Protein AF-0000000082179011 (afdb_homodimer)

InterPro domains:
  IPR025714 Methyltransferase domain [PF13847] (64-210)
  IPR026669 Arsenite methyltransferase-like [PTHR43675] (38-317)
  IPR029063 S-adenosyl-L-methionine-dependent methyltransferase superfamily [G3DSA:3.40.50.150] (33-261)
  IPR029063 S-adenosyl-L-methionine-dependent methyltransferase superfamily [SSF53335] (8-233)

Secondary structure (DSSP, 8-state):
-HHHHHHHHHHTT-S-TT-S-S-------SSPPPHHHHHHHHTS-HHHHHT--SSS----S--TT-EEEEET-TTSHHHHHHHHHH-TT-EEEEEES-HHHHHHHHHTHHHHHHHTT-SS--EEEEES-GGGTTTTTPPTT-EEEEEEES-GGG-S-HHHHHHHHHHHEEEEEEEEEEEEEESSPPPHHHHT-HHHHHTTTTTPEEHHHHHHHHHHHTPPPPEEEEEEEEE---HHHHHHHTT--EEEEEEEEE---TT-----EEEEE-S-STT-SSEEE-SSS-EEEBT-EEEE-HHHHHHHHHSTTGGGEEEEETGGG-HHHHHHHHT-EEEPP-SS----------/-HHHHHHHHHHTT-S-TT-S-S-------SSPPPHHHHHHHHHS-HHHHHT--SSS----S--TT-EEEEET-TTSHHHHHHHHHH-TT-EEEEEES-HHHHHHHHHTHHHHHHHHT-SS--EEEEES-GGGTTTTTPPTT-EEEEEEES-GGG-S-HHHHHHHHHHHEEEEEEEEEEEEEESSPPPHHHHT-HHHHHTTTTTPEEHHHHHHHHHHHTPPPPEEEEEEEEE---HHHHHHHTT--EEEEEEEEE---TT-----EEEEE-S-STT-SSEEE-SSS-EEEBT-EEEE-HHHHHHHHHSTTGGGEEEEETGGG-HHHHHHHHT-EEEPP-SS----------

Solvent-accessible surface area (backbone atoms only — not comparable to full-atom values): 37104 Å² total; per-residue (Å²): 108,69,70,55,51,51,46,58,65,62,59,74,71,67,63,86,47,68,76,58,60,73,65,59,53,62,43,75,55,89,63,77,77,53,67,70,56,54,55,28,50,71,68,46,56,65,76,32,53,49,60,60,69,62,79,80,77,79,73,78,77,73,41,67,48,34,33,35,35,31,49,62,28,51,30,27,46,66,45,53,21,47,32,58,58,13,35,83,76,13,35,23,37,25,30,24,69,50,62,69,32,43,55,55,29,60,70,45,44,66,57,50,21,57,73,71,69,38,96,58,72,39,69,47,78,38,68,31,47,65,64,38,37,58,83,49,67,48,55,66,51,60,23,44,32,35,33,35,52,59,41,63,22,64,40,90,57,48,69,48,29,52,43,37,51,58,48,24,30,20,78,26,9,34,43,38,32,31,31,49,27,21,77,40,76,61,53,67,74,46,46,68,31,66,68,39,24,54,48,27,65,20,36,18,42,19,52,68,57,46,56,54,48,42,45,71,68,54,37,41,79,68,36,39,52,42,31,21,32,40,45,68,77,52,64,69,59,40,61,70,49,56,88,55,48,43,19,34,32,29,34,39,29,33,34,60,67,88,85,58,83,67,48,37,19,30,35,26,28,68,31,67,46,72,100,26,55,60,43,43,73,76,28,71,85,42,68,42,39,43,77,40,80,41,80,39,48,19,64,57,39,46,47,42,62,50,22,91,52,26,88,35,44,49,74,37,73,47,48,79,58,35,34,60,56,48,4,59,76,66,70,32,55,28,62,61,60,72,55,66,76,76,74,81,83,76,81,76,78,128,108,70,70,54,51,53,47,58,62,62,60,74,72,68,63,85,45,68,78,57,59,74,64,60,53,60,42,73,56,89,62,76,76,53,69,69,56,54,55,28,50,70,68,45,58,66,75,31,52,50,61,60,69,63,76,81,76,79,73,80,78,73,41,66,48,35,33,34,37,31,48,61,29,51,29,28,46,66,44,52,22,48,32,57,57,12,35,84,74,12,36,22,37,26,31,23,65,50,62,70,33,44,53,54,30,59,68,45,45,65,57,51,19,59,73,68,69,39,95,57,71,40,68,47,78,37,69,30,48,66,66,37,37,59,84,48,66,49,54,69,50,61,22,44,33,35,33,33,51,57,40,64,19,65,40,90,58,47,69,48,30,52,42,36,51,56,49,25,29,21,77,26,9,34,43,38,32,31,31,49,28,23,76,41,77,61,53,67,73,44,47,67,32,66,68,40,25,53,49,28,65,21,38,18,42,20,54,67,57,48,57,54,48,42,45,71,68,54,38,40,79,67,36,40,53,43,34,20,33,40,45,69,77,52,65,68,59,39,60,72,49,56,89,53,46,44,20,34,30,29,35,38,30,32,34,61,68,88,86,59,85,67,46,36,18,29,36,26,29,68,32,67,47,73,101,27,56,58,44,41,73,77,28,70,86,41,68,42,37,42,77,40,79,40,80,41,49,19,64,56,39,48,48,43,61,51,22,92,50,24,88,34,43,49,76,37,72,46,47,79,59,33,35,60,55,48,4,61,76,65,68,33,55,28,60,62,60,71,54,67,75,78,75,81,83,75,81,74,79,129

Structure (mmCIF, N/CA/C/O backbone):
data_AF-0000000082179011-model_v1
#
loop_
_entity.id
_entity.type
_entity.pdbx_description
1 polymer 'Arsenite methyltransferase'
#
loop_
_atom_site.group_PDB
_atom_site.id
_atom_site.type_symbol
_atom_site.label_atom_id
_atom_site.label_alt_id
_atom_site.label_comp_id
_atom_site.label_asym_id
_atom_site.label_entity_id
_atom_site.label_seq_id
_atom_site.pdbx_PDB_ins_code
_atom_site.Cartn_x
_atom_site.Cartn_y
_atom_site.Cartn_z
_atom_site.occupancy
_atom_site.B_iso_or_equiv
_atom_site.auth_seq_id
_atom_site.auth_comp_id
_atom_site.auth_asym_id
_atom_site.auth_atom_id
_atom_site.pdbx_PDB_model_num
ATOM 1 N N . MET A 1 1 ? 9.516 -41.781 5.668 1 32.28 1 MET A N 1
ATOM 2 C CA . MET A 1 1 ? 8.312 -42.594 5.582 1 32.28 1 MET A CA 1
ATOM 3 C C . MET A 1 1 ? 7.258 -41.906 4.711 1 32.28 1 MET A C 1
ATOM 5 O O . MET A 1 1 ? 6.668 -42.562 3.84 1 32.28 1 MET A O 1
ATOM 9 N N . MET A 1 2 ? 7.152 -40.562 4.93 1 35.41 2 MET A N 1
ATOM 10 C CA . MET A 1 2 ? 6.086 -39.844 4.234 1 35.41 2 MET A CA 1
ATOM 11 C C . MET A 1 2 ? 6.418 -39.656 2.756 1 35.41 2 MET A C 1
ATOM 13 O O . MET A 1 2 ? 5.527 -39.719 1.906 1 35.41 2 MET A O 1
ATOM 17 N N . SER A 1 3 ? 7.695 -39.469 2.445 1 41.16 3 SER A N 1
ATOM 18 C CA . SER A 1 3 ? 8.117 -39.438 1.048 1 41.16 3 SER A CA 1
ATOM 19 C C . SER A 1 3 ? 7.824 -40.75 0.343 1 41.16 3 SER A C 1
ATOM 21 O O . SER A 1 3 ? 7.391 -40.75 -0.812 1 41.16 3 SER A O 1
ATOM 23 N N . LEU A 1 4 ? 8.016 -41.875 1.046 1 39.59 4 LEU A N 1
ATOM 24 C CA . LEU A 1 4 ? 7.762 -43.219 0.497 1 39.59 4 LEU A CA 1
ATOM 25 C C . LEU A 1 4 ? 6.27 -43.438 0.29 1 39.59 4 LEU A C 1
ATOM 27 O O . LEU A 1 4 ? 5.859 -44.031 -0.699 1 39.59 4 LEU A O 1
ATOM 31 N N . LEU A 1 5 ? 5.512 -42.875 1.129 1 39.09 5 LEU A N 1
ATOM 32 C CA . LEU A 1 5 ? 4.066 -43.031 0.983 1 39.09 5 LEU A CA 1
ATOM 33 C C . LEU A 1 5 ? 3.566 -42.281 -0.25 1 39.09 5 LEU A C 1
ATOM 35 O O . LEU A 1 5 ? 2.688 -42.781 -0.962 1 39.09 5 LEU A O 1
ATOM 39 N N . LEU A 1 6 ? 4.258 -41.25 -0.504 1 43.16 6 LEU A N 1
ATOM 40 C CA . LEU A 1 6 ? 3.91 -40.469 -1.695 1 43.16 6 LEU A CA 1
ATOM 41 C C . LEU A 1 6 ? 4.266 -41.25 -2.961 1 43.16 6 LEU A C 1
ATOM 43 O O . LEU A 1 6 ? 3.508 -41.25 -3.934 1 43.16 6 LEU A O 1
ATOM 47 N N . LEU A 1 7 ? 5.406 -42.031 -2.887 1 42.16 7 LEU A N 1
ATOM 48 C CA . LEU A 1 7 ? 5.848 -42.844 -4.031 1 42.16 7 LEU A CA 1
ATOM 49 C C . LEU A 1 7 ? 4.875 -43.969 -4.312 1 42.16 7 LEU A C 1
ATOM 51 O O . LEU A 1 7 ? 4.578 -44.281 -5.469 1 42.16 7 LEU A O 1
ATOM 55 N N . GLN A 1 8 ? 4.539 -44.656 -3.291 1 40.31 8 GLN A N 1
ATOM 56 C CA . GLN A 1 8 ? 3.623 -45.781 -3.465 1 40.31 8 GLN A CA 1
ATOM 57 C C . GLN A 1 8 ? 2.266 -45.312 -3.977 1 40.31 8 GLN A C 1
ATOM 59 O O . GLN A 1 8 ? 1.653 -45.969 -4.824 1 40.31 8 GLN A O 1
ATOM 64 N N . TYR A 1 9 ? 1.89 -44.25 -3.482 1 40.97 9 TYR A N 1
ATOM 65 C CA . TYR A 1 9 ? 0.578 -43.719 -3.842 1 40.97 9 TYR A CA 1
ATOM 66 C C . TYR A 1 9 ? 0.553 -43.281 -5.297 1 40.97 9 TYR A C 1
ATOM 68 O O . TYR A 1 9 ? -0.391 -43.594 -6.031 1 40.97 9 TYR A O 1
ATOM 76 N N . TYR A 1 10 ? 1.563 -42.719 -5.785 1 42.97 10 TYR A N 1
ATOM 77 C CA . TYR A 1 10 ? 1.58 -42.188 -7.145 1 42.97 10 TYR A CA 1
ATOM 78 C C . TYR A 1 10 ? 2.096 -43.219 -8.125 1 42.97 10 TYR A C 1
ATOM 80 O O . TYR A 1 10 ? 1.731 -43.219 -9.305 1 42.97 10 TYR A O 1
ATOM 88 N N . GLY A 1 11 ? 3.016 -44.219 -7.867 1 38.34 11 GLY A N 1
ATOM 89 C CA . GLY A 1 11 ? 3.66 -45.125 -8.797 1 38.34 11 GLY A CA 1
ATOM 90 C C . GLY A 1 11 ? 2.74 -46.219 -9.289 1 38.34 11 GLY A C 1
ATOM 91 O O . GLY A 1 11 ? 2.732 -46.562 -10.477 1 38.34 11 GLY A O 1
ATOM 92 N N . SER A 1 12 ? 2.238 -47.094 -8.469 1 38.09 12 SER A N 1
ATOM 93 C CA . SER A 1 12 ? 1.631 -48.344 -8.922 1 38.09 12 SER A CA 1
ATOM 94 C C . SER A 1 12 ? 0.324 -48.062 -9.656 1 38.09 12 SER A C 1
ATOM 96 O O . SER A 1 12 ? -0.131 -48.906 -10.438 1 38.09 12 SER A O 1
ATOM 98 N N . ARG A 1 13 ? -0.495 -47.219 -9.266 1 39.78 13 ARG A N 1
ATOM 99 C CA . ARG A 1 13 ? -1.863 -47.219 -9.773 1 39.78 13 ARG A CA 1
ATOM 100 C C . ARG A 1 13 ? -1.967 -46.406 -11.062 1 39.78 13 ARG A C 1
ATOM 102 O O . ARG A 1 13 ? -2.785 -45.469 -11.164 1 39.78 13 ARG A O 1
ATOM 109 N N . LEU A 1 14 ? -0.95 -46.344 -11.844 1 37.53 14 LEU A N 1
ATOM 110 C CA . LEU A 1 14 ? -1.02 -45.656 -13.125 1 37.53 14 LEU A CA 1
ATOM 111 C C . LEU A 1 14 ? -1.893 -46.406 -14.109 1 37.53 14 LEU A C 1
ATOM 113 O O . LEU A 1 14 ? -1.387 -46.969 -15.086 1 37.53 14 LEU A O 1
ATOM 117 N N . GLU A 1 15 ? -2.871 -47.344 -13.789 1 34.25 15 GLU A N 1
ATOM 118 C CA . GLU A 1 15 ? -3.689 -47.812 -14.914 1 34.25 15 GLU A CA 1
ATOM 119 C C . GLU A 1 15 ? -4.324 -46.625 -15.641 1 34.25 15 GLU A C 1
ATOM 121 O O . GLU A 1 15 ? -4.395 -45.5 -15.094 1 34.25 15 GLU A O 1
ATOM 126 N N . SER A 1 16 ? -4.914 -46.938 -17.031 1 34.62 16 SER A N 1
ATOM 127 C CA . SER A 1 16 ? -5.516 -46 -17.984 1 34.62 16 SER A CA 1
ATOM 128 C C . SER A 1 16 ? -6.566 -45.125 -17.328 1 34.62 16 SER A C 1
ATOM 130 O O . SER A 1 16 ? -7.5 -45.625 -16.703 1 34.62 16 SER A O 1
ATOM 132 N N . THR A 1 17 ? -6.227 -44.094 -16.844 1 36.41 17 THR A N 1
ATOM 133 C CA . THR A 1 17 ? -7.09 -43.062 -16.266 1 36.41 17 THR A CA 1
ATOM 134 C C . THR A 1 17 ? -8.133 -42.625 -17.281 1 36.41 17 THR A C 1
ATOM 136 O O . THR A 1 17 ? -7.945 -41.594 -17.953 1 36.41 17 THR A O 1
ATOM 139 N N . CYS A 1 18 ? -8.523 -43.5 -18.312 1 30.14 18 CYS A N 1
ATOM 140 C CA . CYS A 1 18 ? -9.625 -43 -19.125 1 30.14 18 CYS A CA 1
ATOM 141 C C . CYS A 1 18 ? -10.781 -42.531 -18.234 1 30.14 18 CYS A C 1
ATOM 143 O O . CYS A 1 18 ? -11.648 -41.781 -18.672 1 30.14 18 CYS A O 1
ATOM 145 N N . ASP A 1 19 ? -11.172 -43.438 -17.312 1 29.38 19 ASP A N 1
ATOM 146 C CA . ASP A 1 19 ? -12.414 -43.094 -16.625 1 29.38 19 ASP A CA 1
ATOM 147 C C . ASP A 1 19 ? -12.227 -41.875 -15.742 1 29.38 19 ASP A C 1
ATOM 149 O O . ASP A 1 19 ? -13.008 -41.625 -14.82 1 29.38 19 ASP A O 1
ATOM 153 N N . LEU A 1 20 ? -11.055 -41.438 -15.68 1 31.05 20 LEU A N 1
ATOM 154 C CA . LEU A 1 20 ? -11.062 -40.125 -15 1 31.05 20 LEU A CA 1
ATOM 155 C C . LEU A 1 20 ? -11.992 -39.156 -15.695 1 31.05 20 LEU A C 1
ATOM 157 O O . LEU A 1 20 ? -11.727 -38.719 -16.828 1 31.05 20 LEU A O 1
ATOM 161 N N . GLN A 1 21 ? -13.305 -39.531 -15.695 1 28.34 21 GLN A N 1
ATOM 162 C CA . GLN A 1 21 ? -14.25 -38.531 -16.141 1 28.34 21 GLN A CA 1
ATOM 163 C C . GLN A 1 21 ? -13.742 -37.125 -15.805 1 28.34 21 GLN A C 1
ATOM 165 O O . GLN A 1 21 ? -13.234 -36.875 -14.711 1 28.34 21 GLN A O 1
ATOM 170 N N . THR A 1 22 ? -13.211 -36.5 -16.766 1 31.8 22 THR A N 1
ATOM 171 C CA . THR A 1 22 ? -13.141 -35.031 -16.844 1 31.8 22 THR A CA 1
ATOM 172 C C . THR A 1 22 ? -14.266 -34.406 -16.047 1 31.8 22 THR A C 1
ATOM 174 O O . THR A 1 22 ? -14.867 -33.406 -16.5 1 31.8 22 THR A O 1
ATOM 177 N N . SER A 1 23 ? -14.984 -35.281 -15.336 1 28.73 23 SER A N 1
ATOM 178 C CA . SER A 1 23 ? -16.031 -34.531 -14.633 1 28.73 23 SER A CA 1
ATOM 179 C C . SER A 1 23 ? -15.445 -33.469 -13.734 1 28.73 23 SER A C 1
ATOM 181 O O . SER A 1 23 ? -16.109 -33 -12.805 1 28.73 23 SER A O 1
ATOM 183 N N . ALA A 1 24 ? -14.25 -33.562 -13.57 1 32.69 24 ALA A N 1
ATOM 184 C CA . ALA A 1 24 ? -13.898 -32.344 -12.875 1 32.69 24 ALA A CA 1
ATOM 185 C C . ALA A 1 24 ? -14.492 -31.125 -13.586 1 32.69 24 ALA A C 1
ATOM 187 O O . ALA A 1 24 ? -13.992 -30.703 -14.633 1 32.69 24 ALA A O 1
ATOM 188 N N . ALA A 1 25 ? -15.805 -31.219 -13.758 1 31.98 25 ALA A N 1
ATOM 189 C CA . ALA A 1 25 ? -16.469 -29.953 -14.078 1 31.98 25 ALA A CA 1
ATOM 190 C C . ALA A 1 25 ? -15.781 -28.797 -13.383 1 31.98 25 ALA A C 1
ATOM 192 O O . ALA A 1 25 ? -15.984 -28.562 -12.188 1 31.98 25 ALA A O 1
ATOM 193 N N . CYS A 1 26 ? -14.531 -28.766 -13.57 1 33.94 26 CYS A N 1
ATOM 194 C CA . CYS A 1 26 ? -13.945 -27.5 -13.172 1 33.94 26 CYS A CA 1
ATOM 195 C C . CYS A 1 26 ? -14.898 -26.344 -13.453 1 33.94 26 CYS A C 1
ATOM 197 O O . CYS A 1 26 ? -15.383 -26.188 -14.57 1 33.94 26 CYS A O 1
ATOM 199 N N . SER A 1 27 ? -15.734 -26.047 -12.516 1 35.59 27 SER A N 1
ATOM 200 C CA . SER A 1 27 ? -16.391 -24.75 -12.602 1 35.59 27 SER A CA 1
ATOM 201 C C . SER A 1 27 ? -15.539 -23.75 -13.383 1 35.59 27 SER A C 1
ATOM 203 O O . SER A 1 27 ? -14.32 -23.906 -13.461 1 35.59 27 SER A O 1
ATOM 205 N N . LEU A 1 28 ? -16.125 -23.219 -14.422 1 38.94 28 LEU A N 1
ATOM 206 C CA . LEU A 1 28 ? -15.539 -22.094 -15.133 1 38.94 28 LEU A CA 1
ATOM 207 C C . LEU A 1 28 ? -14.578 -21.328 -14.234 1 38.94 28 LEU A C 1
ATOM 209 O O . LEU A 1 28 ? -14.945 -20.938 -13.125 1 38.94 28 LEU A O 1
ATOM 213 N N . PRO A 1 29 ? -13.297 -21.703 -14.414 1 48.75 29 PRO A N 1
ATOM 214 C CA . PRO A 1 29 ? -12.383 -20.797 -13.719 1 48.75 29 PRO A CA 1
ATOM 215 C C . PRO A 1 29 ? -12.898 -19.359 -13.672 1 48.75 29 PRO A C 1
ATOM 217 O O . PRO A 1 29 ? -13.633 -18.938 -14.562 1 48.75 29 PRO A O 1
ATOM 220 N N . CYS A 1 30 ? -13.133 -18.875 -12.5 1 54.5 30 CYS A N 1
ATOM 221 C CA . CYS A 1 30 ? -13.531 -17.469 -12.375 1 54.5 30 CYS A CA 1
ATOM 222 C C . CYS A 1 30 ? -12.797 -16.609 -13.391 1 54.5 30 CYS A C 1
ATOM 224 O O . CYS A 1 30 ? -13.336 -15.617 -13.883 1 54.5 30 CYS A O 1
ATOM 226 N N . ARG A 1 31 ? -11.516 -17.094 -13.758 1 66.81 31 ARG A N 1
ATOM 227 C CA . ARG A 1 31 ? -10.844 -16.344 -14.82 1 66.81 31 ARG A CA 1
ATOM 228 C C . ARG A 1 31 ? -10.594 -17.219 -16.031 1 66.81 31 ARG A C 1
ATOM 230 O O . ARG A 1 31 ? -9.945 -18.266 -15.93 1 66.81 31 ARG A O 1
ATOM 237 N N . PRO A 1 32 ? -11.25 -17 -17.141 1 71.06 32 PRO A N 1
ATOM 238 C CA . PRO A 1 32 ? -11.047 -17.812 -18.344 1 71.06 32 PRO A CA 1
ATOM 239 C C . PRO A 1 32 ? -9.578 -17.891 -18.75 1 71.06 32 PRO A C 1
ATOM 241 O O . PRO A 1 32 ? -8.836 -16.906 -18.609 1 71.06 32 PRO A O 1
ATOM 244 N N . MET A 1 33 ? -9.164 -19.047 -19.156 1 79.12 33 MET A N 1
ATOM 245 C CA . MET A 1 33 ? -7.82 -19.219 -19.703 1 79.12 33 MET A CA 1
ATOM 246 C C . MET A 1 33 ? -7.648 -18.422 -20.984 1 79.12 33 MET A C 1
ATOM 248 O O . MET A 1 33 ? -8.555 -18.359 -21.812 1 79.12 33 MET A O 1
ATOM 252 N N . PRO A 1 34 ? -6.539 -17.828 -21.141 1 82 34 PRO A N 1
ATOM 253 C CA . PRO A 1 34 ? -6.301 -17.109 -22.391 1 82 34 PRO A CA 1
ATOM 254 C C . PRO A 1 34 ? -6.332 -18.047 -23.609 1 82 34 PRO A C 1
ATOM 256 O O . PRO A 1 34 ? -6.062 -19.234 -23.484 1 82 34 PRO A O 1
ATOM 259 N N . LYS A 1 35 ? -6.637 -17.484 -24.734 1 83.31 35 LYS A N 1
ATOM 260 C CA . LYS A 1 35 ? -6.758 -18.234 -25.969 1 83.31 35 LYS A CA 1
ATOM 261 C C . LYS A 1 35 ? -5.457 -18.969 -26.297 1 83.31 35 LYS A C 1
ATOM 263 O O . LYS A 1 35 ? -5.48 -20.141 -26.703 1 83.31 35 LYS A O 1
ATOM 268 N N . SER A 1 36 ? -4.387 -18.297 -26.141 1 91.12 36 SER A N 1
ATOM 269 C CA . SER A 1 36 ? -3.092 -18.891 -26.453 1 91.12 36 SER A CA 1
ATOM 270 C C . SER A 1 36 ? -2.818 -20.109 -25.578 1 91.12 36 SER A C 1
ATOM 272 O O . SER A 1 36 ? -2.223 -21.094 -26.047 1 91.12 36 SER A O 1
ATOM 274 N N . ALA A 1 37 ? -3.256 -20.078 -24.375 1 90.69 37 ALA A N 1
ATOM 275 C CA . ALA A 1 37 ? -3.064 -21.203 -23.469 1 90.69 37 ALA A CA 1
ATOM 276 C C . ALA A 1 37 ? -3.918 -22.406 -23.891 1 90.69 37 ALA A C 1
ATOM 278 O O . ALA A 1 37 ? -3.467 -23.547 -23.828 1 90.69 37 ALA A O 1
ATOM 279 N N . ILE A 1 38 ? -5.121 -22.125 -24.281 1 87.06 38 ILE A N 1
ATOM 280 C CA . ILE A 1 38 ? -6.02 -23.188 -24.734 1 87.06 38 ILE A CA 1
ATOM 281 C C . ILE A 1 38 ? -5.434 -23.844 -25.984 1 87.06 38 ILE A C 1
ATOM 283 O O . ILE A 1 38 ? -5.414 -25.078 -26.094 1 87.06 38 ILE A O 1
ATOM 287 N N . GLU A 1 39 ? -4.945 -23.031 -26.859 1 92.31 39 GLU A N 1
ATOM 288 C CA . GLU A 1 39 ? -4.332 -23.547 -28.078 1 92.31 39 GLU A CA 1
ATOM 289 C C . GLU A 1 39 ? -3.109 -24.406 -27.766 1 92.31 39 GLU A C 1
ATOM 291 O O . GLU A 1 39 ? -2.912 -25.469 -28.359 1 92.31 39 GLU A O 1
ATOM 296 N N . ALA A 1 40 ? -2.332 -23.953 -26.875 1 95.12 40 ALA A N 1
ATOM 297 C CA . ALA A 1 40 ? -1.142 -24.703 -26.469 1 95.12 40 ALA A CA 1
ATOM 298 C C . ALA A 1 40 ? -1.519 -26.062 -25.859 1 95.12 40 ALA A C 1
ATOM 300 O O . ALA A 1 40 ? -0.898 -27.078 -26.172 1 95.12 40 ALA A O 1
ATOM 301 N N . LEU A 1 41 ? -2.533 -26.062 -25.047 1 92.25 41 LEU A N 1
ATOM 302 C CA . LEU A 1 41 ? -2.988 -27.281 -24.391 1 92.25 41 LEU A CA 1
ATOM 303 C C . LEU A 1 41 ? -3.465 -28.297 -25.438 1 92.25 41 LEU A C 1
ATOM 305 O O . LEU A 1 41 ? -3.24 -29.5 -25.281 1 92.25 41 LEU A O 1
ATOM 309 N N . ASN A 1 42 ? -4.086 -27.797 -26.438 1 92.69 42 ASN A N 1
ATOM 310 C CA . ASN A 1 42 ? -4.633 -28.672 -27.484 1 92.69 42 ASN A CA 1
ATOM 311 C C . ASN A 1 42 ? -3.527 -29.328 -28.297 1 92.69 42 ASN A C 1
ATOM 313 O O . ASN A 1 42 ? -3.764 -30.328 -28.984 1 92.69 42 ASN A O 1
ATOM 317 N N . LEU A 1 43 ? -2.342 -28.859 -28.234 1 96.06 43 LEU A N 1
ATOM 318 C CA . LEU A 1 43 ? -1.227 -29.375 -29.016 1 96.06 43 LEU A CA 1
ATOM 319 C C . LEU A 1 43 ? -0.448 -30.422 -28.234 1 96.06 43 LEU A C 1
ATOM 321 O O . LEU A 1 43 ? 0.407 -31.109 -28.797 1 96.06 43 LEU A O 1
ATOM 325 N N . VAL A 1 44 ? -0.737 -30.578 -26.984 1 96.19 44 VAL A N 1
ATOM 326 C CA . VAL A 1 44 ? -0.022 -31.531 -26.156 1 96.19 44 VAL A CA 1
ATOM 327 C C . VAL A 1 44 ? -0.44 -32.938 -26.516 1 96.19 44 VAL A C 1
ATOM 329 O O . VAL A 1 44 ? -1.621 -33.219 -26.75 1 96.19 44 VAL A O 1
ATOM 332 N N . HIS A 1 45 ? 0.516 -33.844 -26.516 1 96.5 45 HIS A N 1
ATOM 333 C CA . HIS A 1 45 ? 0.258 -35.219 -26.891 1 96.5 45 HIS A CA 1
ATOM 334 C C . HIS A 1 45 ? -0.811 -35.844 -25.984 1 96.5 45 HIS A C 1
ATOM 336 O O . HIS A 1 45 ? -0.778 -35.656 -24.766 1 96.5 45 HIS A O 1
ATOM 342 N N . PRO A 1 46 ? -1.732 -36.594 -26.516 1 92.75 46 PRO A N 1
ATOM 343 C CA . PRO A 1 46 ? -2.854 -37.156 -25.766 1 92.75 46 PRO A CA 1
ATOM 344 C C . PRO A 1 46 ? -2.398 -38.062 -24.609 1 92.75 46 PRO A C 1
ATOM 346 O O . PRO A 1 46 ? -3.025 -38.062 -23.547 1 92.75 46 PRO A O 1
ATOM 349 N N . GLU A 1 47 ? -1.367 -38.781 -24.781 1 91.44 47 GLU A N 1
ATOM 350 C CA . GLU A 1 47 ? -0.884 -39.688 -23.75 1 91.44 47 GLU A CA 1
ATOM 351 C C . GLU A 1 47 ? -0.395 -38.906 -22.531 1 91.44 47 GLU A C 1
ATOM 353 O O . GLU A 1 47 ? -0.506 -39.375 -21.391 1 91.44 47 GLU A O 1
ATOM 358 N N . VAL A 1 48 ? 0.177 -37.75 -22.812 1 92.5 48 VAL A N 1
ATOM 359 C CA . VAL A 1 48 ? 0.642 -36.875 -21.75 1 92.5 48 VAL A CA 1
ATOM 360 C C . VAL A 1 48 ? -0.555 -36.312 -21 1 92.5 48 VAL A C 1
ATOM 362 O O . VAL A 1 48 ? -0.56 -36.25 -19.766 1 92.5 48 VAL A O 1
ATOM 365 N N . THR A 1 49 ? -1.569 -35.875 -21.688 1 87.88 49 THR A N 1
ATOM 366 C CA . THR A 1 49 ? -2.762 -35.25 -21.125 1 87.88 49 THR A CA 1
ATOM 367 C C . THR A 1 49 ? -3.559 -36.281 -20.297 1 87.88 49 THR A C 1
ATOM 369 O O . THR A 1 49 ? -4.156 -35.906 -19.281 1 87.88 49 THR A O 1
ATOM 372 N N . LYS A 1 50 ? -3.553 -37.469 -20.672 1 80.06 50 LYS A N 1
ATOM 373 C CA . LYS A 1 50 ? -4.328 -38.531 -20.031 1 80.06 50 LYS A CA 1
ATOM 374 C C . LYS A 1 50 ? -3.824 -38.812 -18.609 1 80.06 50 LYS A C 1
ATOM 376 O O . LYS A 1 50 ? -4.586 -39.25 -17.75 1 80.06 50 LYS A O 1
ATOM 381 N N . ARG A 1 51 ? -2.662 -38.5 -18.344 1 73.56 51 ARG A N 1
ATOM 382 C CA . ARG A 1 51 ? -2.051 -38.812 -17.047 1 73.56 51 ARG A CA 1
ATOM 383 C C . ARG A 1 51 ? -1.995 -37.562 -16.156 1 73.56 51 ARG A C 1
ATOM 385 O O . ARG A 1 51 ? -1.267 -37.562 -15.164 1 73.56 51 ARG A O 1
ATOM 392 N N . PHE A 1 52 ? -2.744 -36.594 -16.562 1 72.75 52 PHE A N 1
ATOM 393 C CA . PHE A 1 52 ? -2.771 -35.344 -15.812 1 72.75 52 PHE A CA 1
ATOM 394 C C . PHE A 1 52 ? -3.742 -35.438 -14.641 1 72.75 52 PHE A C 1
ATOM 396 O O . PHE A 1 52 ? -4.848 -35.969 -14.789 1 72.75 52 PHE A O 1
ATOM 403 N N . PHE A 1 53 ? -3.273 -35 -13.469 1 55.53 53 PHE A N 1
ATOM 404 C CA . PHE A 1 53 ? -4.074 -35.062 -12.258 1 55.53 53 PHE A CA 1
ATOM 405 C C . PHE A 1 53 ? -4.352 -33.688 -11.68 1 55.53 53 PHE A C 1
ATOM 407 O O . PHE A 1 53 ? -5.062 -33.562 -10.688 1 55.53 53 PHE A O 1
ATOM 414 N N . GLY A 1 54 ? -4.004 -32.656 -12.25 1 59.94 54 GLY A N 1
ATOM 415 C CA . GLY A 1 54 ? -4.207 -31.344 -11.68 1 59.94 54 GLY A CA 1
ATOM 416 C C . GLY A 1 54 ? -5.531 -30.719 -12.078 1 59.94 54 GLY A C 1
ATOM 417 O O . GLY A 1 54 ? -6.43 -31.406 -12.562 1 59.94 54 GLY A O 1
ATOM 418 N N . CYS A 1 55 ? -5.762 -29.516 -11.43 1 63.72 55 CYS A N 1
ATOM 419 C CA . CYS A 1 55 ? -6.969 -28.766 -11.75 1 63.72 55 CYS A CA 1
ATOM 420 C C . CYS A 1 55 ? -6.645 -27.562 -12.641 1 63.72 55 CYS A C 1
ATOM 422 O O . CYS A 1 55 ? -5.988 -26.625 -12.203 1 63.72 55 CYS A O 1
ATOM 424 N N . GLY A 1 56 ? -6.945 -27.641 -13.859 1 66.75 56 GLY A N 1
ATOM 425 C CA . GLY A 1 56 ? -6.754 -26.516 -14.758 1 66.75 56 GLY A CA 1
ATOM 426 C C . GLY A 1 56 ? -5.297 -26.234 -15.07 1 66.75 56 GLY A C 1
ATOM 427 O O . GLY A 1 56 ? -4.477 -27.156 -15.086 1 66.75 56 GLY A O 1
ATOM 428 N N . LEU A 1 57 ? -4.953 -25.219 -15.656 1 72.31 57 LEU A N 1
ATOM 429 C CA . LEU A 1 57 ? -3.607 -24.766 -15.984 1 72.31 57 LEU A CA 1
ATOM 430 C C . LEU A 1 57 ? -3.371 -23.344 -15.461 1 72.31 57 LEU A C 1
ATOM 432 O O . LEU A 1 57 ? -3.998 -22.391 -15.93 1 72.31 57 LEU A O 1
ATOM 436 N N . PRO A 1 58 ? -2.59 -23.234 -14.367 1 85.44 58 PRO A N 1
ATOM 437 C CA . PRO A 1 58 ? -2.188 -21.875 -13.969 1 85.44 58 PRO A CA 1
ATOM 438 C C . PRO A 1 58 ? -1.231 -21.234 -14.969 1 85.44 58 PRO A C 1
ATOM 440 O O . PRO A 1 58 ? -0.072 -21.641 -15.078 1 85.44 58 PRO A O 1
ATOM 443 N N . VAL A 1 59 ? -1.665 -20.312 -15.766 1 91.44 59 VAL A N 1
ATOM 444 C CA . VAL A 1 59 ? -0.844 -19.688 -16.797 1 91.44 59 VAL A CA 1
ATOM 445 C C . VAL A 1 59 ? -0.755 -18.188 -16.516 1 91.44 59 VAL A C 1
ATOM 447 O O . VAL A 1 59 ? -1.695 -17.438 -16.797 1 91.44 59 VAL A O 1
ATOM 450 N N . PRO A 1 60 ? 0.384 -17.766 -16.031 1 95.06 60 PRO A N 1
ATOM 451 C CA . PRO A 1 60 ? 0.559 -16.312 -15.914 1 95.06 60 PRO A CA 1
ATOM 452 C C . PRO A 1 60 ? 0.711 -15.625 -17.266 1 95.06 60 PRO A C 1
ATOM 454 O O . PRO A 1 60 ? 0.761 -16.297 -18.297 1 95.06 60 PRO A O 1
ATOM 457 N N . GLU A 1 61 ? 0.717 -14.344 -17.25 1 95.25 61 GLU A N 1
ATOM 458 C CA . GLU A 1 61 ? 0.811 -13.555 -18.484 1 95.25 61 GLU A CA 1
ATOM 459 C C . GLU A 1 61 ? 2.266 -13.328 -18.875 1 95.25 61 GLU A C 1
ATOM 461 O O . GLU A 1 61 ? 3.176 -13.523 -18.078 1 95.25 61 GLU A O 1
ATOM 466 N N . LYS A 1 62 ? 2.463 -13.031 -20.172 1 96.75 62 LYS A N 1
ATOM 467 C CA . LYS A 1 62 ? 3.729 -12.547 -20.703 1 96.75 62 LYS A CA 1
ATOM 468 C C . LYS A 1 62 ? 4.844 -13.562 -20.5 1 96.75 62 LYS A C 1
ATOM 470 O O . LYS A 1 62 ? 5.836 -13.281 -19.828 1 96.75 62 LYS A O 1
ATOM 475 N N . LEU A 1 63 ? 4.809 -14.609 -21.281 1 97.69 63 LEU A N 1
ATOM 476 C CA . LEU A 1 63 ? 5.68 -15.75 -21.016 1 97.69 63 LEU A CA 1
ATOM 477 C C . LEU A 1 63 ? 6.801 -15.828 -22.047 1 97.69 63 LEU A C 1
ATOM 479 O O . LEU A 1 63 ? 7.777 -16.562 -21.859 1 97.69 63 LEU A O 1
ATOM 483 N N . GLN A 1 64 ? 6.695 -15.086 -23.125 1 97.31 64 GLN A N 1
ATOM 484 C CA . GLN A 1 64 ? 7.652 -15.227 -24.219 1 97.31 64 GLN A CA 1
ATOM 485 C C . GLN A 1 64 ? 9.086 -15.062 -23.719 1 97.31 64 GLN A C 1
ATOM 487 O O . GLN A 1 64 ? 9.406 -14.07 -23.062 1 97.31 64 GLN A O 1
ATOM 492 N N . GLY A 1 65 ? 9.891 -16.047 -23.969 1 98.38 65 GLY A N 1
ATOM 493 C CA . GLY A 1 65 ? 11.312 -15.984 -23.672 1 98.38 65 GLY A CA 1
ATOM 494 C C . GLY A 1 65 ? 11.641 -16.328 -22.234 1 98.38 65 GLY A C 1
ATOM 495 O O . GLY A 1 65 ? 12.812 -16.375 -21.859 1 98.38 65 GLY A O 1
ATOM 496 N N . CYS A 1 66 ? 10.688 -16.688 -21.406 1 98.69 66 CYS A N 1
ATOM 497 C CA . CYS A 1 66 ? 10.891 -16.906 -19.984 1 98.69 66 CYS A CA 1
ATOM 498 C C . CYS A 1 66 ? 11.484 -18.281 -19.719 1 98.69 66 CYS A C 1
ATOM 500 O O . CYS A 1 66 ? 11.266 -19.219 -20.5 1 98.69 66 CYS A O 1
ATOM 502 N N . ARG A 1 67 ? 12.242 -18.375 -18.688 1 98.88 67 ARG A N 1
ATOM 503 C CA . ARG A 1 67 ? 12.602 -19.656 -18.078 1 98.88 67 ARG A CA 1
ATOM 504 C C . ARG A 1 67 ? 11.633 -20 -16.938 1 98.88 67 ARG A C 1
ATOM 506 O O . ARG A 1 67 ? 11.516 -19.266 -15.961 1 98.88 67 ARG A O 1
ATOM 513 N N . ILE A 1 68 ? 10.953 -21.141 -17.094 1 98.81 68 ILE A N 1
ATOM 514 C CA . ILE A 1 68 ? 9.891 -21.516 -16.156 1 98.81 68 ILE A CA 1
ATOM 515 C C . ILE A 1 68 ? 10.227 -22.844 -15.492 1 98.81 68 ILE A C 1
ATOM 517 O O . ILE A 1 68 ? 10.695 -23.766 -16.156 1 98.81 68 ILE A O 1
ATOM 521 N N . LEU A 1 69 ? 10.07 -22.891 -14.203 1 98.88 69 LEU A N 1
ATOM 522 C CA . LEU A 1 69 ? 10.125 -24.141 -13.461 1 98.88 69 LEU A CA 1
ATOM 523 C C . LEU A 1 69 ? 8.734 -24.594 -13.031 1 98.88 69 LEU A C 1
ATOM 525 O O . LEU A 1 69 ? 7.984 -23.812 -12.438 1 9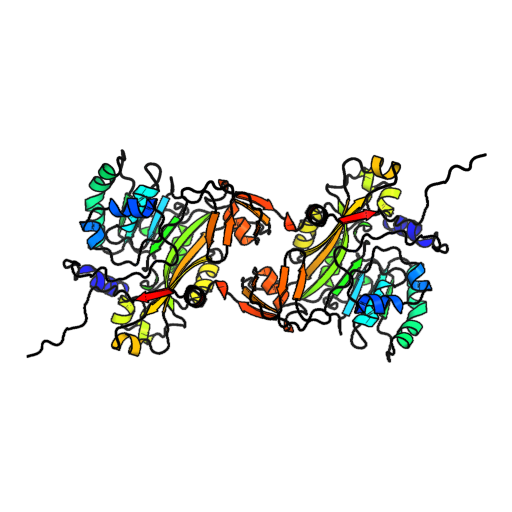8.88 69 LEU A O 1
ATOM 529 N N . ASP A 1 70 ? 8.344 -25.766 -13.398 1 98.19 70 ASP A N 1
ATOM 530 C CA . ASP A 1 70 ? 7.078 -26.375 -13 1 98.19 70 ASP A CA 1
ATOM 531 C C . ASP A 1 70 ? 7.277 -27.375 -11.859 1 98.19 70 ASP A C 1
ATOM 533 O O . ASP A 1 70 ? 7.883 -28.438 -12.055 1 98.19 70 ASP A O 1
ATOM 537 N N . LEU A 1 71 ? 6.754 -27.062 -10.68 1 97.56 71 LEU A N 1
ATOM 538 C CA . LEU A 1 71 ? 6.855 -27.938 -9.516 1 97.56 71 LEU A CA 1
ATOM 539 C C . LEU A 1 71 ? 5.812 -29.047 -9.586 1 97.56 71 LEU A C 1
ATOM 541 O O . LEU A 1 71 ? 4.617 -28.781 -9.742 1 97.56 71 LEU A O 1
ATOM 545 N N . GLY A 1 72 ? 6.258 -30.297 -9.383 1 95.06 72 GLY A N 1
ATOM 546 C CA . GLY A 1 72 ? 5.336 -31.422 -9.555 1 95.06 72 GLY A CA 1
ATOM 547 C C . GLY A 1 72 ? 4.797 -31.531 -10.969 1 95.06 72 GLY A C 1
ATOM 548 O O . GLY A 1 72 ? 3.58 -31.562 -11.172 1 95.06 72 GLY A O 1
ATOM 549 N N . SER A 1 73 ? 5.684 -31.734 -11.938 1 95.81 73 SER A N 1
ATOM 550 C CA . SER A 1 73 ? 5.336 -31.594 -13.344 1 95.81 73 SER A CA 1
ATOM 551 C C . SER A 1 73 ? 4.562 -32.812 -13.852 1 95.81 73 SER A C 1
ATOM 553 O O . SER A 1 73 ? 3.936 -32.75 -14.906 1 95.81 73 SER A O 1
ATOM 555 N N . GLY A 1 74 ? 4.633 -33.969 -13.109 1 93.19 74 GLY A N 1
ATOM 556 C CA . GLY A 1 74 ? 3.961 -35.188 -13.562 1 93.19 74 GLY A CA 1
ATOM 557 C C . GLY A 1 74 ? 4.395 -35.594 -14.945 1 93.19 74 GLY A C 1
ATOM 558 O O . GLY A 1 74 ? 5.59 -35.688 -15.234 1 93.19 74 GLY A O 1
ATOM 559 N N . SER A 1 75 ? 3.395 -35.938 -15.727 1 93.5 75 SER A N 1
ATOM 560 C CA . SER A 1 75 ? 3.684 -36.406 -17.078 1 93.5 75 SER A CA 1
ATOM 561 C C . SER A 1 75 ? 4.062 -35.25 -18 1 93.5 75 SER A C 1
ATOM 563 O O . SER A 1 75 ? 4.449 -35.469 -19.141 1 93.5 75 SER A O 1
ATOM 565 N N . GLY A 1 76 ? 3.928 -34.031 -17.547 1 95.94 76 GLY A N 1
ATOM 566 C CA . GLY A 1 76 ? 4.508 -32.906 -18.266 1 95.94 76 GLY A CA 1
ATOM 567 C C . GLY A 1 76 ? 3.484 -32.094 -19.047 1 95.94 76 GLY A C 1
ATOM 568 O O . GLY A 1 76 ? 3.844 -31.25 -19.859 1 95.94 76 GLY A O 1
ATOM 569 N N . ARG A 1 77 ? 2.176 -32.281 -18.859 1 94.44 77 ARG A N 1
ATOM 570 C CA . ARG A 1 77 ? 1.158 -31.578 -19.609 1 94.44 77 ARG A CA 1
ATOM 571 C C . ARG A 1 77 ? 1.363 -30.062 -19.516 1 94.44 77 ARG A C 1
ATOM 573 O O . ARG A 1 77 ? 1.452 -29.375 -20.547 1 94.44 77 ARG A O 1
ATOM 580 N N . ASP A 1 78 ? 1.418 -29.578 -18.297 1 95.31 78 ASP A N 1
ATOM 581 C CA . ASP A 1 78 ? 1.569 -28.141 -18.109 1 95.31 78 ASP A CA 1
ATOM 582 C C . ASP A 1 78 ? 2.898 -27.641 -18.672 1 95.31 78 ASP A C 1
ATOM 584 O O . ASP A 1 78 ? 2.963 -26.562 -19.281 1 95.31 78 ASP A O 1
ATOM 588 N N . CYS A 1 79 ? 3.977 -28.422 -18.531 1 97.62 79 CYS A N 1
ATOM 589 C CA . CYS A 1 79 ? 5.285 -28.062 -19.062 1 97.62 79 CYS A CA 1
ATOM 590 C C . CYS A 1 79 ? 5.227 -27.875 -20.578 1 97.62 79 CYS A C 1
ATOM 592 O O . CYS A 1 79 ? 5.711 -26.875 -21.109 1 97.62 79 CYS A O 1
ATOM 594 N N . TYR A 1 80 ? 4.664 -28.859 -21.234 1 97.94 80 TYR A N 1
ATOM 595 C CA . TYR A 1 80 ? 4.621 -28.781 -22.688 1 97.94 80 TYR A CA 1
ATOM 596 C C . TYR A 1 80 ? 3.744 -27.625 -23.156 1 97.94 80 TYR A C 1
ATOM 598 O O . TYR A 1 80 ? 4.098 -26.906 -24.094 1 97.94 80 TYR A O 1
ATOM 606 N N . ALA A 1 81 ? 2.604 -27.422 -22.516 1 96.31 81 ALA A N 1
ATOM 607 C CA . ALA A 1 81 ? 1.775 -26.266 -22.875 1 96.31 81 ALA A CA 1
ATOM 608 C C . ALA A 1 81 ? 2.541 -24.969 -22.688 1 96.31 81 ALA A C 1
ATOM 610 O O . ALA A 1 81 ? 2.537 -24.109 -23.562 1 96.31 81 ALA A O 1
ATOM 611 N N . LEU A 1 82 ? 3.188 -24.844 -21.562 1 98 82 LEU A N 1
ATOM 612 C CA . LEU A 1 82 ? 3.957 -23.641 -21.266 1 98 82 LEU A CA 1
ATOM 613 C C . LEU A 1 82 ? 5.129 -23.484 -22.219 1 98 82 LEU A C 1
ATOM 615 O O . LEU A 1 82 ? 5.508 -22.359 -22.578 1 98 82 LEU A O 1
ATOM 619 N N . SER A 1 83 ? 5.727 -24.609 -22.625 1 98.5 83 SER A N 1
ATOM 620 C CA . SER A 1 83 ? 6.863 -24.562 -23.547 1 98.5 83 SER A CA 1
ATOM 621 C C . SER A 1 83 ? 6.469 -23.953 -24.891 1 98.5 83 SER A C 1
ATOM 623 O O . SER A 1 83 ? 7.27 -23.266 -25.531 1 98.5 83 SER A O 1
ATOM 625 N N . LYS A 1 84 ? 5.262 -24.219 -25.297 1 98.06 84 LYS A N 1
ATOM 626 C CA . LYS A 1 84 ? 4.746 -23.562 -26.5 1 98.06 84 LYS A CA 1
ATOM 627 C C . LYS A 1 84 ? 4.641 -22.047 -26.281 1 98.06 84 LYS A C 1
ATOM 629 O O . LYS A 1 84 ? 5.004 -21.266 -27.172 1 98.06 84 LYS A O 1
ATOM 634 N N . LEU A 1 85 ? 4.184 -21.656 -25.156 1 97.25 85 LEU A N 1
ATOM 635 C CA . LEU A 1 85 ? 3.867 -20.266 -24.859 1 97.25 85 LEU A CA 1
ATOM 636 C C . LEU A 1 85 ? 5.141 -19.453 -24.672 1 97.25 85 LEU A C 1
ATOM 638 O O . LEU A 1 85 ? 5.184 -18.266 -25 1 97.25 85 LEU A O 1
ATOM 642 N N . VAL A 1 86 ? 6.211 -20.031 -24.109 1 98.31 86 VAL A N 1
ATOM 643 C CA . VAL A 1 86 ? 7.445 -19.297 -23.875 1 98.31 86 VAL A CA 1
ATOM 644 C C . VAL A 1 86 ? 8.211 -19.125 -25.188 1 98.31 86 VAL A C 1
ATOM 646 O O . VAL A 1 86 ? 9.117 -18.297 -25.281 1 98.31 86 VAL A O 1
ATOM 649 N N . GLY A 1 87 ? 7.941 -20.016 -26.141 1 97.75 87 GLY A N 1
ATOM 650 C CA . GLY A 1 87 ? 8.578 -19.922 -27.438 1 97.75 87 GLY A CA 1
ATOM 651 C C . GLY A 1 87 ? 9.969 -20.531 -27.469 1 97.75 87 GLY A C 1
ATOM 652 O O . GLY A 1 87 ? 10.438 -21.078 -26.469 1 97.75 87 GLY A O 1
ATOM 653 N N . GLU A 1 88 ? 10.594 -20.391 -28.609 1 97.06 88 GLU A N 1
ATOM 654 C CA . GLU A 1 88 ? 11.867 -21.047 -28.891 1 97.06 88 GLU A CA 1
ATOM 655 C C . GLU A 1 88 ? 12.984 -20.469 -28.016 1 97.06 88 GLU A C 1
ATOM 657 O O . GLU A 1 88 ? 13.977 -21.156 -27.75 1 97.06 88 GLU A O 1
ATOM 662 N N . THR A 1 89 ? 12.789 -19.25 -27.656 1 97.69 89 THR A N 1
ATOM 663 C CA . THR A 1 89 ? 13.852 -18.594 -26.906 1 97.69 89 THR A CA 1
ATOM 664 C C . THR A 1 89 ? 13.648 -18.797 -25.406 1 97.69 89 THR A C 1
ATOM 666 O O . THR A 1 89 ? 14.516 -18.438 -24.594 1 97.69 89 THR A O 1
ATOM 669 N N . GLY A 1 90 ? 12.516 -19.359 -25.031 1 98.69 90 GLY A N 1
ATOM 670 C CA . GLY A 1 90 ? 12.258 -19.703 -23.641 1 98.69 90 GLY A CA 1
ATOM 671 C C . GLY A 1 90 ? 12.562 -21.141 -23.312 1 98.69 90 GLY A C 1
ATOM 672 O O . GLY A 1 90 ? 13.016 -21.906 -24.172 1 98.69 90 GLY A O 1
ATOM 673 N N . HIS A 1 91 ? 12.398 -21.5 -22.031 1 98.88 91 HIS A N 1
ATOM 674 C CA . HIS A 1 91 ? 12.68 -22.859 -21.594 1 98.88 91 HIS A CA 1
ATOM 675 C C . HIS A 1 91 ? 11.828 -23.234 -20.391 1 98.88 91 HIS A C 1
ATOM 677 O O . HIS A 1 91 ? 11.633 -22.422 -19.484 1 98.88 91 HIS A O 1
ATOM 683 N N . VAL A 1 92 ? 11.297 -24.469 -20.422 1 98.81 92 VAL A N 1
ATOM 684 C CA . VAL A 1 92 ? 10.492 -24.953 -19.297 1 98.81 92 VAL A CA 1
ATOM 685 C C . VAL A 1 92 ? 11.141 -26.203 -18.703 1 98.81 92 VAL A C 1
ATOM 687 O O . VAL A 1 92 ? 11.461 -27.156 -19.422 1 98.81 92 VAL A O 1
ATOM 690 N N . THR A 1 93 ? 11.391 -26.141 -17.438 1 98.88 93 THR A N 1
ATOM 691 C CA . THR A 1 93 ? 11.898 -27.281 -16.672 1 98.88 93 THR A CA 1
ATOM 692 C C . THR A 1 93 ? 10.82 -27.828 -15.742 1 98.88 93 THR A C 1
ATOM 694 O O . THR A 1 93 ? 10.18 -27.078 -15.008 1 98.88 93 THR A O 1
ATOM 697 N N . GLY A 1 94 ? 10.547 -29.094 -15.859 1 98.56 94 GLY A N 1
ATOM 698 C CA . GLY A 1 94 ? 9.68 -29.766 -14.914 1 98.56 94 GLY A CA 1
ATOM 699 C C . GLY A 1 94 ? 10.43 -30.609 -13.906 1 98.56 94 GLY A C 1
ATOM 700 O O . GLY A 1 94 ? 11.438 -31.25 -14.25 1 98.56 94 GLY A O 1
ATOM 701 N N . ILE A 1 95 ? 9.945 -30.625 -12.711 1 98.31 95 ILE A N 1
ATOM 702 C CA . ILE A 1 95 ? 10.555 -31.484 -11.711 1 98.31 95 ILE A CA 1
ATOM 703 C C . ILE A 1 95 ? 9.477 -32.312 -11.023 1 98.31 95 ILE A C 1
ATOM 705 O O . ILE A 1 95 ? 8.383 -31.828 -10.742 1 98.31 95 ILE A O 1
ATOM 709 N N . ASP A 1 96 ? 9.719 -33.562 -10.867 1 96.44 96 ASP A N 1
ATOM 710 C CA . ASP A 1 96 ? 8.875 -34.5 -10.156 1 96.44 96 ASP A CA 1
ATOM 711 C C . ASP A 1 96 ? 9.711 -35.594 -9.5 1 96.44 96 ASP A C 1
ATOM 713 O O . ASP A 1 96 ? 10.766 -35.969 -10.008 1 96.44 96 ASP A O 1
ATOM 717 N N . MET A 1 97 ? 9.258 -36.125 -8.375 1 94.19 97 MET A N 1
ATOM 718 C CA . MET A 1 97 ? 10.031 -37.125 -7.652 1 94.19 97 MET A CA 1
ATOM 719 C C . MET A 1 97 ? 9.789 -38.5 -8.227 1 94.19 97 MET A C 1
ATOM 721 O O . MET A 1 97 ? 10.594 -39.438 -8.023 1 94.19 97 MET A O 1
ATOM 725 N N . THR A 1 98 ? 8.68 -38.688 -8.938 1 92.31 98 THR A N 1
ATOM 726 C CA . THR A 1 98 ? 8.258 -40 -9.422 1 92.31 98 THR A CA 1
ATOM 727 C C . THR A 1 98 ? 8.992 -40.344 -10.711 1 92.31 98 THR A C 1
ATOM 729 O O . THR A 1 98 ? 8.75 -39.75 -11.758 1 92.31 98 THR A O 1
ATOM 732 N N . GLU A 1 99 ? 9.719 -41.406 -10.711 1 94.06 99 GLU A N 1
ATOM 733 C CA . GLU A 1 99 ? 10.516 -41.812 -11.859 1 94.06 99 GLU A CA 1
ATOM 734 C C . GLU A 1 99 ? 9.625 -42.188 -13.047 1 94.06 99 GLU A C 1
ATOM 736 O O . GLU A 1 99 ? 9.93 -41.812 -14.188 1 94.06 99 GLU A O 1
ATOM 741 N N . GLU A 1 100 ? 8.586 -42.844 -12.797 1 91.75 100 GLU A N 1
ATOM 742 C CA . GLU A 1 100 ? 7.68 -43.312 -13.852 1 91.75 100 GLU A CA 1
ATOM 743 C C . GLU A 1 100 ? 7.102 -42.094 -14.609 1 91.75 100 GLU A C 1
ATOM 745 O O . GLU A 1 100 ? 6.996 -42.156 -15.836 1 91.75 100 GLU A O 1
ATOM 750 N N . LEU A 1 101 ? 6.727 -41.125 -13.883 1 92.12 101 LEU A N 1
ATOM 751 C CA . LEU A 1 101 ? 6.156 -39.938 -14.516 1 92.12 101 LEU A CA 1
ATOM 752 C C . LEU A 1 101 ? 7.207 -39.188 -15.336 1 92.12 101 LEU A C 1
ATOM 754 O O . LEU A 1 101 ? 6.922 -38.719 -16.438 1 92.12 101 LEU A O 1
ATOM 758 N N . ILE A 1 102 ? 8.414 -39.125 -14.859 1 95.75 102 ILE A N 1
ATOM 759 C CA . ILE A 1 102 ? 9.5 -38.469 -15.555 1 95.75 102 ILE A CA 1
ATOM 760 C C . ILE A 1 102 ? 9.836 -39.219 -16.844 1 95.75 102 ILE A C 1
ATOM 762 O O . ILE A 1 102 ? 10.102 -38.594 -17.875 1 95.75 102 ILE A O 1
ATOM 766 N N . LEU A 1 103 ? 9.82 -40.5 -16.797 1 95.25 103 LEU A N 1
ATOM 767 C CA . LEU A 1 103 ? 10.07 -41.312 -17.984 1 95.25 103 LEU A CA 1
ATOM 768 C C . LEU A 1 103 ? 9.023 -41.031 -19.062 1 95.25 103 LEU A C 1
ATOM 770 O O . LEU A 1 103 ? 9.367 -40.875 -20.234 1 95.25 103 LEU A O 1
ATOM 774 N N . VAL A 1 104 ? 7.793 -40.938 -18.641 1 93.75 104 VAL A N 1
ATOM 775 C CA . VAL A 1 104 ? 6.711 -40.625 -19.562 1 93.75 104 VAL A CA 1
ATOM 776 C C . VAL A 1 104 ? 6.902 -39.219 -20.141 1 93.75 104 VAL A C 1
ATOM 778 O O . VAL A 1 104 ? 6.75 -39 -21.344 1 93.75 104 VAL A O 1
ATOM 781 N N . SER A 1 105 ? 7.195 -38.312 -19.312 1 96.19 105 SER A N 1
ATOM 782 C CA . SER A 1 105 ? 7.355 -36.938 -19.75 1 96.19 105 SER A CA 1
ATOM 783 C C . SER A 1 105 ? 8.469 -36.812 -20.781 1 96.19 105 SER A C 1
ATOM 785 O O . SER A 1 105 ? 8.305 -36.125 -21.797 1 96.19 105 SER A O 1
ATOM 787 N N . ARG A 1 106 ? 9.547 -37.469 -20.609 1 98 106 ARG A N 1
ATOM 788 C CA . ARG A 1 106 ? 10.719 -37.375 -21.469 1 98 106 ARG A CA 1
ATOM 789 C C . ARG A 1 106 ? 10.445 -38.031 -22.828 1 98 106 ARG A C 1
ATOM 791 O O . ARG A 1 106 ? 11.031 -37.625 -23.844 1 98 106 ARG A O 1
ATOM 798 N N . LYS A 1 107 ? 9.562 -38.969 -22.844 1 97.56 107 LYS A N 1
ATOM 799 C CA . LYS A 1 107 ? 9.242 -39.719 -24.047 1 97.56 107 LYS A CA 1
ATOM 800 C C . LYS A 1 107 ? 8.711 -38.812 -25.141 1 97.56 107 LYS A C 1
ATOM 802 O O . LYS A 1 107 ? 8.859 -39.125 -26.328 1 97.56 107 LYS A O 1
ATOM 807 N N . TYR A 1 108 ? 8.164 -37.656 -24.828 1 97.44 108 TYR A N 1
ATOM 808 C CA . TYR A 1 108 ? 7.434 -36.906 -25.828 1 97.44 108 TYR A CA 1
ATOM 809 C C . TYR A 1 108 ? 8.109 -35.562 -26.078 1 97.44 108 TYR A C 1
ATOM 811 O O . TYR A 1 108 ? 7.492 -34.656 -26.641 1 97.44 108 TYR A O 1
ATOM 819 N N . ILE A 1 109 ? 9.328 -35.438 -25.656 1 98.38 109 ILE A N 1
ATOM 820 C CA . ILE A 1 109 ? 10.07 -34.188 -25.875 1 98.38 109 ILE A CA 1
ATOM 821 C C . ILE A 1 109 ? 10.219 -33.906 -27.375 1 98.38 109 ILE A C 1
ATOM 823 O O . ILE A 1 109 ? 9.914 -32.812 -27.844 1 98.38 109 ILE A O 1
ATOM 827 N N . SER A 1 110 ? 10.625 -34.938 -28.156 1 98 110 SER A N 1
ATOM 828 C CA . SER A 1 110 ? 10.828 -34.812 -29.594 1 98 110 SER A CA 1
ATOM 829 C C . SER A 1 110 ? 9.516 -34.5 -30.312 1 98 110 SER A C 1
ATOM 831 O O . SER A 1 110 ? 9.484 -33.688 -31.234 1 98 110 SER A O 1
ATOM 833 N N . TYR A 1 111 ? 8.508 -35.156 -29.859 1 97.94 111 TYR A N 1
ATOM 834 C CA . TYR A 1 111 ? 7.191 -34.938 -30.453 1 97.94 111 TYR A CA 1
ATOM 835 C C . TYR A 1 111 ? 6.809 -33.438 -30.344 1 97.94 111 TYR A C 1
ATOM 837 O O . TYR A 1 111 ? 6.395 -32.844 -31.328 1 97.94 111 TYR A O 1
ATOM 845 N N . HIS A 1 112 ? 6.938 -32.875 -29.203 1 98.38 112 HIS A N 1
ATOM 846 C CA . HIS A 1 112 ? 6.492 -31.516 -28.984 1 98.38 112 HIS A CA 1
ATOM 847 C C . HIS A 1 112 ? 7.438 -30.516 -29.656 1 98.38 112 HIS A C 1
ATOM 849 O O . HIS A 1 112 ? 6.992 -29.484 -30.156 1 98.38 112 HIS A O 1
ATOM 855 N N . GLN A 1 113 ? 8.727 -30.781 -29.641 1 98.19 113 GLN A N 1
ATOM 856 C CA . GLN A 1 113 ? 9.672 -29.969 -30.391 1 98.19 113 GLN A CA 1
ATOM 857 C C . GLN A 1 113 ? 9.227 -29.812 -31.844 1 98.19 113 GLN A C 1
ATOM 859 O O . GLN A 1 113 ? 9.18 -28.703 -32.375 1 98.19 113 GLN A O 1
ATOM 864 N N . GLU A 1 114 ? 8.938 -30.922 -32.438 1 98.06 114 GLU A N 1
ATOM 865 C CA . GLU A 1 114 ? 8.523 -30.938 -33.844 1 98.06 114 GLU A CA 1
ATOM 866 C C . GLU A 1 114 ? 7.16 -30.266 -34.031 1 98.06 114 GLU A C 1
ATOM 868 O O . GLU A 1 114 ? 6.973 -29.453 -34.938 1 98.06 114 GLU A O 1
ATOM 873 N N . LYS A 1 115 ? 6.262 -30.625 -33.125 1 97.94 115 LYS A N 1
ATOM 874 C CA . LYS A 1 115 ? 4.898 -30.109 -33.219 1 97.94 115 LYS A CA 1
ATOM 875 C C . LYS A 1 115 ? 4.883 -28.594 -33.125 1 97.94 115 LYS A C 1
ATOM 877 O O . LYS A 1 115 ? 4.055 -27.938 -33.75 1 97.94 115 LYS A O 1
ATOM 882 N N . PHE A 1 116 ? 5.77 -28.047 -32.344 1 97.81 116 PHE A N 1
ATOM 883 C CA . PHE A 1 116 ? 5.797 -26.609 -32.125 1 97.81 116 PHE A CA 1
ATOM 884 C C . PHE A 1 116 ? 6.703 -25.922 -33.156 1 97.81 116 PHE A C 1
ATOM 886 O O . PHE A 1 116 ? 6.766 -24.688 -33.188 1 97.81 116 PHE A O 1
ATOM 893 N N . GLY A 1 117 ? 7.41 -26.688 -33.938 1 97.38 117 GLY A N 1
ATOM 894 C CA . GLY A 1 117 ? 8.258 -26.141 -35 1 97.38 117 GLY A CA 1
ATOM 895 C C . GLY A 1 117 ? 9.547 -25.547 -34.469 1 97.38 117 GLY A C 1
ATOM 896 O O . GLY A 1 117 ? 10.062 -24.562 -35 1 97.38 117 GLY A O 1
ATOM 897 N N . PHE A 1 118 ? 10.047 -26.062 -33.406 1 97.88 118 PHE A N 1
ATOM 898 C CA . PHE A 1 118 ? 11.258 -25.531 -32.812 1 97.88 118 PHE A CA 1
ATOM 899 C C . PHE A 1 118 ? 12.484 -26.281 -33.312 1 97.88 118 PHE A C 1
ATOM 901 O O . PHE A 1 118 ? 12.422 -27.484 -33.562 1 97.88 118 PHE A O 1
ATOM 908 N N . GLU A 1 119 ? 13.602 -25.594 -33.406 1 97.69 119 GLU A N 1
ATOM 909 C CA . GLU A 1 119 ? 14.852 -26.203 -33.844 1 97.69 119 GLU A CA 1
ATOM 910 C C . GLU A 1 119 ? 15.422 -27.141 -32.781 1 97.69 119 GLU A C 1
ATOM 912 O O . GLU A 1 119 ? 15.977 -28.203 -33.094 1 97.69 119 GLU A O 1
ATOM 917 N N . LYS A 1 120 ? 15.305 -26.797 -31.594 1 97.81 120 LYS A N 1
ATOM 918 C CA . LYS A 1 120 ? 15.766 -27.578 -30.453 1 97.81 120 LYS A CA 1
ATOM 919 C C . LYS A 1 120 ? 14.672 -27.703 -29.391 1 97.81 120 LYS A C 1
ATOM 921 O O . LYS A 1 120 ? 13.797 -26.844 -29.297 1 97.81 120 LYS A O 1
ATOM 926 N N . PRO A 1 121 ? 14.766 -28.812 -28.641 1 98.12 121 PRO A N 1
ATOM 927 C CA . PRO A 1 121 ? 13.82 -28.891 -27.531 1 98.12 121 PRO A CA 1
ATOM 928 C C . PRO A 1 121 ? 14.016 -27.766 -26.516 1 98.12 121 PRO A C 1
ATOM 930 O O . PRO A 1 121 ? 15.148 -27.359 -26.25 1 98.12 121 PRO A O 1
ATOM 933 N N . ASN A 1 122 ? 12.93 -27.328 -25.984 1 98.62 122 ASN A N 1
ATOM 934 C CA . ASN A 1 122 ? 13.016 -26.281 -24.969 1 98.62 122 ASN A CA 1
ATOM 935 C C . ASN A 1 122 ? 12.391 -26.734 -23.656 1 98.62 122 ASN A C 1
ATOM 937 O O . ASN A 1 122 ? 11.875 -25.922 -22.891 1 98.62 122 ASN A O 1
ATOM 941 N N . THR A 1 123 ? 12.344 -28.031 -23.469 1 98.62 123 THR A N 1
ATOM 942 C CA . THR A 1 123 ? 11.812 -28.609 -22.25 1 98.62 123 THR A CA 1
ATOM 943 C C . THR A 1 123 ? 12.82 -29.562 -21.625 1 98.62 123 THR A C 1
ATOM 945 O O . THR A 1 123 ? 13.469 -30.344 -22.328 1 98.62 123 THR A O 1
ATOM 948 N N . THR A 1 124 ? 12.969 -29.484 -20.359 1 98.56 124 THR A N 1
ATOM 949 C CA . THR A 1 124 ? 13.773 -30.422 -19.578 1 98.56 124 THR A CA 1
ATOM 950 C C . THR A 1 124 ? 12.969 -30.969 -18.406 1 98.56 124 THR A C 1
ATOM 952 O O . THR A 1 124 ? 12.195 -30.25 -17.766 1 98.56 124 THR A O 1
ATOM 955 N N . PHE A 1 125 ? 13.117 -32.25 -18.141 1 98.56 125 PHE A N 1
ATOM 956 C CA . PHE A 1 125 ? 12.453 -32.875 -17 1 98.56 125 PHE A CA 1
ATOM 957 C C . PHE A 1 125 ? 13.484 -33.438 -16.031 1 98.56 125 PHE A C 1
ATOM 959 O O . PHE A 1 125 ? 14.336 -34.25 -16.422 1 98.56 125 PHE A O 1
ATOM 966 N N . LEU A 1 126 ? 13.383 -33.062 -14.812 1 98.44 126 LEU A N 1
ATOM 967 C CA . LEU A 1 126 ? 14.289 -33.5 -13.75 1 98.44 126 LEU A CA 1
ATOM 968 C C . LEU A 1 126 ? 13.57 -34.375 -12.742 1 98.44 126 LEU A C 1
ATOM 970 O O . LEU A 1 126 ? 12.43 -34.094 -12.359 1 98.44 126 LEU A O 1
ATOM 974 N N . GLN A 1 127 ? 14.188 -35.531 -12.398 1 97.62 127 GLN A N 1
ATOM 975 C CA . GLN A 1 127 ? 13.703 -36.281 -11.258 1 97.62 127 GLN A CA 1
ATOM 976 C C . GLN A 1 127 ? 14.281 -35.781 -9.953 1 97.62 127 GLN A C 1
ATOM 978 O O . GLN A 1 127 ? 15.508 -35.688 -9.797 1 97.62 127 GLN A O 1
ATOM 983 N N . GLY A 1 128 ? 13.469 -35.344 -9.07 1 96.62 128 GLY A N 1
ATOM 984 C CA . GLY A 1 128 ? 13.938 -34.812 -7.797 1 96.62 128 GLY A CA 1
ATOM 985 C C . GLY A 1 128 ? 12.82 -34.312 -6.906 1 96.62 128 GLY A C 1
ATOM 986 O O . GLY A 1 128 ? 11.648 -34.375 -7.277 1 96.62 128 GLY A O 1
ATOM 987 N N . TYR A 1 129 ? 13.195 -33.875 -5.723 1 95.38 129 TYR A N 1
ATOM 988 C CA . TYR A 1 129 ? 12.258 -33.344 -4.727 1 95.38 129 TYR A CA 1
ATOM 989 C C . TYR A 1 129 ? 12.164 -31.828 -4.781 1 95.38 129 TYR A C 1
ATOM 991 O O . TYR A 1 129 ? 13.18 -31.156 -4.949 1 95.38 129 TYR A O 1
ATOM 999 N N . MET A 1 130 ? 10.961 -31.328 -4.605 1 96.25 130 MET A N 1
ATOM 1000 C CA . MET A 1 130 ? 10.75 -29.891 -4.605 1 96.25 130 MET A CA 1
ATOM 1001 C C . MET A 1 130 ? 11.453 -29.234 -3.42 1 96.25 130 MET A C 1
ATOM 1003 O O . MET A 1 130 ? 11.789 -28.047 -3.465 1 96.25 130 MET A O 1
ATOM 1007 N N . GLU A 1 131 ? 11.75 -29.984 -2.363 1 96.69 131 GLU A N 1
ATOM 1008 C CA . GLU A 1 131 ? 12.453 -29.5 -1.18 1 96.69 131 GLU A CA 1
ATOM 1009 C C . GLU A 1 131 ? 13.953 -29.391 -1.436 1 96.69 131 GLU A C 1
ATOM 1011 O O . GLU A 1 131 ? 14.695 -28.844 -0.61 1 96.69 131 GLU A O 1
ATOM 1016 N N . LYS A 1 132 ? 14.375 -29.906 -2.57 1 97.12 132 LYS A N 1
ATOM 1017 C CA . LYS A 1 132 ? 15.805 -29.922 -2.889 1 97.12 132 LYS A CA 1
ATOM 1018 C C . LYS A 1 132 ? 16.047 -29.578 -4.352 1 97.12 132 LYS A C 1
ATOM 1020 O O . LYS A 1 132 ? 16.672 -30.344 -5.086 1 97.12 132 LYS A O 1
ATOM 1025 N N . LEU A 1 133 ? 15.688 -28.438 -4.727 1 98 133 LEU A N 1
ATOM 1026 C CA . LEU A 1 133 ? 15.727 -28.031 -6.129 1 98 133 LEU A CA 1
ATOM 1027 C C . LEU A 1 133 ? 17.172 -27.906 -6.613 1 98 133 LEU A C 1
ATOM 1029 O O . LEU A 1 133 ? 17.5 -28.344 -7.719 1 98 133 LEU A O 1
ATOM 1033 N N . THR A 1 134 ? 18 -27.359 -5.762 1 95.75 134 THR A N 1
ATOM 1034 C CA . THR A 1 134 ? 19.391 -27.203 -6.156 1 95.75 134 THR A CA 1
ATOM 1035 C C . THR A 1 134 ? 20.062 -28.547 -6.34 1 95.75 134 THR A C 1
ATOM 1037 O O . THR A 1 134 ? 20.828 -28.75 -7.289 1 95.75 134 THR A O 1
ATOM 1040 N N . ALA A 1 135 ? 19.828 -29.422 -5.496 1 96.44 135 ALA A N 1
ATOM 1041 C CA . ALA A 1 135 ? 20.391 -30.766 -5.594 1 96.44 135 ALA A CA 1
ATOM 1042 C C . ALA A 1 135 ? 19.906 -31.469 -6.863 1 96.44 135 ALA A C 1
ATOM 1044 O O . ALA A 1 135 ? 20.625 -32.312 -7.43 1 96.44 135 ALA A O 1
ATOM 1045 N N . ALA A 1 136 ? 18.688 -31.125 -7.32 1 96.56 136 ALA A N 1
ATOM 1046 C CA . ALA A 1 136 ? 18.125 -31.734 -8.516 1 96.56 136 ALA A CA 1
ATOM 1047 C C . ALA A 1 136 ? 18.672 -31.078 -9.781 1 96.56 136 ALA A C 1
ATOM 1049 O O . ALA A 1 136 ? 18.406 -31.531 -10.891 1 96.56 136 ALA A O 1
ATOM 1050 N N . GLY A 1 137 ? 19.391 -29.984 -9.586 1 97.12 137 GLY A N 1
ATOM 1051 C CA . GLY A 1 137 ? 20.062 -29.391 -10.742 1 97.12 137 GLY A CA 1
ATOM 1052 C C . GLY A 1 137 ? 19.484 -28.047 -11.133 1 97.12 137 GLY A C 1
ATOM 1053 O O . GLY A 1 137 ? 19.859 -27.484 -12.164 1 97.12 137 GLY A O 1
ATOM 1054 N N . VAL A 1 138 ? 18.578 -27.516 -10.398 1 98.31 138 VAL A N 1
ATOM 1055 C CA . VAL A 1 138 ? 18.062 -26.188 -10.688 1 98.31 138 VAL A CA 1
ATOM 1056 C C . VAL A 1 138 ? 18.969 -25.125 -10.078 1 98.31 138 VAL A C 1
ATOM 1058 O O . VAL A 1 138 ? 19.203 -25.125 -8.867 1 98.31 138 VAL A O 1
ATOM 1061 N N . GLU A 1 139 ? 19.453 -24.203 -10.844 1 98.19 139 GLU A N 1
ATOM 1062 C CA . GLU A 1 139 ? 20.406 -23.203 -10.391 1 98.19 139 GLU A CA 1
ATOM 1063 C C . GLU A 1 139 ? 19.719 -22.078 -9.633 1 98.19 139 GLU A C 1
ATOM 1065 O O . GLU A 1 139 ? 18.594 -21.688 -9.969 1 98.19 139 GLU A O 1
ATOM 1070 N N . ASN A 1 140 ? 20.406 -21.516 -8.672 1 98.19 140 ASN A N 1
ATOM 1071 C CA . ASN A 1 140 ? 19.906 -20.344 -7.969 1 98.19 140 ASN A CA 1
ATOM 1072 C C . ASN A 1 140 ? 19.703 -19.156 -8.922 1 98.19 140 ASN A C 1
ATOM 1074 O O . ASN A 1 140 ? 20.5 -18.969 -9.844 1 98.19 140 ASN A O 1
ATOM 1078 N N . ASP A 1 141 ? 18.672 -18.406 -8.656 1 98.19 141 ASP A N 1
ATOM 1079 C CA . ASP A 1 141 ? 18.406 -17.172 -9.375 1 98.19 141 ASP A CA 1
ATOM 1080 C C . ASP A 1 141 ? 18.391 -17.406 -10.891 1 98.19 141 ASP A C 1
ATOM 1082 O O . ASP A 1 141 ? 18.969 -16.641 -11.648 1 98.19 141 ASP A O 1
ATOM 1086 N N . SER A 1 142 ? 17.766 -18.469 -11.305 1 98.56 142 SER A N 1
ATOM 1087 C CA . SER A 1 142 ? 17.828 -18.828 -12.711 1 98.56 142 SER A CA 1
ATOM 1088 C C . SER A 1 142 ? 16.438 -18.781 -13.352 1 98.56 142 SER A C 1
ATOM 1090 O O . SER A 1 142 ? 16.312 -18.719 -14.578 1 98.56 142 SER A O 1
ATOM 1092 N N . MET A 1 143 ? 15.438 -18.844 -12.594 1 98.81 143 MET A N 1
ATOM 1093 C CA . MET A 1 143 ? 14.086 -18.969 -13.133 1 98.81 143 MET A CA 1
ATOM 1094 C C . MET A 1 143 ? 13.367 -17.625 -13.125 1 98.81 143 MET A C 1
ATOM 1096 O O . MET A 1 143 ? 13.461 -16.859 -12.156 1 98.81 143 MET A O 1
ATOM 1100 N N . ASP A 1 144 ? 12.656 -17.312 -14.18 1 98.81 144 ASP A N 1
ATOM 1101 C CA . ASP A 1 144 ? 11.789 -16.141 -14.234 1 98.81 144 ASP A CA 1
ATOM 1102 C C . ASP A 1 144 ? 10.469 -16.391 -13.516 1 98.81 144 ASP A C 1
ATOM 1104 O O . ASP A 1 144 ? 9.93 -15.508 -12.859 1 98.81 144 ASP A O 1
ATOM 1108 N N . ILE A 1 145 ? 10 -17.578 -13.703 1 98.81 145 ILE A N 1
ATOM 1109 C CA . ILE A 1 145 ? 8.688 -17.953 -13.172 1 98.81 145 ILE A CA 1
ATOM 1110 C C . ILE A 1 145 ? 8.742 -19.375 -12.625 1 98.81 145 ILE A C 1
ATOM 1112 O O . ILE A 1 145 ? 9.391 -20.25 -13.203 1 98.81 145 ILE A O 1
ATOM 1116 N N . ILE A 1 146 ? 8.109 -19.578 -11.539 1 98.75 146 ILE A N 1
ATOM 1117 C CA . ILE A 1 146 ? 7.801 -20.906 -11.023 1 98.75 146 ILE A CA 1
ATOM 1118 C C . ILE A 1 146 ? 6.289 -21.109 -10.992 1 98.75 146 ILE A C 1
ATOM 1120 O O . ILE A 1 146 ? 5.547 -20.234 -10.531 1 98.75 146 ILE A O 1
ATOM 1124 N N . VAL A 1 147 ? 5.855 -22.203 -11.57 1 97.69 147 VAL A N 1
ATOM 1125 C CA . VAL A 1 147 ? 4.438 -22.547 -11.5 1 97.69 147 VAL A CA 1
ATOM 1126 C C . VAL A 1 147 ? 4.254 -23.828 -10.695 1 97.69 147 VAL A C 1
ATOM 1128 O O . VAL A 1 147 ? 5.168 -24.641 -10.609 1 97.69 147 VAL A O 1
ATOM 1131 N N . SER A 1 148 ? 3.209 -23.922 -10.055 1 95.44 148 SER A N 1
ATOM 1132 C CA . SER A 1 148 ? 2.795 -25.094 -9.305 1 95.44 148 SER A CA 1
ATOM 1133 C C . SER A 1 148 ? 1.278 -25.266 -9.328 1 95.44 148 SER A C 1
ATOM 1135 O O . SER A 1 148 ? 0.542 -24.281 -9.195 1 95.44 148 SER A O 1
ATOM 1137 N N . ASN A 1 149 ? 0.876 -26.438 -9.602 1 91.94 149 ASN A N 1
ATOM 1138 C CA . ASN A 1 149 ? -0.554 -26.719 -9.695 1 91.94 149 ASN A CA 1
ATOM 1139 C C . ASN A 1 149 ? -0.961 -27.875 -8.781 1 91.94 149 ASN A C 1
ATOM 1141 O O . ASN A 1 149 ? -0.874 -29.031 -9.172 1 91.94 149 ASN A O 1
ATOM 1145 N N . CYS A 1 150 ? -1.45 -27.5 -7.582 1 89.5 150 CYS A N 1
ATOM 1146 C CA . CYS A 1 150 ? -2.055 -28.422 -6.613 1 89.5 150 CYS A CA 1
ATOM 1147 C C . CYS A 1 150 ? -1.058 -29.469 -6.164 1 89.5 150 CYS A C 1
ATOM 1149 O O . CYS A 1 150 ? -1.401 -30.656 -6.059 1 89.5 150 CYS A O 1
ATOM 1151 N N . VAL A 1 151 ? 0.09 -29.125 -5.871 1 91.62 151 VAL A N 1
ATOM 1152 C CA . VAL A 1 151 ? 1.104 -30.094 -5.488 1 91.62 151 VAL A CA 1
ATOM 1153 C C . VAL A 1 151 ? 1.684 -29.734 -4.125 1 91.62 151 VAL A C 1
ATOM 1155 O O . VAL A 1 151 ? 2.078 -30.609 -3.355 1 91.62 151 VAL A O 1
ATOM 1158 N N . ILE A 1 152 ? 1.771 -28.484 -3.812 1 92.62 152 ILE A N 1
ATOM 1159 C CA . ILE A 1 152 ? 2.42 -28.047 -2.58 1 92.62 152 ILE A CA 1
ATOM 1160 C C . ILE A 1 152 ? 1.651 -28.578 -1.374 1 92.62 152 ILE A C 1
ATOM 1162 O O . ILE A 1 152 ? 2.25 -28.938 -0.355 1 92.62 152 ILE A O 1
ATOM 1166 N N . CYS A 1 153 ? 0.324 -28.672 -1.474 1 91.38 153 CYS A N 1
ATOM 1167 C CA . CYS A 1 153 ? -0.482 -29.219 -0.39 1 91.38 153 CYS A CA 1
ATOM 1168 C C . CYS A 1 153 ? -0.098 -30.672 -0.106 1 91.38 153 CYS A C 1
ATOM 1170 O O . CYS A 1 153 ? -0.405 -31.203 0.963 1 91.38 153 CYS A O 1
ATOM 1172 N N . LEU A 1 154 ? 0.594 -31.344 -0.998 1 90.25 154 LEU A N 1
ATOM 1173 C CA . LEU A 1 154 ? 0.989 -32.719 -0.844 1 90.25 154 LEU A CA 1
ATOM 1174 C C . LEU A 1 154 ? 2.395 -32.844 -0.261 1 90.25 154 LEU A C 1
ATOM 1176 O O . LEU A 1 154 ? 2.879 -33.938 0.008 1 90.25 154 LEU A O 1
ATOM 1180 N N . CYS A 1 155 ? 3.033 -31.734 -0.076 1 91.81 155 CYS A N 1
ATOM 1181 C CA . CYS A 1 155 ? 4.383 -31.719 0.481 1 91.81 155 CYS A CA 1
ATOM 1182 C C . CYS A 1 155 ? 4.344 -31.562 1.997 1 91.81 155 CYS A C 1
ATOM 1184 O O . CYS A 1 155 ? 3.689 -30.656 2.518 1 91.81 155 CYS A O 1
ATOM 1186 N N . PRO A 1 156 ? 5.031 -32.406 2.629 1 89.38 156 PRO A N 1
ATOM 1187 C CA . PRO A 1 156 ? 5.023 -32.312 4.09 1 89.38 156 PRO A CA 1
ATOM 1188 C C . PRO A 1 156 ? 5.754 -31.062 4.59 1 89.38 156 PRO A C 1
ATOM 1190 O O . PRO A 1 156 ? 5.312 -30.422 5.547 1 89.38 156 PRO A O 1
ATOM 1193 N N . ASP A 1 157 ? 6.855 -30.734 4.008 1 94.25 157 ASP A N 1
ATOM 1194 C CA . ASP A 1 157 ? 7.637 -29.562 4.422 1 94.25 157 ASP A CA 1
ATOM 1195 C C . ASP A 1 157 ? 7.445 -28.406 3.453 1 94.25 157 ASP A C 1
ATOM 1197 O O . ASP A 1 157 ? 8.336 -28.094 2.658 1 94.25 157 ASP A O 1
ATOM 1201 N N . LYS A 1 158 ? 6.398 -27.766 3.641 1 95.56 158 LYS A N 1
ATOM 1202 C CA . LYS A 1 158 ? 6.008 -26.688 2.723 1 95.56 158 LYS A CA 1
ATOM 1203 C C . LYS A 1 158 ? 6.945 -25.5 2.844 1 95.56 158 LYS A C 1
ATOM 1205 O O . LYS A 1 158 ? 7.234 -24.828 1.852 1 95.56 158 LYS A O 1
ATOM 1210 N N . LYS A 1 159 ? 7.418 -25.219 4.031 1 96.38 159 LYS A N 1
ATOM 1211 C CA . LYS A 1 159 ? 8.344 -24.109 4.238 1 96.38 159 LYS A CA 1
ATOM 1212 C C . LYS A 1 159 ? 9.609 -24.281 3.416 1 96.38 159 LYS A C 1
ATOM 1214 O O . LYS A 1 159 ? 10.07 -23.344 2.76 1 96.38 159 LYS A O 1
ATOM 1219 N N . THR A 1 160 ? 10.125 -25.469 3.414 1 97.44 160 THR A N 1
ATOM 1220 C CA . THR A 1 160 ? 11.344 -25.75 2.656 1 97.44 160 THR A CA 1
ATOM 1221 C C . THR A 1 160 ? 11.086 -25.625 1.157 1 97.44 160 THR A C 1
ATOM 1223 O O . THR A 1 160 ? 11.93 -25.109 0.417 1 97.44 160 THR A O 1
ATOM 1226 N N . VAL A 1 161 ? 9.938 -26.125 0.684 1 97.81 161 VAL A N 1
ATOM 1227 C CA . VAL A 1 161 ? 9.586 -26.016 -0.728 1 97.81 161 VAL A CA 1
ATOM 1228 C C . VAL A 1 161 ? 9.578 -24.547 -1.152 1 97.81 161 VAL A C 1
ATOM 1230 O O . VAL A 1 161 ? 10.141 -24.188 -2.188 1 97.81 161 VAL A O 1
ATOM 1233 N N . LEU A 1 162 ? 8.969 -23.703 -0.328 1 97.94 162 LEU A N 1
ATOM 1234 C CA . LEU A 1 162 ? 8.852 -22.297 -0.647 1 97.94 162 LEU A CA 1
ATOM 1235 C C . LEU A 1 162 ? 10.219 -21.609 -0.58 1 97.94 162 LEU A C 1
ATOM 1237 O O . LEU A 1 162 ? 10.516 -20.734 -1.394 1 97.94 162 LEU A O 1
ATOM 1241 N N . ARG A 1 163 ? 11.039 -22.016 0.323 1 98.19 163 ARG A N 1
ATOM 1242 C CA . ARG A 1 163 ? 12.391 -21.484 0.43 1 98.19 163 ARG A CA 1
ATOM 1243 C C . ARG A 1 163 ? 13.219 -21.844 -0.799 1 98.19 163 ARG A C 1
ATOM 1245 O O . ARG A 1 163 ? 13.945 -21 -1.326 1 98.19 163 ARG A O 1
ATOM 1252 N N . GLU A 1 164 ? 13.117 -23.109 -1.198 1 98.5 164 GLU A N 1
ATOM 1253 C CA . GLU A 1 164 ? 13.828 -23.547 -2.398 1 98.5 164 GLU A CA 1
ATOM 1254 C C . GLU A 1 164 ? 13.336 -22.797 -3.633 1 98.5 164 GLU A C 1
ATOM 1256 O O . GLU A 1 164 ? 14.133 -22.375 -4.48 1 98.5 164 GLU A O 1
ATOM 1261 N N . ALA A 1 165 ? 12.039 -22.641 -3.689 1 98.5 165 ALA A N 1
ATOM 1262 C CA . ALA A 1 165 ? 11.461 -21.875 -4.793 1 98.5 165 ALA A CA 1
ATOM 1263 C C . ALA A 1 165 ? 12 -20.453 -4.816 1 98.5 165 ALA A C 1
ATOM 1265 O O . ALA A 1 165 ? 12.367 -19.938 -5.879 1 98.5 165 ALA A O 1
ATOM 1266 N N . TYR A 1 166 ? 12.039 -19.812 -3.633 1 98.5 166 TYR A N 1
ATOM 1267 C CA . TYR A 1 166 ? 12.562 -18.453 -3.518 1 98.5 166 TYR A CA 1
ATOM 1268 C C . TYR A 1 166 ? 14.008 -18.391 -3.996 1 98.5 166 TYR A C 1
ATOM 1270 O O . TYR A 1 166 ? 14.391 -17.453 -4.707 1 98.5 166 TYR A O 1
ATOM 1278 N N . LYS A 1 167 ? 14.773 -19.375 -3.68 1 98.31 167 LYS A N 1
ATOM 1279 C CA . LYS A 1 167 ? 16.203 -19.422 -3.982 1 98.31 167 LYS A CA 1
ATOM 1280 C C . LYS A 1 167 ? 16.438 -19.5 -5.488 1 98.31 167 LYS A C 1
ATOM 1282 O O . LYS A 1 167 ? 17.359 -18.859 -6.012 1 98.31 167 LYS A O 1
ATOM 1287 N N . VAL A 1 168 ? 15.68 -20.188 -6.176 1 98.69 168 VAL A N 1
ATOM 1288 C CA . VAL A 1 168 ? 15.969 -20.453 -7.582 1 98.69 168 VAL A CA 1
ATOM 1289 C C . VAL A 1 168 ? 15.328 -19.359 -8.453 1 98.69 168 VAL A C 1
ATOM 1291 O O . VAL A 1 168 ? 15.633 -19.25 -9.641 1 98.69 168 VAL A O 1
ATOM 1294 N N . LEU A 1 169 ? 14.438 -18.578 -7.906 1 98.62 169 LEU A N 1
ATOM 1295 C CA . LEU A 1 169 ? 13.828 -17.469 -8.633 1 98.62 169 LEU A CA 1
ATOM 1296 C C . LEU A 1 169 ? 14.82 -16.312 -8.789 1 98.62 169 LEU A C 1
ATOM 1298 O O . LEU A 1 169 ? 15.555 -15.984 -7.859 1 98.62 169 LEU A O 1
ATOM 1302 N N . LYS A 1 170 ? 14.82 -15.711 -9.93 1 98.44 170 LYS A N 1
ATOM 1303 C CA . LYS A 1 170 ? 15.523 -14.453 -10.117 1 98.44 170 LYS A CA 1
ATOM 1304 C C . LYS A 1 170 ? 14.867 -13.328 -9.312 1 98.44 170 LYS A C 1
ATOM 1306 O O . LYS A 1 170 ? 13.688 -13.414 -8.969 1 98.44 170 LYS A O 1
ATOM 1311 N N . GLU A 1 171 ? 15.664 -12.273 -9.008 1 97.38 171 GLU A N 1
ATOM 1312 C CA . GLU A 1 171 ? 15.023 -11.047 -8.547 1 97.38 171 GLU A CA 1
ATOM 1313 C C . GLU A 1 171 ? 13.992 -10.555 -9.562 1 97.38 171 GLU A C 1
ATOM 1315 O O . GLU A 1 171 ? 14.273 -10.5 -10.766 1 97.38 171 GLU A O 1
ATOM 1320 N N . GLY A 1 172 ? 12.836 -10.266 -9.094 1 97.69 172 GLY A N 1
ATOM 1321 C CA . GLY A 1 172 ? 11.742 -9.898 -9.977 1 97.69 172 GLY A CA 1
ATOM 1322 C C . GLY A 1 172 ? 10.938 -11.086 -10.469 1 97.69 172 GLY A C 1
ATOM 1323 O O . GLY A 1 172 ? 9.906 -10.922 -11.125 1 97.69 172 GLY A O 1
ATOM 1324 N N . GLY A 1 173 ? 11.445 -12.273 -10.117 1 98.69 173 GLY A N 1
ATOM 1325 C CA . GLY A 1 173 ? 10.766 -13.484 -10.547 1 98.69 173 GLY A CA 1
ATOM 1326 C C . GLY A 1 173 ? 9.453 -13.727 -9.812 1 98.69 173 GLY A C 1
ATOM 1327 O O . GLY A 1 173 ? 9.203 -13.125 -8.766 1 98.69 173 GLY A O 1
ATOM 1328 N N . GLU A 1 174 ? 8.633 -14.602 -10.391 1 98.75 174 GLU A N 1
ATOM 1329 C CA . GLU A 1 174 ? 7.266 -14.812 -9.922 1 98.75 174 GLU A CA 1
ATOM 1330 C C . GLU A 1 174 ? 7.02 -16.281 -9.586 1 98.75 174 GLU A C 1
ATOM 1332 O O . GLU A 1 174 ? 7.434 -17.172 -10.336 1 98.75 174 GLU A O 1
ATOM 1337 N N . LEU A 1 175 ? 6.473 -16.516 -8.43 1 98.44 175 LEU A N 1
ATOM 1338 C CA . LEU A 1 175 ? 5.797 -17.781 -8.141 1 98.44 175 LEU A CA 1
ATOM 1339 C C . LEU A 1 175 ? 4.297 -17.656 -8.391 1 98.44 175 LEU A C 1
ATOM 1341 O O . LEU A 1 175 ? 3.617 -16.859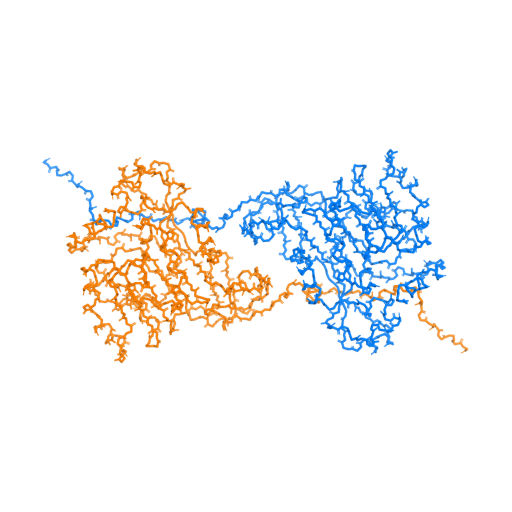 -7.746 1 98.44 175 LEU A O 1
ATOM 1345 N N . TYR A 1 176 ? 3.807 -18.344 -9.367 1 97.38 176 TYR A N 1
ATOM 1346 C CA . TYR A 1 176 ? 2.404 -18.359 -9.773 1 97.38 176 TYR A CA 1
ATOM 1347 C C . TYR A 1 176 ? 1.79 -19.734 -9.531 1 97.38 176 TYR A C 1
ATOM 1349 O O . TYR A 1 176 ? 2.039 -20.672 -10.297 1 97.38 176 TYR A O 1
ATOM 1357 N N . TYR A 1 177 ? 1.004 -19.859 -8.516 1 91.88 177 TYR A N 1
ATOM 1358 C CA . TYR A 1 177 ? 0.622 -21.25 -8.281 1 91.88 177 TYR A CA 1
ATOM 1359 C C . TYR A 1 177 ? -0.796 -21.344 -7.734 1 91.88 177 TYR A C 1
ATOM 1361 O O . TYR A 1 177 ? -1.295 -20.391 -7.129 1 91.88 177 TYR A O 1
ATOM 1369 N N . SER A 1 178 ? -1.405 -22.391 -7.988 1 92.12 178 SER A N 1
ATOM 1370 C CA . SER A 1 178 ? -2.736 -22.797 -7.547 1 92.12 178 SER A CA 1
ATOM 1371 C C . SER A 1 178 ? -2.668 -24 -6.602 1 92.12 178 SER A C 1
ATOM 1373 O O . SER A 1 178 ? -1.968 -24.969 -6.879 1 92.12 178 SER A O 1
ATOM 1375 N N . ASP A 1 179 ? -3.371 -23.891 -5.477 1 93.56 179 ASP A N 1
ATOM 1376 C CA . ASP A 1 179 ? -3.361 -24.984 -4.512 1 93.56 179 ASP A CA 1
ATOM 1377 C C . ASP A 1 179 ? -4.645 -24.984 -3.682 1 93.56 179 ASP A C 1
ATOM 1379 O O . ASP A 1 179 ? -5.551 -24.188 -3.916 1 93.56 179 ASP A O 1
ATOM 1383 N N . MET A 1 180 ? -4.746 -26.031 -2.869 1 92.56 180 MET A N 1
ATOM 1384 C CA . MET A 1 180 ? -5.852 -26.156 -1.925 1 92.56 180 MET A CA 1
ATOM 1385 C C . MET A 1 180 ? -5.504 -25.516 -0.588 1 92.56 180 MET A C 1
ATOM 1387 O O . MET A 1 180 ? -4.387 -25.672 -0.089 1 92.56 180 MET A O 1
ATOM 1391 N N . TYR A 1 181 ? -6.457 -24.734 -0.07 1 94.94 181 TYR A N 1
ATOM 1392 C CA . TYR A 1 181 ? -6.293 -24.062 1.222 1 94.94 181 TYR A CA 1
ATOM 1393 C C . TYR A 1 181 ? -7.418 -24.453 2.176 1 94.94 181 TYR A C 1
ATOM 1395 O O . TYR A 1 181 ? -8.539 -24.75 1.743 1 94.94 181 TYR A O 1
ATOM 1403 N N . ALA A 1 182 ? -7.082 -24.5 3.447 1 96.06 182 ALA A N 1
ATOM 1404 C CA . ALA A 1 182 ? -8.055 -24.797 4.496 1 96.06 182 ALA A CA 1
ATOM 1405 C C . ALA A 1 182 ? -8.484 -23.531 5.227 1 96.06 182 ALA A C 1
ATOM 1407 O O . ALA A 1 182 ? -7.711 -22.578 5.348 1 96.06 182 ALA A O 1
ATOM 1408 N N . SER A 1 183 ? -9.703 -23.547 5.715 1 94.25 183 SER A N 1
ATOM 1409 C CA . SER A 1 183 ? -10.273 -22.406 6.441 1 94.25 183 SER A CA 1
ATOM 1410 C C . SER A 1 183 ? -9.656 -22.281 7.828 1 94.25 183 SER A C 1
ATOM 1412 O O . SER A 1 183 ? -9.719 -21.203 8.438 1 94.25 183 SER A O 1
ATOM 1414 N N . ASN A 1 184 ? -9.141 -23.375 8.305 1 94.81 184 ASN A N 1
ATOM 1415 C CA . ASN A 1 184 ? -8.508 -23.469 9.609 1 94.81 184 ASN A CA 1
ATOM 1416 C C . ASN A 1 184 ? -7.258 -24.344 9.57 1 94.81 184 ASN A C 1
ATOM 1418 O O . ASN A 1 184 ? -6.988 -25 8.57 1 94.81 184 ASN A O 1
ATOM 1422 N N . VAL A 1 185 ? -6.516 -24.266 10.695 1 95.12 185 VAL A N 1
ATOM 1423 C CA . VAL A 1 185 ? -5.359 -25.141 10.812 1 95.12 185 VAL A CA 1
ATOM 1424 C C . VAL A 1 185 ? -5.82 -26.594 10.766 1 95.12 185 VAL A C 1
ATOM 1426 O O . VAL A 1 185 ? -6.715 -27 11.516 1 95.12 185 VAL A O 1
ATOM 1429 N N . VAL A 1 186 ? -5.266 -27.359 9.859 1 95.25 186 VAL A N 1
ATOM 1430 C CA . VAL A 1 186 ? -5.609 -28.781 9.75 1 95.25 186 VAL A CA 1
ATOM 1431 C C . VAL A 1 186 ? -4.984 -29.547 10.914 1 95.25 186 VAL A C 1
ATOM 1433 O O . VAL A 1 186 ? -3.768 -29.5 11.109 1 95.25 186 VAL A O 1
ATOM 1436 N N . PRO A 1 187 ? -5.789 -30.172 11.672 1 94.5 187 PRO A N 1
ATOM 1437 C CA . PRO A 1 187 ? -5.254 -30.891 12.828 1 94.5 187 PRO A CA 1
ATOM 1438 C C . PRO A 1 187 ? -4.367 -32.062 12.422 1 94.5 187 PRO A C 1
ATOM 1440 O O . PRO A 1 187 ? -4.512 -32.594 11.32 1 94.5 187 PRO A O 1
ATOM 1443 N N . ASP A 1 188 ? -3.562 -32.531 13.352 1 93.19 188 ASP A N 1
ATOM 1444 C CA . ASP A 1 188 ? -2.564 -33.562 13.094 1 93.19 188 ASP A CA 1
ATOM 1445 C C . ASP A 1 188 ? -3.227 -34.875 12.68 1 93.19 188 ASP A C 1
ATOM 1447 O O . ASP A 1 188 ? -2.711 -35.594 11.828 1 93.19 188 ASP A O 1
ATOM 1451 N N . HIS A 1 189 ? -4.277 -35.188 13.273 1 92.31 189 HIS A N 1
ATOM 1452 C CA . HIS A 1 189 ? -4.906 -36.469 12.977 1 92.31 189 HIS A CA 1
ATOM 1453 C C . HIS A 1 189 ? -5.402 -36.5 11.531 1 92.31 189 HIS A C 1
ATOM 1455 O O . HIS A 1 189 ? -5.449 -37.562 10.922 1 92.31 189 HIS A O 1
ATOM 1461 N N . LEU A 1 190 ? -5.789 -35.438 10.922 1 92 190 LEU A N 1
ATOM 1462 C CA . LEU A 1 190 ? -6.172 -35.375 9.516 1 92 190 LEU A CA 1
ATOM 1463 C C . LEU A 1 190 ? -4.949 -35.469 8.617 1 92 190 LEU A C 1
ATOM 1465 O O . LEU A 1 190 ? -5.008 -36.062 7.539 1 92 190 LEU A O 1
ATOM 1469 N N . LYS A 1 191 ? -3.855 -34.906 9.078 1 92.5 191 LYS A N 1
ATOM 1470 C CA . LYS A 1 191 ? -2.605 -34.969 8.328 1 92.5 191 LYS A CA 1
ATOM 1471 C C . LYS A 1 191 ? -2.102 -36.406 8.219 1 92.5 191 LYS A C 1
ATOM 1473 O O . LYS A 1 191 ? -1.438 -36.75 7.246 1 92.5 191 LYS A O 1
ATOM 1478 N N . GLU A 1 192 ? -2.439 -37.125 9.195 1 92.5 192 GLU A N 1
ATOM 1479 C CA . GLU A 1 192 ? -1.952 -38.5 9.273 1 92.5 192 GLU A CA 1
ATOM 1480 C C . GLU A 1 192 ? -2.865 -39.469 8.508 1 92.5 192 GLU A C 1
ATOM 1482 O O . GLU A 1 192 ? -2.504 -40.594 8.266 1 92.5 192 GLU A O 1
ATOM 1487 N N . ASP A 1 193 ? -4.031 -39 8.156 1 89.94 193 ASP A N 1
ATOM 1488 C CA . ASP A 1 193 ? -4.941 -39.781 7.352 1 89.94 193 ASP A CA 1
ATOM 1489 C C . ASP A 1 193 ? -4.484 -39.875 5.898 1 89.94 193 ASP A C 1
ATOM 1491 O O . ASP A 1 193 ? -4.551 -38.875 5.176 1 89.94 193 ASP A O 1
ATOM 1495 N N . SER A 1 194 ? -4.156 -41 5.422 1 86.88 194 SER A N 1
ATOM 1496 C CA . SER A 1 194 ? -3.549 -41.188 4.105 1 86.88 194 SER A CA 1
ATOM 1497 C C . SER A 1 194 ? -4.516 -40.781 2.994 1 86.88 194 SER A C 1
ATOM 1499 O O . SER A 1 194 ? -4.105 -40.281 1.955 1 86.88 194 SER A O 1
ATOM 1501 N N . VAL A 1 195 ? -5.766 -41.062 3.174 1 84.12 195 VAL A N 1
ATOM 1502 C CA . VAL A 1 195 ? -6.766 -40.719 2.16 1 84.12 195 VAL A CA 1
ATOM 1503 C C . VAL A 1 195 ? -6.918 -39.219 2.053 1 84.12 195 VAL A C 1
ATOM 1505 O O . VAL A 1 195 ? -6.867 -38.656 0.953 1 84.12 195 VAL A O 1
ATOM 1508 N N . LEU A 1 196 ? -7.047 -38.562 3.17 1 87.69 196 LEU A N 1
ATOM 1509 C CA . LEU A 1 196 ? -7.195 -37.125 3.176 1 87.69 196 LEU A CA 1
ATOM 1510 C C . LEU A 1 196 ? -5.934 -36.438 2.643 1 87.69 196 LEU A C 1
ATOM 1512 O O . LEU A 1 196 ? -6.016 -35.438 1.94 1 87.69 196 LEU A O 1
ATOM 1516 N N . TRP A 1 197 ? -4.828 -37 3.01 1 87.81 197 TRP A N 1
ATOM 1517 C CA . TRP A 1 197 ? -3.57 -36.469 2.516 1 87.81 197 TRP A CA 1
ATOM 1518 C C . TRP A 1 197 ? -3.479 -36.594 1 1 87.81 197 TRP A C 1
ATOM 1520 O O . TRP A 1 197 ? -3.121 -35.625 0.309 1 87.81 197 TRP A O 1
ATOM 1530 N N . GLY A 1 198 ? -3.791 -37.719 0.477 1 82.75 198 GLY A N 1
ATOM 1531 C CA . GLY A 1 198 ? -3.736 -37.969 -0.956 1 82.75 198 GLY A CA 1
ATOM 1532 C C . GLY A 1 198 ? -4.656 -37.031 -1.749 1 82.75 198 GLY A C 1
ATOM 1533 O O . GLY A 1 198 ? -4.379 -36.719 -2.906 1 82.75 198 GLY A O 1
ATOM 1534 N N . GLU A 1 199 ? -5.695 -36.562 -1.062 1 82.44 199 GLU A N 1
ATOM 1535 C CA . GLU A 1 199 ? -6.648 -35.688 -1.705 1 82.44 199 GLU A CA 1
ATOM 1536 C C . GLU A 1 199 ? -6.23 -34.219 -1.547 1 82.44 199 GLU A C 1
ATOM 1538 O O . GLU A 1 199 ? -6.918 -33.312 -2.02 1 82.44 199 GLU A O 1
ATOM 1543 N N . GLY A 1 200 ? -5.156 -34.031 -0.913 1 88.5 200 GLY A N 1
ATOM 1544 C CA . GLY A 1 200 ? -4.676 -32.688 -0.673 1 88.5 200 GLY A CA 1
ATOM 1545 C C . GLY A 1 200 ? -5.289 -32.031 0.558 1 88.5 200 GLY A C 1
ATOM 1546 O O . GLY A 1 200 ? -4.746 -31.078 1.092 1 88.5 200 GLY A O 1
ATOM 1547 N N . MET A 1 201 ? -6.418 -32.594 1.102 1 89.62 201 MET A N 1
ATOM 1548 C CA . MET A 1 201 ? -7.16 -32.031 2.225 1 89.62 201 MET A CA 1
ATOM 1549 C C . MET A 1 201 ? -6.332 -32.062 3.504 1 89.62 201 MET A C 1
ATOM 1551 O O . MET A 1 201 ? -6.285 -31.094 4.254 1 89.62 201 MET A O 1
ATOM 1555 N N . GLY A 1 202 ? -5.684 -33.188 3.674 1 91.5 202 GLY A N 1
ATOM 1556 C CA . GLY A 1 202 ? -4.891 -33.344 4.883 1 91.5 202 GLY A CA 1
ATOM 1557 C C . GLY A 1 202 ? -3.672 -32.438 4.93 1 91.5 202 GLY A C 1
ATOM 1558 O O . GLY A 1 202 ? -3.217 -32.062 6.012 1 91.5 202 GLY A O 1
ATOM 1559 N N . GLY A 1 203 ? -3.143 -32.094 3.773 1 92.75 203 GLY A N 1
ATOM 1560 C CA . GLY A 1 203 ? -1.913 -31.328 3.713 1 92.75 203 GLY A CA 1
ATOM 1561 C C . GLY A 1 203 ? -2.141 -29.875 3.359 1 92.75 203 GLY A C 1
ATOM 1562 O O . GLY A 1 203 ? -1.187 -29.109 3.215 1 92.75 203 GLY A O 1
ATOM 1563 N N . SER A 1 204 ? -3.389 -29.453 3.229 1 94.31 204 SER A N 1
ATOM 1564 C CA . SER A 1 204 ? -3.695 -28.078 2.877 1 94.31 204 SER A CA 1
ATOM 1565 C C . SER A 1 204 ? -3.244 -27.109 3.973 1 94.31 204 SER A C 1
ATOM 1567 O O . SER A 1 204 ? -3.381 -27.422 5.16 1 94.31 204 SER A O 1
ATOM 1569 N N . LEU A 1 205 ? -2.705 -25.969 3.555 1 94.94 205 LEU A N 1
ATOM 1570 C CA . LEU A 1 205 ? -2.342 -24.922 4.5 1 94.94 205 LEU A CA 1
ATOM 1571 C C . LEU A 1 205 ? -3.566 -24.109 4.906 1 94.94 205 LEU A C 1
ATOM 1573 O O . LEU A 1 205 ? -4.414 -23.797 4.07 1 94.94 205 LEU A O 1
ATOM 1577 N N . TYR A 1 206 ? -3.607 -23.906 6.215 1 95.56 206 TYR A N 1
ATOM 1578 C CA . TYR A 1 206 ? -4.465 -22.797 6.602 1 95.56 206 TYR A CA 1
ATOM 1579 C C . TYR A 1 206 ? -4.078 -21.516 5.859 1 95.56 206 TYR A C 1
ATOM 1581 O O . TYR A 1 206 ? -2.92 -21.109 5.891 1 95.56 206 TYR A O 1
ATOM 1589 N N . TRP A 1 207 ? -5.086 -20.875 5.207 1 93.75 207 TRP A N 1
ATOM 1590 C CA . TRP A 1 207 ? -4.77 -19.812 4.254 1 93.75 207 TRP A CA 1
ATOM 1591 C C . TRP A 1 207 ? -3.998 -18.688 4.926 1 93.75 207 TRP A C 1
ATOM 1593 O O . TRP A 1 207 ? -3.1 -18.094 4.324 1 93.75 207 TRP A O 1
ATOM 1603 N N . ARG A 1 208 ? -4.238 -18.406 6.156 1 90.88 208 ARG A N 1
ATOM 1604 C CA . ARG A 1 208 ? -3.52 -17.344 6.852 1 90.88 208 ARG A CA 1
ATOM 1605 C C . ARG A 1 208 ? -2.072 -17.75 7.121 1 90.88 208 ARG A C 1
ATOM 1607 O O . ARG A 1 208 ? -1.172 -16.906 7.09 1 90.88 208 ARG A O 1
ATOM 1614 N N . ASP A 1 209 ? -1.86 -18.984 7.457 1 93 209 ASP A N 1
ATOM 1615 C CA . ASP A 1 209 ? -0.505 -19.5 7.664 1 93 209 ASP A CA 1
ATOM 1616 C C . ASP A 1 209 ? 0.315 -19.406 6.379 1 93 209 ASP A C 1
ATOM 1618 O O . ASP A 1 209 ? 1.524 -19.172 6.422 1 93 209 ASP A O 1
ATOM 1622 N N . PHE A 1 210 ? -0.408 -19.594 5.32 1 94.12 210 PHE A N 1
ATOM 1623 C CA . PHE A 1 210 ? 0.263 -19.453 4.031 1 94.12 210 PHE A CA 1
ATOM 1624 C C . PHE A 1 210 ? 0.849 -18.062 3.869 1 94.12 210 PHE A C 1
ATOM 1626 O O . PHE A 1 210 ? 2.012 -17.906 3.49 1 94.12 210 PHE A O 1
ATOM 1633 N N . ILE A 1 211 ? 0.059 -17.078 4.16 1 90.62 211 ILE A N 1
ATOM 1634 C CA . ILE A 1 211 ? 0.486 -15.688 4.012 1 90.62 211 ILE A CA 1
ATOM 1635 C C . ILE A 1 211 ? 1.712 -15.438 4.887 1 90.62 211 ILE A C 1
ATOM 1637 O O . ILE A 1 211 ? 2.711 -14.883 4.418 1 90.62 211 ILE A O 1
ATOM 1641 N N . SER A 1 212 ? 1.676 -15.852 6.105 1 88.75 212 SER A N 1
ATOM 1642 C CA . SER A 1 212 ? 2.781 -15.664 7.039 1 88.75 212 SER A CA 1
ATOM 1643 C C . SER A 1 212 ? 4.031 -16.406 6.57 1 88.75 212 SER A C 1
ATOM 1645 O O . SER A 1 212 ? 5.145 -15.875 6.68 1 88.75 212 SER A O 1
ATOM 1647 N N . LEU A 1 213 ? 3.801 -17.531 6.059 1 93.94 213 LEU A N 1
ATOM 1648 C CA . LEU A 1 213 ? 4.906 -18.391 5.637 1 93.94 213 LEU A CA 1
ATOM 1649 C C . LEU A 1 213 ? 5.66 -17.766 4.473 1 93.94 213 LEU A C 1
ATOM 1651 O O . LEU A 1 213 ? 6.895 -17.719 4.477 1 93.94 213 LEU A O 1
ATOM 1655 N N . VAL A 1 214 ? 4.949 -17.328 3.475 1 94.81 214 VAL A N 1
ATOM 1656 C CA . VAL A 1 214 ? 5.617 -16.797 2.287 1 94.81 214 VAL A CA 1
ATOM 1657 C C . VAL A 1 214 ? 6.324 -15.492 2.629 1 94.81 214 VAL A C 1
ATOM 1659 O O . VAL A 1 214 ? 7.383 -15.18 2.07 1 94.81 214 VAL A O 1
ATOM 1662 N N . GLN A 1 215 ? 5.734 -14.742 3.521 1 87.5 215 GLN A N 1
ATOM 1663 C CA . GLN A 1 215 ? 6.395 -13.523 3.971 1 87.5 215 GLN A CA 1
ATOM 1664 C C . GLN A 1 215 ? 7.68 -13.844 4.73 1 87.5 215 GLN A C 1
ATOM 1666 O O . GLN A 1 215 ? 8.695 -13.172 4.547 1 87.5 215 GLN A O 1
ATOM 1671 N N . GLU A 1 216 ? 7.66 -14.82 5.562 1 92 216 GLU A N 1
ATOM 1672 C CA . GLU A 1 216 ? 8.836 -15.25 6.309 1 92 216 GLU A CA 1
ATOM 1673 C C . GLU A 1 216 ? 9.961 -15.688 5.367 1 92 216 GLU A C 1
ATOM 1675 O O . GLU A 1 216 ? 11.133 -15.438 5.637 1 92 216 GLU A O 1
ATOM 1680 N N . VAL A 1 217 ? 9.578 -16.328 4.324 1 96.25 217 VAL A N 1
ATOM 1681 C CA . VAL A 1 217 ? 10.547 -16.812 3.354 1 96.25 217 VAL A CA 1
ATOM 1682 C C . VAL A 1 217 ? 11.18 -15.633 2.619 1 96.25 217 VAL A C 1
ATOM 1684 O O . VAL A 1 217 ? 12.352 -15.695 2.219 1 96.25 217 VAL A O 1
ATOM 1687 N N . GLY A 1 218 ? 10.391 -14.547 2.344 1 94.75 218 GLY A N 1
ATOM 1688 C CA . GLY A 1 218 ? 10.938 -13.352 1.717 1 94.75 218 GLY A CA 1
ATOM 1689 C C . GLY A 1 218 ? 10.156 -12.906 0.493 1 94.75 218 GLY A C 1
ATOM 1690 O O . GLY A 1 218 ? 10.484 -11.891 -0.124 1 94.75 218 GLY A O 1
ATOM 1691 N N . PHE A 1 219 ? 9.133 -13.633 0.188 1 96.5 219 PHE A N 1
ATOM 1692 C CA . PHE A 1 219 ? 8.305 -13.25 -0.95 1 96.5 219 PHE A CA 1
ATOM 1693 C C . PHE A 1 219 ? 7.543 -11.961 -0.657 1 96.5 219 PHE A C 1
ATOM 1695 O O . PHE A 1 219 ? 7.387 -11.578 0.504 1 96.5 219 PHE A O 1
ATOM 1702 N N . SER A 1 220 ? 7.066 -11.312 -1.684 1 93 220 SER A N 1
ATOM 1703 C CA . SER A 1 220 ? 6.102 -10.227 -1.549 1 93 220 SER A CA 1
ATOM 1704 C C . SER A 1 220 ? 4.797 -10.719 -0.938 1 93 220 SER A C 1
ATOM 1706 O O . SER A 1 220 ? 4.562 -11.93 -0.848 1 93 220 SER A O 1
ATOM 1708 N N . THR A 1 221 ? 4.012 -9.797 -0.536 1 89.94 221 THR A N 1
ATOM 1709 C CA . THR A 1 221 ? 2.643 -10.156 -0.19 1 89.94 221 THR A CA 1
ATOM 1710 C C . THR A 1 221 ? 1.951 -10.844 -1.362 1 89.94 221 THR A C 1
ATOM 1712 O O . THR A 1 221 ? 2.059 -10.398 -2.504 1 89.94 221 THR A O 1
ATOM 1715 N N . PRO A 1 222 ? 1.326 -11.961 -1.077 1 94 222 PRO A N 1
ATOM 1716 C CA . PRO A 1 222 ? 0.657 -12.672 -2.172 1 94 222 PRO A CA 1
ATOM 1717 C C . PRO A 1 222 ? -0.476 -11.859 -2.795 1 94 222 PRO A C 1
ATOM 1719 O O . PRO A 1 222 ? -1.127 -11.07 -2.104 1 94 222 PRO A O 1
ATOM 1722 N N . HIS A 1 223 ? -0.614 -12.039 -4.051 1 94.19 223 HIS A N 1
ATOM 1723 C CA . HIS A 1 223 ? -1.759 -11.5 -4.777 1 94.19 223 HIS A CA 1
ATOM 1724 C C . HIS A 1 223 ? -2.705 -12.617 -5.215 1 94.19 223 HIS A C 1
ATOM 1726 O O . HIS A 1 223 ? -2.301 -13.531 -5.934 1 94.19 223 HIS A O 1
ATOM 1732 N N . LEU A 1 224 ? -3.916 -12.547 -4.766 1 93.62 224 LEU A N 1
ATOM 1733 C CA . LEU A 1 224 ? -4.926 -13.555 -5.078 1 93.62 224 LEU A CA 1
ATOM 1734 C C . LEU A 1 224 ? -5.535 -13.305 -6.453 1 93.62 224 LEU A C 1
ATOM 1736 O O . LEU A 1 224 ? -6.059 -12.227 -6.719 1 93.62 224 LEU A O 1
ATOM 1740 N N . ILE A 1 225 ? -5.422 -14.297 -7.25 1 93.12 225 ILE A N 1
ATOM 1741 C CA . ILE A 1 225 ? -5.875 -14.164 -8.633 1 93.12 225 ILE A CA 1
ATOM 1742 C C . ILE A 1 225 ? -7.285 -14.734 -8.766 1 93.12 225 ILE A C 1
ATOM 1744 O O . ILE A 1 225 ? -8.172 -14.094 -9.336 1 93.12 225 ILE A O 1
ATOM 1748 N N . SER A 1 226 ? -7.488 -15.891 -8.289 1 89.69 226 SER A N 1
ATOM 1749 C CA . SER A 1 226 ? -8.766 -16.594 -8.359 1 89.69 226 SER A CA 1
ATOM 1750 C C . SER A 1 226 ? -8.938 -17.547 -7.191 1 89.69 226 SER A C 1
ATOM 1752 O O . SER A 1 226 ? -7.961 -17.938 -6.543 1 89.69 226 SER A O 1
ATOM 1754 N N . ALA A 1 227 ? -10.164 -17.797 -6.926 1 91.12 227 ALA A N 1
ATOM 1755 C CA . ALA A 1 227 ? -10.477 -18.734 -5.844 1 91.12 227 ALA A CA 1
ATOM 1756 C C . ALA A 1 227 ? -11.836 -19.406 -6.07 1 91.12 227 ALA A C 1
ATOM 1758 O O . ALA A 1 227 ? -12.711 -18.828 -6.723 1 91.12 227 ALA A O 1
ATOM 1759 N N . SER A 1 228 ? -11.953 -20.625 -5.559 1 89.12 228 SER A N 1
ATOM 1760 C CA . SER A 1 228 ? -13.203 -21.375 -5.586 1 89.12 228 SER A CA 1
ATOM 1761 C C . SER A 1 228 ? -13.352 -22.234 -4.34 1 89.12 228 SER A C 1
ATOM 1763 O O . SER A 1 228 ? -12.383 -22.828 -3.869 1 89.12 228 SER A O 1
ATOM 1765 N N . HIS A 1 229 ? -14.617 -22.25 -3.883 1 91.88 229 HIS A N 1
ATOM 1766 C CA . HIS A 1 229 ? -14.875 -23.25 -2.846 1 91.88 229 HIS A CA 1
ATOM 1767 C C . HIS A 1 229 ? -14.711 -24.656 -3.389 1 91.88 229 HIS A C 1
ATOM 1769 O O . HIS A 1 229 ? -15.047 -24.938 -4.543 1 91.88 229 HIS A O 1
ATOM 1775 N N . ILE A 1 230 ? -14.133 -25.484 -2.58 1 89 230 ILE A N 1
ATOM 1776 C CA . ILE A 1 230 ? -14.078 -26.891 -2.93 1 89 230 ILE A CA 1
ATOM 1777 C C . ILE A 1 230 ? -15.188 -27.656 -2.197 1 89 230 ILE A C 1
ATOM 1779 O O . ILE A 1 230 ? -15.211 -27.688 -0.965 1 89 230 ILE A O 1
ATOM 1783 N N . GLU A 1 231 ? -16.078 -28.203 -2.936 1 87 231 GLU A N 1
ATOM 1784 C CA . GLU A 1 231 ? -17.156 -29 -2.359 1 87 231 GLU A CA 1
ATOM 1785 C C . GLU A 1 231 ? -16.75 -30.469 -2.234 1 87 231 GLU A C 1
ATOM 1787 O O . GLU A 1 231 ? -16.469 -31.125 -3.236 1 87 231 GLU A O 1
ATOM 1792 N N . VAL A 1 232 ? -16.75 -30.891 -0.991 1 84.12 232 VAL A N 1
ATOM 1793 C CA . VAL A 1 232 ? -16.453 -32.281 -0.728 1 84.12 232 VAL A CA 1
ATOM 1794 C C . VAL A 1 232 ? -17.734 -33.125 -0.782 1 84.12 232 VAL A C 1
ATOM 1796 O O . VAL A 1 232 ? -18.609 -32.969 0.08 1 84.12 232 VAL A O 1
ATOM 1799 N N . HIS A 1 233 ? -17.859 -33.938 -1.794 1 78.81 233 HIS A N 1
ATOM 1800 C CA . HIS A 1 233 ? -19.125 -34.656 -1.99 1 78.81 233 HIS A CA 1
ATOM 1801 C C . HIS A 1 233 ? -19.078 -36.031 -1.3 1 78.81 233 HIS A C 1
ATOM 1803 O O . HIS A 1 233 ? -20.125 -36.594 -0.953 1 78.81 233 HIS A O 1
ATOM 1809 N N . ASN A 1 234 ? -17.906 -36.562 -1.198 1 81.94 234 ASN A N 1
ATOM 1810 C CA . ASN A 1 234 ? -17.797 -37.844 -0.489 1 81.94 234 ASN A CA 1
ATOM 1811 C C . ASN A 1 234 ? -18.125 -37.688 0.992 1 81.94 234 ASN A C 1
ATOM 1813 O O . ASN A 1 234 ? -17.422 -37 1.723 1 81.94 234 ASN A O 1
ATOM 1817 N N . CYS A 1 235 ? -19.172 -38.344 1.428 1 83.5 235 CYS A N 1
ATOM 1818 C CA . CYS A 1 235 ? -19.688 -38.188 2.783 1 83.5 235 CYS A CA 1
ATOM 1819 C C . CYS A 1 235 ? -18.641 -38.594 3.816 1 83.5 235 CYS A C 1
ATOM 1821 O O . CYS A 1 235 ? -18.562 -38 4.887 1 83.5 235 CYS A O 1
ATOM 1823 N N . GLU A 1 236 ? -17.875 -39.625 3.512 1 85.75 236 GLU A N 1
ATOM 1824 C CA . GLU A 1 236 ? -16.844 -40.062 4.445 1 85.75 236 GLU A CA 1
ATOM 1825 C C . GLU A 1 236 ? -15.758 -39 4.602 1 85.75 236 GLU A C 1
ATOM 1827 O O . GLU A 1 236 ? -15.289 -38.75 5.715 1 85.75 236 GLU A O 1
ATOM 1832 N N . LEU A 1 237 ? -15.367 -38.469 3.494 1 86.31 237 LEU A N 1
ATOM 1833 C CA . LEU A 1 237 ? -14.359 -37.406 3.527 1 86.31 237 LEU A CA 1
ATOM 1834 C C . LEU A 1 237 ? -14.883 -36.188 4.27 1 86.31 237 LEU A C 1
ATOM 1836 O O . LEU A 1 237 ? -14.148 -35.562 5.023 1 86.31 237 LEU A O 1
ATOM 1840 N N . LYS A 1 238 ? -16.141 -35.844 4.055 1 87.94 238 LYS A N 1
ATOM 1841 C CA . LYS A 1 238 ? -16.766 -34.719 4.715 1 87.94 238 LYS A CA 1
ATOM 1842 C C . LYS A 1 238 ? -16.797 -34.906 6.227 1 87.94 238 LYS A C 1
ATOM 1844 O O . LYS A 1 238 ? -16.547 -33.969 6.984 1 87.94 238 LYS A O 1
ATOM 1849 N N . LYS A 1 239 ? -17.141 -36.062 6.59 1 89.75 239 LYS A N 1
ATOM 1850 C CA . LYS A 1 239 ? -17.172 -36.375 8.016 1 89.75 239 LYS A CA 1
ATOM 1851 C C . LYS A 1 239 ? -15.797 -36.25 8.648 1 89.75 239 LYS A C 1
ATOM 1853 O O . LYS A 1 239 ? -15.672 -35.719 9.766 1 89.75 239 LYS A O 1
ATOM 1858 N N . LYS A 1 240 ? -14.812 -36.719 7.957 1 88.44 240 LYS A N 1
ATOM 1859 C CA . LYS A 1 240 ? -13.453 -36.656 8.469 1 88.44 240 LYS A CA 1
ATOM 1860 C C . LYS A 1 240 ? -12.977 -35.219 8.578 1 88.44 240 LYS A C 1
ATOM 1862 O O . LYS A 1 240 ? -12.312 -34.844 9.547 1 88.44 240 LYS A O 1
ATOM 1867 N N . ALA A 1 241 ? -13.312 -34.438 7.625 1 88.69 241 ALA A N 1
ATOM 1868 C CA . ALA A 1 241 ? -12.875 -33.031 7.582 1 88.69 241 ALA A CA 1
ATOM 1869 C C . ALA A 1 241 ? -13.523 -32.219 8.695 1 88.69 241 ALA A C 1
ATOM 1871 O O . ALA A 1 241 ? -12.938 -31.25 9.188 1 88.69 241 ALA A O 1
ATOM 1872 N N . GLY A 1 242 ? -14.758 -32.594 9.055 1 88.94 242 GLY A N 1
ATOM 1873 C CA . GLY A 1 242 ? -15.453 -31.875 10.117 1 88.94 242 GLY A CA 1
ATOM 1874 C C . GLY A 1 242 ? -15.82 -30.453 9.742 1 88.94 242 GLY A C 1
ATOM 1875 O O . GLY A 1 242 ? -16.438 -30.219 8.695 1 88.94 242 GLY A O 1
ATOM 1876 N N . ASP A 1 243 ? -15.32 -29.516 10.469 1 91.44 243 ASP A N 1
ATOM 1877 C CA . ASP A 1 243 ? -15.711 -28.125 10.297 1 91.44 243 ASP A CA 1
ATOM 1878 C C . ASP A 1 243 ? -14.742 -27.391 9.375 1 91.44 243 ASP A C 1
ATOM 1880 O O . ASP A 1 243 ? -14.914 -26.203 9.109 1 91.44 243 ASP A O 1
ATOM 1884 N N . ILE A 1 244 ? -13.82 -28.109 8.875 1 94.19 244 ILE A N 1
ATOM 1885 C CA . ILE A 1 244 ? -12.844 -27.469 8 1 94.19 244 ILE A CA 1
ATOM 1886 C C . ILE A 1 244 ? -13.398 -27.375 6.582 1 94.19 244 ILE A C 1
ATOM 1888 O O . ILE A 1 244 ? -13.883 -28.375 6.031 1 94.19 244 ILE A O 1
ATOM 1892 N N . SER A 1 245 ? -13.43 -26.203 6.043 1 94.44 245 SER A N 1
ATOM 1893 C CA . SER A 1 245 ? -13.766 -25.984 4.641 1 94.44 245 SER A CA 1
ATOM 1894 C C . SER A 1 245 ? -12.508 -25.812 3.795 1 94.44 245 SER A C 1
ATOM 1896 O O . SER A 1 245 ? -11.453 -25.438 4.312 1 94.44 245 SER A O 1
ATOM 1898 N N . TYR A 1 246 ? -12.664 -26.125 2.537 1 93.88 246 TYR A N 1
ATOM 1899 C CA . TYR A 1 246 ? -11.523 -26.031 1.636 1 93.88 246 TYR A CA 1
ATOM 1900 C C . TYR A 1 246 ? -11.836 -25.156 0.436 1 93.88 246 TYR A C 1
ATOM 1902 O O . TYR A 1 246 ? -12.992 -25.047 0.018 1 93.88 246 TYR A O 1
ATOM 1910 N N . ALA A 1 247 ? -10.812 -24.484 -0.052 1 93.06 247 ALA A N 1
ATOM 1911 C CA . ALA A 1 247 ? -10.914 -23.672 -1.261 1 93.06 247 ALA A CA 1
ATOM 1912 C C . ALA A 1 247 ? -9.656 -23.797 -2.113 1 93.06 247 ALA A C 1
ATOM 1914 O O . ALA A 1 247 ? -8.562 -24.031 -1.59 1 93.06 247 ALA A O 1
ATOM 1915 N N . SER A 1 248 ? -9.852 -23.797 -3.383 1 91.88 248 SER A N 1
ATOM 1916 C CA . SER A 1 248 ? -8.719 -23.609 -4.281 1 91.88 248 SER A CA 1
ATOM 1917 C C . SER A 1 248 ? -8.383 -22.125 -4.43 1 91.88 248 SER A C 1
ATOM 1919 O O . SER A 1 248 ? -9.281 -21.281 -4.484 1 91.88 248 SER A O 1
ATOM 1921 N N . GLY A 1 249 ? -7.18 -21.812 -4.426 1 92.5 249 GLY A N 1
ATOM 1922 C CA . GLY A 1 249 ? -6.715 -20.438 -4.625 1 92.5 249 GLY A CA 1
ATOM 1923 C C . GLY A 1 249 ? -5.492 -20.359 -5.52 1 92.5 249 GLY A C 1
ATOM 1924 O O . GLY A 1 249 ? -4.574 -21.172 -5.414 1 92.5 249 GLY A O 1
ATOM 1925 N N . THR A 1 250 ? -5.57 -19.453 -6.473 1 93.5 250 THR A N 1
ATOM 1926 C CA . THR A 1 250 ? -4.406 -19.125 -7.285 1 93.5 250 THR A CA 1
ATOM 1927 C C . THR A 1 250 ? -3.783 -17.812 -6.824 1 93.5 250 THR A C 1
ATOM 1929 O O . THR A 1 250 ? -4.469 -16.781 -6.734 1 93.5 250 THR A O 1
ATOM 1932 N N . TYR A 1 251 ? -2.518 -17.875 -6.488 1 95.56 251 TYR A N 1
ATOM 1933 C CA . TYR A 1 251 ? -1.793 -16.703 -6.016 1 95.56 251 TYR A CA 1
ATOM 1934 C C . TYR A 1 251 ? -0.584 -16.422 -6.898 1 95.56 251 TYR A C 1
ATOM 1936 O O . TYR A 1 251 ? -0.042 -17.328 -7.531 1 95.56 251 TYR A O 1
ATOM 1944 N N . ARG A 1 252 ? -0.207 -15.219 -7.008 1 97.12 252 ARG A N 1
ATOM 1945 C CA . ARG A 1 252 ? 1.119 -14.867 -7.508 1 97.12 252 ARG A CA 1
ATOM 1946 C C . ARG A 1 252 ? 1.916 -14.102 -6.453 1 97.12 252 ARG A C 1
ATOM 1948 O O . ARG A 1 252 ? 1.36 -13.281 -5.719 1 97.12 252 ARG A O 1
ATOM 1955 N N . LEU A 1 253 ? 3.145 -14.445 -6.309 1 97.25 253 LEU A N 1
ATOM 1956 C CA . LEU A 1 253 ? 4.129 -13.836 -5.422 1 97.25 253 LEU A CA 1
ATOM 1957 C C . LEU A 1 253 ? 5.41 -13.5 -6.18 1 97.25 253 LEU A C 1
ATOM 1959 O O . LEU A 1 253 ? 5.742 -14.156 -7.168 1 97.25 253 LEU A O 1
ATOM 1963 N N . PHE A 1 254 ? 6.141 -12.492 -5.613 1 98.19 254 PHE A N 1
ATOM 1964 C CA . PHE A 1 254 ? 7.34 -12.055 -6.309 1 98.19 254 PHE A CA 1
ATOM 1965 C C . PHE A 1 254 ? 8.539 -12.031 -5.367 1 98.19 254 PHE A C 1
ATOM 1967 O O . PHE A 1 254 ? 8.391 -11.797 -4.168 1 98.19 254 PHE A O 1
ATOM 1974 N N . LYS A 1 255 ? 9.641 -12.414 -5.898 1 98.19 255 LYS A N 1
ATOM 1975 C CA . LYS A 1 255 ? 10.914 -12.141 -5.238 1 98.19 255 LYS A CA 1
ATOM 1976 C C . LYS A 1 255 ? 11.414 -10.742 -5.562 1 98.19 255 LYS A C 1
ATOM 1978 O O . LYS A 1 255 ? 11.914 -10.492 -6.66 1 98.19 255 LYS A O 1
ATOM 1983 N N . LEU A 1 256 ? 11.289 -9.844 -4.617 1 95.81 256 LEU A N 1
ATOM 1984 C CA . LEU A 1 256 ? 11.688 -8.461 -4.832 1 95.81 256 LEU A CA 1
ATOM 1985 C C . LEU A 1 256 ? 13.086 -8.203 -4.273 1 95.81 256 LEU A C 1
ATOM 1987 O O . LEU A 1 256 ? 13.523 -8.891 -3.352 1 95.81 256 LEU A O 1
ATOM 1991 N N . PRO A 1 257 ? 13.758 -7.223 -4.867 1 92.19 257 PRO A N 1
ATOM 1992 C CA . PRO A 1 257 ? 15.055 -6.871 -4.285 1 92.19 257 PRO A CA 1
ATOM 1993 C C . PRO A 1 257 ? 14.945 -6.434 -2.824 1 92.19 257 PRO A C 1
ATOM 1995 O O . PRO A 1 257 ? 13.984 -5.758 -2.447 1 92.19 257 PRO A O 1
ATOM 1998 N N . LYS A 1 258 ? 15.82 -6.777 -1.952 1 83.44 258 LYS A N 1
ATOM 1999 C CA . LYS A 1 258 ? 15.805 -6.504 -0.518 1 83.44 258 LYS A CA 1
ATOM 2000 C C . LYS A 1 258 ? 15.961 -5.012 -0.243 1 83.44 258 LYS A C 1
ATOM 2002 O O . LYS A 1 258 ? 15.367 -4.484 0.703 1 83.44 258 LYS A O 1
ATOM 2007 N N . LYS A 1 259 ? 16.641 -4.234 -1.013 1 75.44 259 LYS A N 1
ATOM 2008 C CA . LYS A 1 259 ? 16.953 -2.83 -0.738 1 75.44 259 LYS A CA 1
ATOM 2009 C C . LYS A 1 259 ? 16.094 -1.907 -1.598 1 75.44 259 LYS A C 1
ATOM 2011 O O . LYS A 1 259 ? 16.484 -0.775 -1.886 1 75.44 259 LYS A O 1
ATOM 2016 N N . LEU A 1 260 ? 14.938 -2.314 -1.79 1 74.06 260 LEU A N 1
ATOM 2017 C CA . LEU A 1 260 ? 14.117 -1.464 -2.645 1 74.06 260 LEU A CA 1
ATOM 2018 C C . LEU A 1 260 ? 13.281 -0.505 -1.809 1 74.06 260 LEU A C 1
ATOM 2020 O O . LEU A 1 260 ? 12.625 -0.92 -0.847 1 74.06 260 LEU A O 1
ATOM 2024 N N . GLU A 1 261 ? 13.531 0.758 -2.066 1 67.25 261 GLU A N 1
ATOM 2025 C CA . GLU A 1 261 ? 12.648 1.751 -1.46 1 67.25 261 GLU A CA 1
ATOM 2026 C C . GLU A 1 261 ? 11.219 1.611 -1.979 1 67.25 261 GLU A C 1
ATOM 2028 O O . GLU A 1 261 ? 10.984 1.72 -3.184 1 67.25 261 GLU A O 1
ATOM 2033 N N . MET A 1 262 ? 10.391 1.113 -1.062 1 67.12 262 MET A N 1
ATOM 2034 C CA . MET A 1 262 ? 9 0.97 -1.479 1 67.12 262 MET A CA 1
ATOM 2035 C C . MET A 1 262 ? 8.242 2.289 -1.328 1 67.12 262 MET A C 1
ATOM 2037 O O . MET A 1 262 ? 8.102 2.805 -0.218 1 67.12 262 MET A O 1
ATOM 2041 N N . SER A 1 263 ? 7.988 2.887 -2.541 1 72.5 263 SER A N 1
ATOM 2042 C CA . SER A 1 263 ? 7.207 4.121 -2.57 1 72.5 263 SER A CA 1
ATOM 2043 C C . SER A 1 263 ? 5.973 3.973 -3.451 1 72.5 263 SER A C 1
ATOM 2045 O O . SER A 1 263 ? 6.031 3.346 -4.512 1 72.5 263 SER A O 1
ATOM 2047 N N . SER A 1 264 ? 4.953 4.391 -2.867 1 79.19 264 SER A N 1
ATOM 2048 C CA . SER A 1 264 ? 3.746 4.418 -3.688 1 79.19 264 SER A CA 1
ATOM 2049 C C . SER A 1 264 ? 3.969 5.211 -4.973 1 79.19 264 SER A C 1
ATOM 2051 O O . SER A 1 264 ? 4.934 5.969 -5.082 1 79.19 264 SER A O 1
ATOM 2053 N N . GLY A 1 265 ? 3.137 4.887 -5.922 1 82.94 265 GLY A N 1
ATOM 2054 C CA . GLY A 1 265 ? 3.316 5.547 -7.203 1 82.94 265 GLY A CA 1
ATOM 2055 C C . GLY A 1 265 ? 2.072 5.516 -8.07 1 82.94 265 GLY A C 1
ATOM 2056 O O . GLY A 1 265 ? 1.059 4.926 -7.691 1 82.94 265 GLY A O 1
ATOM 2057 N N . ILE A 1 266 ? 2.189 6.312 -9.125 1 86.25 266 ILE A N 1
ATOM 2058 C CA . ILE A 1 266 ? 1.181 6.281 -10.18 1 86.25 266 ILE A CA 1
ATOM 2059 C C . ILE A 1 266 ? 1.681 5.438 -11.352 1 86.25 266 ILE A C 1
ATOM 2061 O O . ILE A 1 266 ? 2.803 5.625 -11.828 1 86.25 266 ILE A O 1
ATOM 2065 N N . VAL A 1 267 ? 0.851 4.504 -11.719 1 93.44 267 VAL A N 1
ATOM 2066 C CA . VAL A 1 267 ? 1.261 3.613 -12.805 1 93.44 267 VAL A CA 1
ATOM 2067 C C . VAL A 1 267 ? 0.266 3.711 -13.953 1 93.44 267 VAL A C 1
ATOM 2069 O O . VAL A 1 267 ? -0.927 3.932 -13.742 1 93.44 267 VAL A O 1
ATOM 2072 N N . THR A 1 268 ? 0.77 3.672 -15.156 1 94.75 268 THR A N 1
ATOM 2073 C CA . THR A 1 268 ? -0.048 3.656 -16.359 1 94.75 268 THR A CA 1
ATOM 2074 C C . THR A 1 268 ? 0.296 2.453 -17.234 1 94.75 268 THR A C 1
ATOM 2076 O O . THR A 1 268 ? 1.447 2.281 -17.641 1 94.75 268 THR A O 1
ATOM 2079 N N . TYR A 1 269 ? -0.688 1.626 -17.453 1 97.94 269 TYR A N 1
ATOM 2080 C CA . TYR A 1 269 ? -0.535 0.446 -18.297 1 97.94 269 TYR A CA 1
ATOM 2081 C C . TYR A 1 269 ? -0.507 0.83 -19.766 1 97.94 269 TYR A C 1
ATOM 2083 O O . TYR A 1 269 ? -1.347 1.605 -20.234 1 97.94 269 TYR A O 1
ATOM 2091 N N . LYS A 1 270 ? 0.434 0.261 -20.531 1 97.88 270 LYS A N 1
ATOM 2092 C CA . LYS A 1 270 ? 0.652 0.638 -21.922 1 97.88 270 LYS A CA 1
ATOM 2093 C C . LYS A 1 270 ? -0.184 -0.226 -22.859 1 97.88 270 LYS A C 1
ATOM 2095 O O . LYS A 1 270 ? -0.298 0.074 -24.047 1 97.88 270 LYS A O 1
ATOM 2100 N N . GLY A 1 271 ? -0.802 -1.338 -22.375 1 97.06 271 GLY A N 1
ATOM 2101 C CA . GLY A 1 271 ? -1.555 -2.246 -23.234 1 97.06 271 GLY A CA 1
ATOM 2102 C C . GLY A 1 271 ? -0.67 -3.172 -24.047 1 97.06 271 GLY A C 1
ATOM 2103 O O . GLY A 1 271 ? -1.044 -3.594 -25.141 1 97.06 271 GLY A O 1
ATOM 2104 N N . THR A 1 272 ? 0.541 -3.477 -23.453 1 97 272 THR A N 1
ATOM 2105 C CA . THR A 1 272 ? 1.526 -4.145 -24.297 1 97 272 THR A CA 1
ATOM 2106 C C . THR A 1 272 ? 1.685 -5.605 -23.891 1 97 272 THR A C 1
ATOM 2108 O O . THR A 1 272 ? 2.434 -6.355 -24.516 1 97 272 THR A O 1
ATOM 2111 N N . VAL A 1 273 ? 1.024 -6.051 -22.844 1 95.69 273 VAL A N 1
ATOM 2112 C CA . VAL A 1 273 ? 1.06 -7.465 -22.5 1 95.69 273 VAL A CA 1
ATOM 2113 C C . VAL A 1 273 ? 0.263 -8.273 -23.516 1 95.69 273 VAL A C 1
ATOM 2115 O O . VAL A 1 273 ? -0.906 -7.98 -23.781 1 95.69 273 VAL A O 1
ATOM 2118 N N . PRO A 1 274 ? 0.871 -9.32 -24.078 1 92.31 274 PRO A N 1
ATOM 2119 C CA . PRO A 1 274 ? 0.148 -10.125 -25.062 1 92.31 274 PRO A CA 1
ATOM 2120 C C . PRO A 1 274 ? -1.185 -10.648 -24.531 1 92.31 274 PRO A C 1
ATOM 2122 O O . PRO A 1 274 ? -1.274 -11.055 -23.375 1 92.31 274 PRO A O 1
ATOM 2125 N N . ASP A 1 275 ? -2.293 -10.656 -25.359 1 89.69 275 ASP A N 1
ATOM 2126 C CA . ASP A 1 275 ? -3.639 -11.148 -25.078 1 89.69 275 ASP A CA 1
ATOM 2127 C C . ASP A 1 275 ? -4.418 -10.156 -24.219 1 89.69 275 ASP A C 1
ATOM 2129 O O . ASP A 1 275 ? -5.613 -10.344 -23.984 1 89.69 275 ASP A O 1
ATOM 2133 N N . TYR A 1 276 ? -3.689 -9.039 -23.734 1 92.62 276 TYR A N 1
ATOM 2134 C CA . TYR A 1 276 ? -4.348 -8.086 -22.844 1 92.62 276 TYR A CA 1
ATOM 2135 C C . TYR A 1 276 ? -4.098 -6.656 -23.297 1 92.62 276 TYR A C 1
ATOM 2137 O O . TYR A 1 276 ? -3.529 -5.855 -22.562 1 92.62 276 TYR A O 1
ATOM 2145 N N . PRO A 1 277 ? -4.602 -6.281 -24.484 1 93.88 277 PRO A N 1
ATOM 2146 C CA . PRO A 1 277 ? -4.312 -4.957 -25.031 1 93.88 277 PRO A CA 1
ATOM 2147 C C . PRO A 1 277 ? -5.109 -3.848 -24.344 1 93.88 277 PRO A C 1
ATOM 2149 O O . PRO A 1 277 ? -4.684 -2.688 -24.344 1 93.88 277 PRO A O 1
ATOM 2152 N N . CYS A 1 278 ? -6.281 -4.168 -23.688 1 94.44 278 CYS A N 1
ATOM 2153 C CA . CYS A 1 278 ? -7.156 -3.127 -23.156 1 94.44 278 CYS A CA 1
ATOM 2154 C C . CYS A 1 278 ? -6.973 -2.984 -21.656 1 94.44 278 CYS A C 1
ATOM 2156 O O . CYS A 1 278 ? -6.992 -1.871 -21.125 1 94.44 278 CYS A O 1
ATOM 2158 N N . GLN A 1 279 ? -6.867 -4.066 -21.031 1 95.19 279 GLN A N 1
ATOM 2159 C CA . GLN A 1 279 ? -6.703 -4.047 -19.578 1 95.19 279 GLN A CA 1
ATOM 2160 C C . GLN A 1 279 ? -6.004 -5.309 -19.078 1 95.19 279 GLN A C 1
ATOM 2162 O O . GLN A 1 279 ? -6.105 -6.367 -19.719 1 95.19 279 GLN A O 1
ATOM 2167 N N . LEU A 1 280 ? -5.316 -5.207 -18.062 1 95.31 280 LEU A N 1
ATOM 2168 C CA . LEU A 1 280 ? -4.625 -6.309 -17.391 1 95.31 280 LEU A CA 1
ATOM 2169 C C . LEU A 1 280 ? -5.184 -6.539 -15.992 1 95.31 280 LEU A C 1
ATOM 2171 O O . LEU A 1 280 ? -4.988 -5.711 -15.102 1 95.31 280 LEU A O 1
ATOM 2175 N N . GLU A 1 281 ? -5.895 -7.586 -15.82 1 92.62 281 GLU A N 1
ATOM 2176 C CA . GLU A 1 281 ? -6.34 -7.992 -14.492 1 92.62 281 GLU A CA 1
ATOM 2177 C C . GLU A 1 281 ? -5.219 -8.68 -13.719 1 92.62 281 GLU A C 1
ATOM 2179 O O . GLU A 1 281 ? -5.094 -9.906 -13.75 1 92.62 281 GLU A O 1
ATOM 2184 N N . PHE A 1 282 ? -4.469 -7.906 -12.977 1 95.5 282 PHE A N 1
ATOM 2185 C CA . PHE A 1 282 ? -3.238 -8.367 -12.344 1 95.5 282 PHE A CA 1
ATOM 2186 C C . PHE A 1 282 ? -3.545 -9.305 -11.18 1 95.5 282 PHE A C 1
ATOM 2188 O O . PHE A 1 282 ? -2.824 -10.281 -10.953 1 95.5 282 PHE A O 1
ATOM 2195 N N . ASP A 1 283 ? -4.477 -9.016 -10.367 1 92.31 283 ASP A N 1
ATOM 2196 C CA . ASP A 1 283 ? -5.059 -9.844 -9.32 1 92.31 283 ASP A CA 1
ATOM 2197 C C . ASP A 1 283 ? -6.52 -9.477 -9.07 1 92.31 283 ASP A C 1
ATOM 2199 O O . ASP A 1 283 ? -7.133 -8.773 -9.875 1 92.31 283 ASP A O 1
ATOM 2203 N N . SER A 1 284 ? -7.105 -10.086 -8.086 1 87.31 284 SER A N 1
ATOM 2204 C CA . SER A 1 284 ? -8.531 -9.898 -7.844 1 87.31 284 SER A CA 1
ATOM 2205 C C . SER A 1 284 ? -8.844 -8.461 -7.441 1 87.31 284 SER A C 1
ATOM 2207 O O . SER A 1 284 ? -9.992 -8.023 -7.516 1 87.31 284 SER A O 1
ATOM 2209 N N . SER A 1 285 ? -7.852 -7.672 -7.105 1 84.06 285 SER A N 1
ATOM 2210 C CA . SER A 1 285 ? -8.086 -6.328 -6.594 1 84.06 285 SER A CA 1
ATOM 2211 C C . SER A 1 285 ? -7.473 -5.273 -7.512 1 84.06 285 SER A C 1
ATOM 2213 O O . SER A 1 285 ? -7.738 -4.082 -7.363 1 84.06 285 SER A O 1
ATOM 2215 N N . HIS A 1 286 ? -6.656 -5.672 -8.453 1 90.69 286 HIS A N 1
ATOM 2216 C CA . HIS A 1 286 ? -5.941 -4.727 -9.297 1 90.69 286 HIS A CA 1
ATOM 2217 C C . HIS A 1 286 ? -6.211 -4.996 -10.773 1 90.69 286 HIS A C 1
ATOM 2219 O O . HIS A 1 286 ? -5.855 -6.059 -11.289 1 90.69 286 HIS A O 1
ATOM 2225 N N . CYS A 1 287 ? -6.844 -4.125 -11.383 1 92.44 287 CYS A N 1
ATOM 2226 C CA . CYS A 1 287 ? -7.074 -4.113 -12.82 1 92.44 287 CYS A CA 1
ATOM 2227 C C . CYS A 1 287 ? -6.504 -2.852 -13.453 1 92.44 287 CYS A C 1
ATOM 2229 O O . CYS A 1 287 ? -6.887 -1.739 -13.086 1 92.44 287 CYS A O 1
ATOM 2231 N N . PHE A 1 288 ? -5.594 -2.982 -14.344 1 95.81 288 PHE A N 1
ATOM 2232 C CA . PHE A 1 288 ? -4.949 -1.844 -14.992 1 95.81 288 PHE A CA 1
ATOM 2233 C C . PHE A 1 288 ? -5.488 -1.642 -16.406 1 95.81 288 PHE A C 1
ATOM 2235 O O . PHE A 1 288 ? -5.258 -2.473 -17.281 1 95.81 288 PHE A O 1
ATOM 2242 N N . LYS A 1 289 ? -6.172 -0.596 -16.609 1 94.69 289 LYS A N 1
ATOM 2243 C CA . LYS A 1 289 ? -6.699 -0.252 -17.922 1 94.69 289 LYS A CA 1
ATOM 2244 C C . LYS A 1 289 ? -5.668 0.521 -18.75 1 94.69 289 LYS A C 1
ATOM 2246 O O . LYS A 1 289 ? -4.941 1.358 -18.203 1 94.69 289 LYS A O 1
ATOM 2251 N N . LYS A 1 290 ? -5.629 0.238 -20 1 96.56 290 LYS A N 1
ATOM 2252 C CA . LYS A 1 290 ? -4.684 0.903 -20.891 1 96.56 290 LYS A CA 1
ATOM 2253 C C . LYS A 1 290 ? -4.836 2.42 -20.828 1 96.56 290 LYS A C 1
ATOM 2255 O O . LYS A 1 290 ? -5.953 2.939 -20.859 1 96.56 290 LYS A O 1
ATOM 2260 N N . ASP A 1 291 ? -3.785 3.102 -20.609 1 94.94 291 ASP A N 1
ATOM 2261 C CA . ASP A 1 291 ? -3.641 4.551 -20.688 1 94.94 291 ASP A CA 1
ATOM 2262 C C . ASP A 1 291 ? -4.367 5.242 -19.531 1 94.94 291 ASP A C 1
ATOM 2264 O O . ASP A 1 291 ? -4.691 6.426 -19.625 1 94.94 291 ASP A O 1
ATOM 2268 N N . VAL A 1 292 ? -4.715 4.527 -18.562 1 91.62 292 VAL A N 1
ATOM 2269 C CA . VAL A 1 292 ? -5.344 5.105 -17.391 1 91.62 292 VAL A CA 1
ATOM 2270 C C . VAL A 1 292 ? -4.359 5.086 -16.219 1 91.62 292 VAL A C 1
ATOM 2272 O O . VAL A 1 292 ? -3.84 4.031 -15.852 1 91.62 292 VAL A O 1
ATOM 2275 N N . ALA A 1 293 ? -4.121 6.273 -15.672 1 88 293 ALA A N 1
ATOM 2276 C CA . ALA A 1 293 ? -3.236 6.383 -14.516 1 88 293 ALA A CA 1
ATOM 2277 C C . ALA A 1 293 ? -3.93 5.895 -13.242 1 88 293 ALA A C 1
ATOM 2279 O O . ALA A 1 293 ? -5.082 6.25 -12.984 1 88 293 ALA A O 1
ATOM 2280 N N . LEU A 1 294 ? -3.254 5.004 -12.531 1 87.25 294 LEU A N 1
ATOM 2281 C CA . LEU A 1 294 ? -3.793 4.469 -11.289 1 87.25 294 LEU A CA 1
ATOM 2282 C C . LEU A 1 294 ? -2.762 4.555 -10.172 1 87.25 294 LEU A C 1
ATOM 2284 O O . LEU A 1 294 ? -1.584 4.254 -10.375 1 87.25 294 LEU A O 1
ATOM 2288 N N . GLN A 1 295 ? -3.16 4.965 -9.016 1 83.94 295 GLN A N 1
ATOM 2289 C CA . GLN A 1 295 ? -2.293 4.953 -7.84 1 83.94 295 GLN A CA 1
ATOM 2290 C C . GLN A 1 295 ? -2.184 3.551 -7.25 1 83.94 295 GLN A C 1
ATOM 2292 O O . GLN A 1 295 ? -3.182 2.834 -7.148 1 83.94 295 GLN A O 1
ATOM 2297 N N . VAL A 1 296 ? -0.934 3.145 -6.977 1 88 296 VAL A N 1
ATOM 2298 C CA . VAL A 1 296 ? -0.706 1.847 -6.352 1 88 296 VAL A CA 1
ATOM 2299 C C . VAL A 1 296 ? 0.202 2.012 -5.137 1 88 296 VAL A C 1
ATOM 2301 O O . VAL A 1 296 ? 0.879 3.033 -4.992 1 88 296 VAL A O 1
ATOM 2304 N N . ASP A 1 297 ? 0.12 1.004 -4.238 1 84 297 ASP A N 1
ATOM 2305 C CA . ASP A 1 297 ? 0.984 1.062 -3.061 1 84 297 ASP A CA 1
ATOM 2306 C C . ASP A 1 297 ? 2.432 0.744 -3.428 1 84 297 ASP A C 1
ATOM 2308 O O . ASP A 1 297 ? 2.727 0.398 -4.574 1 84 297 ASP A O 1
ATOM 2312 N N . GLY A 1 298 ? 3.338 0.949 -2.475 1 84.62 298 GLY A N 1
ATOM 2313 C CA . GLY A 1 298 ? 4.766 0.81 -2.715 1 84.62 298 GLY A CA 1
ATOM 2314 C C . GLY A 1 298 ? 5.156 -0.578 -3.186 1 84.62 298 GLY A C 1
ATOM 2315 O O . GLY A 1 298 ? 6.043 -0.726 -4.031 1 84.62 298 GLY A O 1
ATOM 2316 N N . GLU A 1 299 ? 4.562 -1.551 -2.646 1 88.5 299 GLU A N 1
ATOM 2317 C CA . GLU A 1 299 ? 4.922 -2.912 -3.031 1 88.5 299 GLU A CA 1
ATOM 2318 C C . GLU A 1 299 ? 4.488 -3.217 -4.461 1 88.5 299 GLU A C 1
ATOM 2320 O O . GLU A 1 299 ? 5.242 -3.818 -5.23 1 88.5 299 GLU A O 1
ATOM 2325 N N . MET A 1 300 ? 3.27 -2.822 -4.773 1 91.75 300 MET A N 1
ATOM 2326 C CA . MET A 1 300 ? 2.811 -3.02 -6.145 1 91.75 300 MET A CA 1
ATOM 2327 C C . MET A 1 300 ? 3.688 -2.25 -7.129 1 91.75 300 MET A C 1
ATOM 2329 O O . MET A 1 300 ? 4.055 -2.775 -8.18 1 91.75 300 MET A O 1
ATOM 2333 N N . ALA A 1 301 ? 3.998 -1.047 -6.781 1 90.94 301 ALA A N 1
ATOM 2334 C CA . ALA A 1 301 ? 4.898 -0.279 -7.637 1 90.94 301 ALA A CA 1
ATOM 2335 C C . ALA A 1 301 ? 6.227 -1.007 -7.828 1 90.94 301 ALA A C 1
ATOM 2337 O O . ALA A 1 301 ? 6.75 -1.069 -8.938 1 90.94 301 ALA A O 1
ATOM 2338 N N . ALA A 1 302 ? 6.734 -1.539 -6.773 1 92.31 302 ALA A N 1
ATOM 2339 C CA . ALA A 1 302 ? 7.992 -2.283 -6.828 1 92.31 302 ALA A CA 1
ATOM 2340 C C . ALA A 1 302 ? 7.855 -3.523 -7.703 1 92.31 302 ALA A C 1
ATOM 2342 O O . ALA A 1 302 ? 8.75 -3.838 -8.492 1 92.31 302 ALA A O 1
ATOM 2343 N N . ILE A 1 303 ? 6.77 -4.219 -7.574 1 96 303 ILE A N 1
ATOM 2344 C CA . ILE A 1 303 ? 6.516 -5.414 -8.375 1 96 303 ILE A CA 1
ATOM 2345 C C . ILE A 1 303 ? 6.523 -5.051 -9.859 1 96 303 ILE A C 1
ATOM 2347 O O . ILE A 1 303 ? 7.223 -5.676 -10.656 1 96 303 ILE A O 1
ATOM 2351 N N . LEU A 1 304 ? 5.777 -4.039 -10.195 1 96.56 304 LEU A N 1
ATOM 2352 C CA . LEU A 1 304 ? 5.672 -3.639 -11.594 1 96.56 304 LEU A CA 1
ATOM 2353 C C . LEU A 1 304 ? 7.016 -3.141 -12.117 1 96.56 304 LEU A C 1
ATOM 2355 O O . LEU A 1 304 ? 7.336 -3.328 -13.289 1 96.56 304 LEU A O 1
ATOM 2359 N N . GLN A 1 305 ? 7.785 -2.578 -11.266 1 94.19 305 GLN A N 1
ATOM 2360 C CA . GLN A 1 305 ? 9.07 -2.01 -11.656 1 94.19 305 GLN A CA 1
ATOM 2361 C C . GLN A 1 305 ? 10.117 -3.102 -11.852 1 94.19 305 GLN A C 1
ATOM 2363 O O . GLN A 1 305 ? 10.992 -2.986 -12.711 1 94.19 305 GLN A O 1
ATOM 2368 N N . CYS A 1 306 ? 10.055 -4.137 -11.055 1 96.12 306 CYS A N 1
ATOM 2369 C CA . CYS A 1 306 ? 11.164 -5.082 -10.984 1 96.12 306 CYS A CA 1
ATOM 2370 C C . CYS A 1 306 ? 10.828 -6.367 -11.734 1 96.12 306 CYS A C 1
ATOM 2372 O O . CYS A 1 306 ? 11.719 -7.164 -12.039 1 96.12 306 CYS A O 1
ATOM 2374 N N . SER A 1 307 ? 9.594 -6.637 -12 1 97.81 307 SER A N 1
ATOM 2375 C CA . SER A 1 307 ? 9.188 -7.887 -12.633 1 97.81 307 SER A CA 1
ATOM 2376 C C . SER A 1 307 ? 9.242 -7.777 -14.148 1 97.81 307 SER A C 1
ATOM 2378 O O . SER A 1 307 ? 9.633 -6.738 -14.688 1 97.81 307 SER A O 1
ATOM 2380 N N . ARG A 1 308 ? 8.906 -8.852 -14.828 1 97.94 308 ARG A N 1
ATOM 2381 C CA . ARG A 1 308 ? 8.906 -8.906 -16.281 1 97.94 308 ARG A CA 1
ATOM 2382 C C . ARG A 1 308 ? 7.883 -7.941 -16.875 1 97.94 308 ARG A C 1
ATOM 2384 O O . ARG A 1 308 ? 7.898 -7.668 -18.078 1 97.94 308 ARG A O 1
ATOM 2391 N N . PHE A 1 309 ? 7.043 -7.32 -16.047 1 98.12 309 PHE A N 1
ATOM 2392 C CA . PHE A 1 309 ? 6.004 -6.406 -16.516 1 98.12 309 PHE A CA 1
ATOM 2393 C C . PHE A 1 309 ? 6.543 -4.984 -16.625 1 98.12 309 PHE A C 1
ATOM 2395 O O . PHE A 1 309 ? 5.848 -4.09 -17.109 1 98.12 309 PHE A O 1
ATOM 2402 N N . SER A 1 310 ? 7.754 -4.707 -16.172 1 97.25 310 SER A N 1
ATOM 2403 C CA . SER A 1 310 ? 8.32 -3.369 -16.047 1 97.25 310 SER A CA 1
ATOM 2404 C C . SER A 1 310 ? 8.172 -2.588 -17.344 1 97.25 310 SER A C 1
ATOM 2406 O O . SER A 1 310 ? 7.742 -1.435 -17.344 1 97.25 310 SER A O 1
ATOM 2408 N N . PRO A 1 311 ? 8.461 -3.213 -18.531 1 97.56 311 PRO A N 1
ATOM 2409 C CA . PRO A 1 311 ? 8.352 -2.447 -19.781 1 97.56 311 PRO A CA 1
ATOM 2410 C C . PRO A 1 311 ? 6.91 -2.113 -20.141 1 97.56 311 PRO A C 1
ATOM 2412 O O . PRO A 1 311 ? 6.664 -1.295 -21.031 1 97.56 311 PRO A O 1
ATOM 2415 N N . ASP A 1 312 ? 5.992 -2.66 -19.484 1 98.31 312 ASP A N 1
ATOM 2416 C CA . ASP A 1 312 ? 4.59 -2.531 -19.875 1 98.31 312 ASP A CA 1
ATOM 2417 C C . ASP A 1 312 ? 3.902 -1.418 -19.094 1 98.31 312 ASP A C 1
ATOM 2419 O O . ASP A 1 312 ? 2.719 -1.14 -19.312 1 98.31 312 ASP A O 1
ATOM 2423 N N . PHE A 1 313 ? 4.641 -0.791 -18.188 1 97.5 313 PHE A N 1
ATOM 2424 C CA . PHE A 1 313 ? 4.062 0.248 -17.344 1 97.5 313 PHE A CA 1
ATOM 2425 C C . PHE A 1 313 ? 4.949 1.487 -17.328 1 97.5 313 PHE A C 1
ATOM 2427 O O . PHE A 1 313 ? 6.176 1.379 -17.375 1 97.5 313 PHE A O 1
ATOM 2434 N N . CYS A 1 314 ? 4.281 2.668 -17.312 1 95.44 314 CYS A N 1
ATOM 2435 C CA . CYS A 1 314 ? 4.926 3.896 -16.859 1 95.44 314 CYS A CA 1
ATOM 2436 C C . CYS A 1 314 ? 4.73 4.094 -15.367 1 95.44 314 CYS A C 1
ATOM 2438 O O . CYS A 1 314 ? 3.6 4.109 -14.883 1 95.44 314 CYS A O 1
ATOM 2440 N N . ILE A 1 315 ? 5.793 4.168 -14.695 1 90.69 315 ILE A N 1
ATOM 2441 C CA . ILE A 1 315 ? 5.719 4.266 -13.242 1 90.69 315 ILE A CA 1
ATOM 2442 C C . ILE A 1 315 ? 6.289 5.605 -12.789 1 90.69 315 ILE A C 1
ATOM 2444 O O . ILE A 1 315 ? 7.441 5.934 -13.086 1 90.69 315 ILE A O 1
ATOM 2448 N N . GLN A 1 316 ? 5.469 6.395 -12.148 1 83.88 316 GLN A N 1
ATOM 2449 C CA . GLN A 1 316 ? 5.887 7.656 -11.547 1 83.88 316 GLN A CA 1
ATOM 2450 C C . GLN A 1 316 ? 5.871 7.57 -10.023 1 83.88 316 GLN A C 1
ATOM 2452 O O . GLN A 1 316 ? 4.805 7.504 -9.414 1 83.88 316 GLN A O 1
ATOM 2457 N N . LYS A 1 317 ? 7.016 7.594 -9.547 1 80.5 317 LYS A N 1
ATOM 2458 C CA . LYS A 1 317 ? 7.125 7.512 -8.094 1 80.5 317 LYS A CA 1
ATOM 2459 C C . LYS A 1 317 ? 6.566 8.766 -7.43 1 80.5 317 LYS A C 1
ATOM 2461 O O . LYS A 1 317 ? 6.785 9.883 -7.91 1 80.5 317 LYS A O 1
ATOM 2466 N N . TYR A 1 318 ? 5.863 8.625 -6.449 1 72.44 318 TYR A N 1
ATOM 2467 C CA . TYR A 1 318 ? 5.375 9.656 -5.539 1 72.44 318 TYR A CA 1
ATOM 2468 C C . TYR A 1 318 ? 4.449 10.633 -6.262 1 72.44 318 TYR A C 1
ATOM 2470 O O . TYR A 1 318 ? 4.195 11.734 -5.773 1 72.44 318 TYR A O 1
ATOM 2478 N N . GLY A 1 319 ? 3.992 10.266 -7.43 1 71.12 319 GLY A N 1
ATOM 2479 C CA . GLY A 1 319 ? 3.176 11.219 -8.172 1 71.12 319 GLY A CA 1
ATOM 2480 C C . GLY A 1 319 ? 1.949 11.68 -7.41 1 71.12 319 GLY A C 1
ATOM 2481 O O . GLY A 1 319 ? 1.579 12.852 -7.469 1 71.12 319 GLY A O 1
ATOM 2482 N N . HIS A 1 320 ? 1.438 10.844 -6.648 1 76.44 320 HIS A N 1
ATOM 2483 C CA . HIS A 1 320 ? 0.211 11.141 -5.918 1 76.44 320 HIS A CA 1
ATOM 2484 C C . HIS A 1 320 ? 0.485 12.047 -4.727 1 76.44 320 HIS A C 1
ATOM 2486 O O . HIS A 1 320 ? -0.445 12.602 -4.133 1 76.44 320 HIS A O 1
ATOM 2492 N N . LEU A 1 321 ? 1.735 12.281 -4.488 1 85.56 321 LEU A N 1
ATOM 2493 C CA . LEU A 1 321 ? 2.115 13.109 -3.35 1 85.56 321 LEU A CA 1
ATOM 2494 C C . LEU A 1 321 ? 2.521 14.508 -3.807 1 85.56 321 LEU A C 1
ATOM 2496 O O . LEU A 1 321 ? 2.83 15.367 -2.982 1 85.56 321 LEU A O 1
ATOM 2500 N N . SER A 1 322 ? 2.445 14.758 -5.133 1 87.38 322 SER A N 1
ATOM 2501 C CA . SER A 1 322 ? 2.803 16.062 -5.656 1 87.38 322 SER A CA 1
ATOM 2502 C C . SER A 1 322 ? 1.712 17.094 -5.371 1 87.38 322 SER A C 1
ATOM 2504 O O . SER A 1 322 ? 0.592 16.969 -5.871 1 87.38 322 SER A O 1
ATOM 2506 N N . PRO A 1 323 ? 2.055 18.047 -4.621 1 92.62 323 PRO A N 1
ATOM 2507 C CA . PRO A 1 323 ? 1.038 19.078 -4.414 1 92.62 323 PRO A CA 1
ATOM 2508 C C . PRO A 1 323 ? 0.683 19.828 -5.703 1 92.62 323 PRO A C 1
ATOM 2510 O O . PRO A 1 323 ? -0.43 20.344 -5.836 1 92.62 323 PRO A O 1
ATOM 2513 N N . PHE A 1 324 ? 1.569 19.844 -6.699 1 92.06 324 PHE A N 1
ATOM 2514 C CA . PHE A 1 324 ? 1.317 20.516 -7.969 1 92.06 324 PHE A CA 1
ATOM 2515 C C . PHE A 1 324 ? 0.314 19.734 -8.805 1 92.06 324 PHE A C 1
ATOM 2517 O O . PHE A 1 324 ? -0.601 20.328 -9.391 1 92.06 324 PHE A O 1
ATOM 2524 N N . LEU A 1 325 ? 0.533 18.453 -8.773 1 85.81 325 LEU A N 1
ATOM 2525 C CA . LEU A 1 325 ? -0.403 17.609 -9.516 1 85.81 325 LEU A CA 1
ATOM 2526 C C . LEU A 1 325 ? -1.8 17.688 -8.906 1 85.81 325 LEU A C 1
ATOM 2528 O O . LEU A 1 325 ? -2.793 17.766 -9.633 1 85.81 325 LEU A O 1
ATOM 2532 N N . LEU A 1 326 ? -1.876 17.609 -7.645 1 87.06 326 LEU A N 1
ATOM 2533 C CA . LEU A 1 326 ? -3.182 17.719 -7.004 1 87.06 326 LEU A CA 1
ATOM 2534 C C . LEU A 1 326 ? -3.811 19.078 -7.273 1 87.06 326 LEU A C 1
ATOM 2536 O O . LEU A 1 326 ? -5.008 19.172 -7.559 1 87.06 326 LEU A O 1
ATOM 2540 N N . ALA A 1 327 ? -3.025 20.109 -7.172 1 89.88 327 ALA A N 1
ATOM 2541 C CA . ALA A 1 327 ? -3.525 21.453 -7.445 1 89.88 327 ALA A CA 1
ATOM 2542 C C . ALA A 1 327 ? -4.074 21.562 -8.867 1 89.88 327 ALA A C 1
ATOM 2544 O O . ALA A 1 327 ? -5.117 22.172 -9.094 1 89.88 327 ALA A O 1
ATOM 2545 N N . ASP A 1 328 ? -3.367 20.969 -9.82 1 87.62 328 ASP A N 1
ATOM 2546 C CA . ASP A 1 328 ? -3.828 20.922 -11.211 1 87.62 328 ASP A CA 1
ATOM 2547 C C . ASP A 1 328 ? -5.184 20.219 -11.312 1 87.62 328 ASP A C 1
ATOM 2549 O O . ASP A 1 328 ? -6.105 20.734 -11.945 1 87.62 328 ASP A O 1
ATOM 2553 N N . ASN A 1 329 ? -5.273 19.094 -10.672 1 77.94 329 ASN A N 1
ATOM 2554 C CA . ASN A 1 329 ? -6.488 18.297 -10.734 1 77.94 329 ASN A CA 1
ATOM 2555 C C . ASN A 1 329 ? -7.676 19.031 -10.117 1 77.94 329 ASN A C 1
ATOM 2557 O O . ASN A 1 329 ? -8.805 18.891 -10.586 1 77.94 329 ASN A O 1
ATOM 2561 N N . LEU A 1 330 ? -7.328 19.703 -9.055 1 79.88 330 LEU A N 1
ATOM 2562 C CA . LEU A 1 330 ? -8.375 20.422 -8.344 1 79.88 330 LEU A CA 1
ATOM 2563 C C . LEU A 1 330 ? -8.664 21.766 -9.008 1 79.88 330 LEU A C 1
ATOM 2565 O O . LEU A 1 330 ? -9.688 22.391 -8.727 1 79.88 330 LEU A O 1
ATOM 2569 N N . GLY A 1 331 ? -7.832 22.188 -9.883 1 81.06 331 GLY A N 1
ATOM 2570 C CA . GLY A 1 331 ? -7.938 23.531 -10.43 1 81.06 331 GLY A CA 1
ATOM 2571 C C . GLY A 1 331 ? -7.852 24.625 -9.367 1 81.06 331 GLY A C 1
ATOM 2572 O O . GLY A 1 331 ? -8.539 25.641 -9.453 1 81.06 331 GLY A O 1
ATOM 2573 N N . SER A 1 332 ? -7.051 24.328 -8.391 1 82.75 332 SER A N 1
ATOM 2574 C CA . SER A 1 332 ? -6.98 25.219 -7.242 1 82.75 332 SER A CA 1
ATOM 2575 C C . SER A 1 332 ? -5.742 26.109 -7.312 1 82.75 332 SER A C 1
ATOM 2577 O O . SER A 1 332 ? -4.641 25.625 -7.57 1 82.75 332 SER A O 1
ATOM 2579 N N . SER A 1 333 ? -5.949 27.375 -7.109 1 83.19 333 SER A N 1
ATOM 2580 C CA . SER A 1 333 ? -4.871 28.359 -7.062 1 83.19 333 SER A CA 1
ATOM 2581 C C . SER A 1 333 ? -5.156 29.438 -6.031 1 83.19 333 SER A C 1
ATOM 2583 O O . SER A 1 333 ? -6.312 29.797 -5.805 1 83.19 333 SER A O 1
ATOM 2585 N N . VAL A 1 334 ? -4.094 29.828 -5.312 1 78.31 334 VAL A N 1
ATOM 2586 C CA . VAL A 1 334 ? -4.211 30.906 -4.336 1 78.31 334 VAL A CA 1
ATOM 2587 C C . VAL A 1 334 ? -3.154 31.969 -4.609 1 78.31 334 VAL A C 1
ATOM 2589 O O . VAL A 1 334 ? -2.1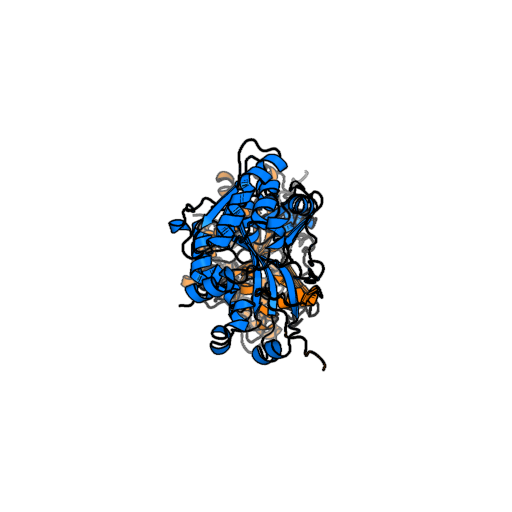21 31.688 -5.219 1 78.31 334 VAL A O 1
ATOM 2592 N N . LYS A 1 335 ? -3.467 33.188 -4.234 1 75.38 335 LYS A N 1
ATOM 2593 C CA . LYS A 1 335 ? -2.498 34.25 -4.375 1 75.38 335 LYS A CA 1
ATOM 2594 C C . LYS A 1 335 ? -1.46 34.219 -3.258 1 75.38 335 LYS A C 1
ATOM 2596 O O . LYS A 1 335 ? -1.781 33.875 -2.115 1 75.38 335 LYS A O 1
ATOM 2601 N N . GLN A 1 336 ? -0.24 34.469 -3.693 1 73.94 336 GLN A N 1
ATOM 2602 C CA . GLN A 1 336 ? 0.829 34.531 -2.703 1 73.94 336 GLN A CA 1
ATOM 2603 C C . GLN A 1 336 ? 0.528 35.562 -1.628 1 73.94 336 GLN A C 1
ATOM 2605 O O . GLN A 1 336 ? 0.199 36.719 -1.94 1 73.94 336 GLN A O 1
ATOM 2610 N N . CYS A 1 337 ? 0.452 35.062 -0.376 1 58.78 337 CYS A N 1
ATOM 2611 C CA . CYS A 1 337 ? 0.24 36 0.732 1 58.78 337 CYS A CA 1
ATOM 2612 C C . CYS A 1 337 ? 1.569 36.469 1.315 1 58.78 337 CYS A C 1
ATOM 2614 O O . CYS A 1 337 ? 2.482 35.656 1.512 1 58.78 337 CYS A O 1
ATOM 2616 N N . SER A 1 338 ? 1.772 37.844 1.196 1 54.72 338 SER A N 1
ATOM 2617 C CA . SER A 1 338 ? 2.994 38.344 1.808 1 54.72 338 SER A CA 1
ATOM 2618 C C . SER A 1 338 ? 3.076 37.969 3.283 1 54.72 338 SER A C 1
ATOM 2620 O O . SER A 1 338 ? 2.104 38.125 4.023 1 54.72 338 SER A O 1
ATOM 2622 N N . LYS A 1 339 ? 3.996 37.188 3.562 1 57.38 339 LYS A N 1
ATOM 2623 C CA . LYS A 1 339 ? 4.219 36.844 4.961 1 57.38 339 LYS A CA 1
ATOM 2624 C C . LYS A 1 339 ? 4.844 38 5.734 1 57.38 339 LYS A C 1
ATOM 2626 O O . LYS A 1 339 ? 4.984 37.906 6.957 1 57.38 339 LYS A O 1
ATOM 2631 N N . THR A 1 340 ? 5.375 39.125 4.922 1 50.19 340 THR A N 1
ATOM 2632 C CA . THR A 1 340 ? 6.059 40.25 5.555 1 50.19 340 THR A CA 1
ATOM 2633 C C . THR A 1 340 ? 5.16 41.5 5.586 1 50.19 340 THR A C 1
ATOM 2635 O O . THR A 1 340 ? 5.52 42.5 6.176 1 50.19 340 THR A O 1
ATOM 2638 N N . GLY A 1 341 ? 4.02 41.5 5.652 1 43.25 341 GLY A N 1
ATOM 2639 C CA . GLY A 1 341 ? 3.127 42.656 5.746 1 43.25 341 GLY A CA 1
ATOM 2640 C C . GLY A 1 341 ? 3.498 43.781 4.797 1 43.25 341 GLY A C 1
ATOM 2641 O O . GLY A 1 341 ? 2.869 44.844 4.812 1 43.25 341 GLY A O 1
ATOM 2642 N N . LYS A 1 342 ? 4.66 44.156 4.082 1 42.62 342 LYS A N 1
ATOM 2643 C CA . LYS A 1 342 ? 4.957 45.344 3.275 1 42.62 342 LYS A CA 1
ATOM 2644 C C . LYS A 1 342 ? 4.195 45.281 1.953 1 42.62 342 LYS A C 1
ATOM 2646 O O . LYS A 1 342 ? 4.32 44.344 1.183 1 42.62 342 LYS A O 1
ATOM 2651 N N . ALA A 1 343 ? 3.141 46.219 1.738 1 37.03 343 ALA A N 1
ATOM 2652 C CA . ALA A 1 343 ? 2.592 46.625 0.445 1 37.03 343 ALA A CA 1
ATOM 2653 C C . ALA A 1 343 ? 3.697 47.094 -0.5 1 37.03 343 ALA A C 1
ATOM 2655 O O . ALA A 1 343 ? 4.633 47.781 -0.081 1 37.03 343 ALA A O 1
ATOM 2656 N N . PRO A 1 344 ? 3.887 46.719 -1.814 1 33.5 344 PRO A N 1
ATOM 2657 C CA . PRO A 1 344 ? 4.664 47.562 -2.734 1 33.5 344 PRO A CA 1
ATOM 2658 C C . PRO A 1 344 ? 4.254 49.031 -2.691 1 33.5 344 PRO A C 1
ATOM 2660 O O . PRO A 1 344 ? 3.129 49.344 -2.297 1 33.5 344 PRO A O 1
ATOM 2663 N N . GLY A 1 345 ? 5.219 50.031 -2.758 1 30.14 345 GLY A N 1
ATOM 2664 C CA . GLY A 1 345 ? 5.18 51.438 -3.025 1 30.14 345 GLY A CA 1
ATOM 2665 C C . GLY A 1 345 ? 4.207 51.812 -4.125 1 30.14 345 GLY A C 1
ATOM 2666 O O . GLY A 1 345 ? 4.293 51.312 -5.242 1 30.14 345 GLY A O 1
ATOM 2667 N N . GLY A 1 346 ? 2.99 52.219 -3.869 1 27.33 346 GLY A N 1
ATOM 2668 C CA . GLY A 1 346 ? 2.334 53.156 -4.781 1 27.33 346 GLY A CA 1
ATOM 2669 C C . GLY A 1 346 ? 3.211 54.344 -5.18 1 27.33 346 GLY A C 1
ATOM 2670 O O . GLY A 1 346 ? 3.836 54.969 -4.324 1 27.33 346 GLY A O 1
ATOM 2671 N N . CYS A 1 347 ? 3.756 54.594 -6.465 1 27.95 347 CYS A N 1
ATOM 2672 C CA . CYS A 1 347 ? 4.109 55.844 -7.125 1 27.95 347 CYS A CA 1
ATOM 2673 C C . CYS A 1 347 ? 3.053 56.906 -6.875 1 27.95 347 CYS A C 1
ATOM 2675 O O . CYS A 1 347 ? 1.87 56.688 -7.145 1 27.95 347 CYS A O 1
ATOM 2677 N N . GLY A 1 348 ? 3.186 57.781 -5.898 1 23.42 348 GLY A N 1
ATOM 2678 C CA . GLY A 1 348 ? 2.689 59.125 -5.891 1 23.42 348 GLY A CA 1
ATOM 2679 C C . GLY A 1 348 ? 2.768 59.812 -7.246 1 23.42 348 GLY A C 1
ATOM 2680 O O . GLY A 1 348 ? 3.84 59.875 -7.848 1 23.42 348 GLY A O 1
ATOM 2681 N N . GLU A 1 349 ? 1.779 59.875 -8.156 1 21.44 349 GLU A N 1
ATOM 2682 C CA . GLU A 1 349 ? 1.578 61.094 -8.977 1 21.44 349 GLU A CA 1
ATOM 2683 C C . GLU A 1 349 ? 1.598 62.344 -8.117 1 21.44 349 GLU A C 1
ATOM 2685 O O . GLU A 1 349 ? 0.91 62.406 -7.094 1 21.44 349 GLU A O 1
ATOM 2690 N N . THR A 1 350 ? 2.678 63.125 -8.398 1 19.25 350 THR A N 1
ATOM 2691 C CA . THR A 1 350 ? 2.412 64.5 -8.836 1 19.25 350 THR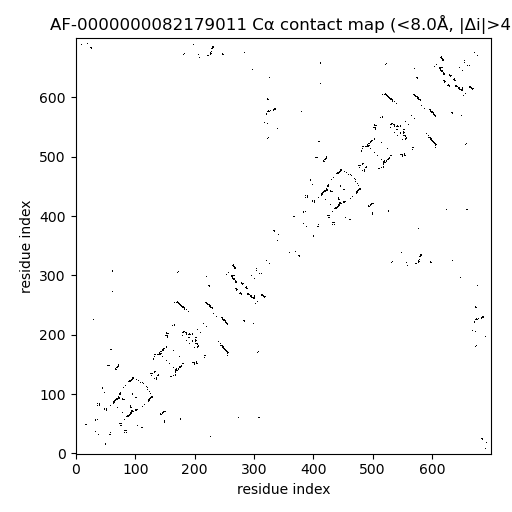 A CA 1
ATOM 2692 C C . THR A 1 350 ? 1.586 64.5 -10.125 1 19.25 350 THR A C 1
ATOM 2694 O O . THR A 1 350 ? 1.827 63.688 -11.023 1 19.25 350 THR A O 1
ATOM 2697 N N . MET B 1 1 ? 23.031 33.812 12.594 1 32.66 1 MET B N 1
ATOM 2698 C CA . MET B 1 1 ? 22.719 35 11.797 1 32.66 1 MET B CA 1
ATOM 2699 C C . MET B 1 1 ? 21.312 34.906 11.234 1 32.66 1 MET B C 1
ATOM 2701 O O . MET B 1 1 ? 20.531 35.875 11.32 1 32.66 1 MET B O 1
ATOM 2705 N N . MET B 1 2 ? 20.969 33.656 10.766 1 35.16 2 MET B N 1
ATOM 2706 C CA . MET B 1 2 ? 19.688 33.5 10.094 1 35.16 2 MET B CA 1
ATOM 2707 C C . MET B 1 2 ? 18.531 33.5 11.109 1 35.16 2 MET B C 1
ATOM 2709 O O . MET B 1 2 ? 17.453 34 10.812 1 35.16 2 MET B O 1
ATOM 2713 N N . SER B 1 3 ? 18.797 32.969 12.305 1 40.81 3 SER B N 1
ATOM 2714 C CA . SER B 1 3 ? 17.797 33.062 13.367 1 40.81 3 SER B CA 1
ATOM 2715 C C . SER B 1 3 ? 17.516 34.5 13.742 1 40.81 3 SER B C 1
ATOM 2717 O O . SER B 1 3 ? 16.359 34.875 13.977 1 40.81 3 SER B O 1
ATOM 2719 N N . LEU B 1 4 ? 18.562 35.344 13.773 1 39.03 4 LEU B N 1
ATOM 2720 C CA . LEU B 1 4 ? 18.438 36.75 14.102 1 39.03 4 LEU B CA 1
ATOM 2721 C C . LEU B 1 4 ? 17.672 37.5 13.008 1 39.03 4 LEU B C 1
ATOM 2723 O O . LEU B 1 4 ? 16.875 38.406 13.297 1 39.03 4 LEU B O 1
ATOM 2727 N N . LEU B 1 5 ? 17.859 37.094 11.828 1 38.81 5 LEU B N 1
ATOM 2728 C CA . LEU B 1 5 ? 17.141 37.75 10.734 1 38.81 5 LEU B CA 1
ATOM 2729 C C . LEU B 1 5 ? 15.648 37.469 10.812 1 38.81 5 LEU B C 1
ATOM 2731 O O . LEU B 1 5 ? 14.828 38.344 10.539 1 38.81 5 LEU B O 1
ATOM 2735 N N . LEU B 1 6 ? 15.398 36.312 11.312 1 42.94 6 LEU B N 1
ATOM 2736 C CA . LEU B 1 6 ? 13.992 35.938 11.492 1 42.94 6 LEU B CA 1
ATOM 2737 C C . LEU B 1 6 ? 13.352 36.781 12.594 1 42.94 6 LEU B C 1
ATOM 2739 O O . LEU B 1 6 ? 12.203 37.219 12.461 1 42.94 6 LEU B O 1
ATOM 2743 N N . LEU B 1 7 ? 14.172 37.125 13.664 1 42.09 7 LEU B N 1
ATOM 2744 C CA . LEU B 1 7 ? 13.672 37.906 14.773 1 42.09 7 LEU B CA 1
ATOM 2745 C C . LEU B 1 7 ? 13.398 39.344 14.336 1 42.09 7 LEU B C 1
ATOM 2747 O O . LEU B 1 7 ? 12.398 39.938 14.742 1 42.09 7 LEU B O 1
ATOM 2751 N N . GLN B 1 8 ? 14.312 39.906 13.664 1 40.09 8 GLN B N 1
ATOM 2752 C CA . GLN B 1 8 ? 14.148 41.281 13.211 1 40.09 8 GLN B CA 1
ATOM 2753 C C . GLN B 1 8 ? 12.961 41.406 12.25 1 40.09 8 GLN B C 1
ATOM 2755 O O . GLN B 1 8 ? 12.219 42.375 12.305 1 40.09 8 GLN B O 1
ATOM 2760 N N . TYR B 1 9 ? 12.852 40.469 11.477 1 40.88 9 TYR B N 1
ATOM 2761 C CA . TYR B 1 9 ? 11.797 40.5 10.461 1 40.88 9 TYR B CA 1
ATOM 2762 C C . TYR B 1 9 ? 10.422 40.375 11.102 1 40.88 9 TYR B C 1
ATOM 2764 O O . TYR B 1 9 ? 9.5 41.094 10.75 1 40.88 9 TYR B O 1
ATOM 2772 N N . TYR B 1 10 ? 10.266 39.594 12.094 1 42.94 10 TYR B N 1
ATOM 2773 C CA . TYR B 1 10 ? 8.953 39.375 12.703 1 42.94 10 TYR B CA 1
ATOM 2774 C C . TYR B 1 10 ? 8.711 40.344 13.844 1 42.94 10 TYR B C 1
ATOM 2776 O O . TYR B 1 10 ? 7.562 40.688 14.156 1 42.94 10 TYR B O 1
ATOM 2784 N N . GLY B 1 11 ? 9.656 40.906 14.672 1 38.28 11 GLY B N 1
ATOM 2785 C CA . GLY B 1 11 ? 9.461 41.719 15.875 1 38.28 11 GLY B CA 1
ATOM 2786 C C . GLY B 1 11 ? 9.016 43.125 15.586 1 38.28 11 GLY B C 1
ATOM 2787 O O . GLY B 1 11 ? 8.125 43.656 16.25 1 38.28 11 GLY B O 1
ATOM 2788 N N . SER B 1 12 ? 9.773 43.906 14.914 1 37.94 12 SER B N 1
ATOM 2789 C CA . SER B 1 12 ? 9.539 45.375 14.906 1 37.94 12 SER B CA 1
ATOM 2790 C C . SER B 1 12 ? 8.258 45.719 14.156 1 37.94 12 SER B C 1
ATOM 2792 O O . SER B 1 12 ? 7.703 46.781 14.328 1 37.94 12 SER B O 1
ATOM 2794 N N . ARG B 1 13 ? 7.938 45.094 13.102 1 39.59 13 ARG B N 1
ATOM 2795 C CA . ARG B 1 13 ? 6.902 45.688 12.25 1 39.59 13 ARG B CA 1
ATOM 2796 C C . ARG B 1 13 ? 5.516 45.219 12.672 1 39.59 13 ARG B C 1
ATOM 2798 O O . ARG B 1 13 ? 4.773 44.656 11.859 1 39.59 13 ARG B O 1
ATOM 2805 N N . LEU B 1 14 ? 5.285 44.969 13.906 1 37.47 14 LEU B N 1
ATOM 2806 C CA . LEU B 1 14 ? 3.955 44.594 14.375 1 37.47 14 LEU B CA 1
ATOM 2807 C C . LEU B 1 14 ? 3.006 45.781 14.305 1 37.47 14 LEU B C 1
ATOM 2809 O O . LEU B 1 14 ? 2.619 46.344 15.344 1 37.47 14 LEU B O 1
ATOM 2813 N N . GLU B 1 15 ? 3.139 46.906 13.508 1 33.91 15 GLU B N 1
ATOM 2814 C CA . GLU B 1 15 ? 1.983 47.781 13.492 1 33.91 15 GLU B CA 1
ATOM 2815 C C . GLU B 1 15 ? 0.71 47.031 13.109 1 33.91 15 GLU B C 1
ATOM 2817 O O . GLU B 1 15 ? 0.773 45.938 12.539 1 33.91 15 GLU B O 1
ATOM 2822 N N . SER B 1 16 ? -0.608 47.75 13.492 1 34.66 16 SER B N 1
ATOM 2823 C CA . SER B 1 16 ? -1.973 47.25 13.305 1 34.66 16 SER B CA 1
ATOM 2824 C C . SER B 1 16 ? -2.182 46.75 11.883 1 34.66 16 SER B C 1
ATOM 2826 O O . SER B 1 16 ? -1.957 47.469 10.914 1 34.66 16 SER B O 1
ATOM 2828 N N . THR B 1 17 ? -1.887 45.656 11.625 1 35.72 17 THR B N 1
ATOM 2829 C CA . THR B 1 17 ? -2.146 45 10.352 1 35.72 17 THR B CA 1
ATOM 2830 C C . THR B 1 17 ? -3.631 45.062 10.008 1 35.72 17 THR B C 1
ATOM 2832 O O . THR B 1 17 ? -4.34 44.062 10.109 1 35.72 17 THR B O 1
ATOM 2835 N N . CYS B 1 18 ? -4.398 46.125 10.445 1 29.89 18 CYS B N 1
ATOM 2836 C CA . CYS B 1 18 ? -5.738 46.156 9.867 1 29.89 18 CYS B CA 1
ATOM 2837 C C . CYS B 1 18 ? -5.691 46 8.359 1 29.89 18 CYS B C 1
ATOM 2839 O O . CYS B 1 18 ? -6.699 45.656 7.73 1 29.89 18 CYS B O 1
ATOM 2841 N N . ASP B 1 19 ? -4.848 46.844 7.719 1 29.03 19 ASP B N 1
ATOM 2842 C CA . ASP B 1 19 ? -4.961 46.844 6.262 1 29.03 19 ASP B CA 1
ATOM 2843 C C . ASP B 1 19 ? -4.527 45.469 5.688 1 29.03 19 ASP B C 1
ATOM 2845 O O . ASP B 1 19 ? -4.184 45.375 4.508 1 29.03 19 ASP B O 1
ATOM 2849 N N . LEU B 1 20 ? -4.078 44.688 6.531 1 30.88 20 LEU B N 1
ATOM 2850 C CA . LEU B 1 20 ? -3.906 43.375 5.879 1 30.88 20 LEU B CA 1
ATOM 2851 C C . LEU B 1 20 ? -5.223 42.906 5.289 1 30.88 20 LEU B C 1
ATOM 2853 O O . LEU B 1 20 ? -6.172 42.594 6.023 1 30.88 20 LEU B O 1
ATOM 2857 N N . GLN B 1 21 ? -5.703 43.688 4.273 1 27.94 21 GLN B N 1
ATOM 2858 C CA . GLN B 1 21 ? -6.828 43.125 3.525 1 27.94 21 GLN B CA 1
ATOM 2859 C C . GLN B 1 21 ? -6.777 41.594 3.492 1 27.94 21 GLN B C 1
ATOM 2861 O O . GLN B 1 21 ? -5.707 41 3.33 1 27.94 21 GLN B O 1
ATOM 2866 N N . THR B 1 22 ? -7.609 41.031 4.273 1 31.47 22 THR B N 1
ATOM 2867 C CA . THR B 1 22 ? -8.117 39.688 4.078 1 31.47 22 THR B CA 1
ATOM 2868 C C . THR B 1 22 ? -8.094 39.281 2.6 1 31.47 22 THR B C 1
ATOM 2870 O O . THR B 1 22 ? -9.023 38.656 2.096 1 31.47 22 THR B O 1
ATOM 2873 N N . SER B 1 23 ? -7.488 40.219 1.836 1 28.31 23 SER B N 1
ATOM 2874 C CA . SER B 1 23 ? -7.551 39.75 0.456 1 28.31 23 SER B CA 1
ATOM 2875 C C . SER B 1 23 ? -6.887 38.375 0.306 1 28.31 23 SER B C 1
ATOM 2877 O O . SER B 1 23 ? -6.492 38 -0.796 1 28.31 23 SER B O 1
ATOM 2879 N N . ALA B 1 24 ? -6.203 38.094 1.275 1 32.34 24 ALA B N 1
ATOM 2880 C CA . ALA B 1 24 ? -5.852 36.688 0.987 1 32.34 24 ALA B CA 1
ATOM 2881 C C . ALA B 1 24 ? -7.09 35.875 0.614 1 32.34 24 ALA B C 1
ATOM 2883 O O . ALA B 1 24 ? -7.887 35.531 1.482 1 32.34 24 ALA B O 1
ATOM 2884 N N . ALA B 1 25 ? -7.77 36.438 -0.38 1 31.75 25 ALA B N 1
ATOM 2885 C CA . ALA B 1 25 ? -8.727 35.531 -1.011 1 31.75 25 ALA B CA 1
ATOM 2886 C C . ALA B 1 25 ? -8.211 34.094 -1.019 1 31.75 25 ALA B C 1
ATOM 2888 O O . ALA B 1 25 ? -7.402 33.719 -1.874 1 31.75 25 ALA B O 1
ATOM 2889 N N . CYS B 1 26 ? -7.82 33.688 0.113 1 33.75 26 CYS B N 1
ATOM 2890 C CA . CYS B 1 26 ? -7.621 32.25 0.148 1 33.75 26 CYS B CA 1
ATOM 2891 C C . CYS B 1 26 ? -8.656 31.531 -0.711 1 33.75 26 CYS B C 1
ATOM 2893 O O . CYS B 1 26 ? -9.859 31.781 -0.566 1 33.75 26 CYS B O 1
ATOM 2895 N N . SER B 1 27 ? -8.32 31.344 -1.928 1 35.59 27 SER B N 1
ATOM 2896 C CA . SER B 1 27 ? -9.102 30.375 -2.684 1 35.59 27 SER B CA 1
ATOM 2897 C C . SER B 1 27 ? -9.734 29.328 -1.761 1 35.59 27 SER B C 1
ATOM 2899 O O . SER B 1 27 ? -9.227 29.062 -0.671 1 35.59 27 SER B O 1
ATOM 2901 N N . LEU B 1 28 ? -11.039 29.281 -1.802 1 38.78 28 LEU B N 1
ATOM 2902 C CA . LEU B 1 28 ? -11.773 28.203 -1.163 1 38.78 28 LEU B CA 1
ATOM 2903 C C . LEU B 1 28 ? -10.891 26.969 -1.013 1 38.78 28 LEU B C 1
ATOM 2905 O O . LEU B 1 28 ? -10.273 26.516 -1.981 1 38.78 28 LEU B O 1
ATOM 2909 N N . PRO B 1 29 ? -10.352 26.875 0.217 1 48.44 29 PRO B N 1
ATOM 2910 C CA . PRO B 1 29 ? -9.695 25.578 0.418 1 48.44 29 PRO B CA 1
ATOM 2911 C C . PRO B 1 29 ? -10.391 24.453 -0.328 1 48.44 29 PRO B C 1
ATOM 2913 O O . PRO B 1 29 ? -11.594 24.5 -0.564 1 48.44 29 PRO B O 1
ATOM 2916 N N . CYS B 1 30 ? -9.695 23.859 -1.252 1 54.22 30 CYS B N 1
ATOM 2917 C CA . CYS B 1 30 ? -10.266 22.688 -1.921 1 54.22 30 CYS B CA 1
ATOM 2918 C C . CYS B 1 30 ? -11.07 21.844 -0.948 1 54.22 30 CYS B C 1
ATOM 2920 O O . CYS B 1 30 ? -12.062 21.219 -1.335 1 54.22 30 CYS B O 1
ATOM 2922 N N . ARG B 1 31 ? -10.633 21.922 0.397 1 66.12 31 ARG B N 1
ATOM 2923 C CA . ARG B 1 31 ? -11.461 21.203 1.36 1 66.12 31 ARG B CA 1
ATOM 2924 C C . ARG B 1 31 ? -12.07 22.172 2.377 1 66.12 31 ARG B C 1
ATOM 2926 O O . ARG B 1 31 ? -11.352 22.891 3.061 1 66.12 31 ARG B O 1
ATOM 2933 N N . PRO B 1 32 ? -13.344 22.391 2.357 1 70.88 32 PRO B N 1
ATOM 2934 C CA . PRO B 1 32 ? -13.984 23.297 3.307 1 70.88 32 PRO B CA 1
ATOM 2935 C C . PRO B 1 32 ? -13.656 22.969 4.762 1 70.88 32 PRO B C 1
ATOM 2937 O O . PRO B 1 32 ? -13.523 21.781 5.109 1 70.88 32 PRO B O 1
ATOM 2940 N N . MET B 1 33 ? -13.422 23.969 5.531 1 79.31 33 MET B N 1
ATOM 2941 C CA . MET B 1 33 ? -13.227 23.781 6.969 1 79.31 33 MET B CA 1
ATOM 2942 C C . MET B 1 33 ? -14.492 23.234 7.617 1 79.31 33 MET B C 1
ATOM 2944 O O . MET B 1 33 ? -15.602 23.641 7.273 1 79.31 33 MET B O 1
ATOM 2948 N N . PRO B 1 34 ? -14.32 22.344 8.508 1 82.25 34 PRO B N 1
ATOM 2949 C CA . PRO B 1 34 ? -15.508 21.844 9.219 1 82.25 34 PRO B CA 1
ATOM 2950 C C . PRO B 1 34 ? -16.219 22.953 10 1 82.25 34 PRO B C 1
ATOM 2952 O O . PRO B 1 34 ? -15.609 23.938 10.391 1 82.25 34 PRO B O 1
ATOM 2955 N N . LYS B 1 35 ? -17.484 22.734 10.219 1 83.25 35 LYS B N 1
ATOM 2956 C CA . LYS B 1 35 ? -18.328 23.719 10.906 1 83.25 35 LYS B CA 1
ATOM 2957 C C . LYS B 1 35 ? -17.781 24.016 12.305 1 83.25 35 LYS B C 1
ATOM 2959 O O . LYS B 1 35 ? -17.75 25.172 12.727 1 83.25 35 LYS B O 1
ATOM 2964 N N . SER B 1 36 ? -17.391 23.016 12.977 1 91.31 36 SER B N 1
ATOM 2965 C CA . SER B 1 36 ? -16.891 23.188 14.328 1 91.31 36 SER B CA 1
ATOM 2966 C C . SER B 1 36 ? -15.641 24.047 14.352 1 91.31 36 SER B C 1
ATOM 2968 O O . SER B 1 36 ? -15.438 24.844 15.273 1 91.31 36 SER B O 1
ATOM 2970 N N . ALA B 1 37 ? -14.836 23.938 13.352 1 90.81 37 ALA B N 1
ATOM 2971 C CA . ALA B 1 37 ? -13.617 24.734 13.258 1 90.81 37 ALA B CA 1
ATOM 2972 C C . ALA B 1 37 ? -13.945 26.203 12.992 1 90.81 37 ALA B C 1
ATOM 2974 O O . ALA B 1 37 ? -13.312 27.094 13.562 1 90.81 37 ALA B O 1
ATOM 2975 N N . ILE B 1 38 ? -14.883 26.438 12.141 1 87.31 38 ILE B N 1
ATOM 2976 C CA . ILE B 1 38 ? -15.312 27.797 11.844 1 87.31 38 ILE B CA 1
ATOM 2977 C C . ILE B 1 38 ? -15.875 28.453 13.102 1 87.31 38 ILE B C 1
ATOM 2979 O O . ILE B 1 38 ? -15.547 29.594 13.406 1 87.31 38 ILE B O 1
ATOM 2983 N N . GLU B 1 39 ? -16.656 27.703 13.805 1 92.38 39 GLU B N 1
ATOM 2984 C CA . GLU B 1 39 ? -17.234 28.203 15.047 1 92.38 39 GLU B CA 1
ATOM 2985 C C . GLU B 1 39 ? -16.141 28.531 16.062 1 92.38 39 GLU B C 1
ATOM 2987 O O . GLU B 1 39 ? -16.203 29.547 16.75 1 92.38 39 GLU B O 1
ATOM 2992 N N . ALA B 1 40 ? -15.219 27.672 16.156 1 95.19 40 ALA B N 1
ATOM 2993 C CA . ALA B 1 40 ? -14.109 27.891 17.094 1 95.19 40 ALA B CA 1
ATOM 2994 C C . ALA B 1 40 ? -13.328 29.141 16.719 1 95.19 40 ALA B C 1
ATOM 2996 O O . ALA B 1 40 ? -12.969 29.938 17.594 1 95.19 40 ALA B O 1
ATOM 2997 N N . LEU B 1 41 ? -13.086 29.328 15.461 1 92.38 41 LEU B N 1
ATOM 2998 C CA . LEU B 1 41 ? -12.344 30.484 14.984 1 92.38 41 LEU B CA 1
ATOM 2999 C C . LEU B 1 41 ? -13.078 31.781 15.32 1 92.38 41 LEU B C 1
ATOM 3001 O O . LEU B 1 41 ? -12.453 32.781 15.656 1 92.38 41 LEU B O 1
ATOM 3005 N N . ASN B 1 42 ? -14.352 31.734 15.234 1 92.69 42 ASN B N 1
ATOM 3006 C CA . ASN B 1 42 ? -15.172 32.906 15.484 1 92.69 42 ASN B CA 1
ATOM 3007 C C . ASN B 1 42 ? -15.148 33.312 16.953 1 92.69 42 ASN B C 1
ATOM 3009 O O . ASN B 1 42 ? -15.484 34.438 17.312 1 92.69 42 ASN B O 1
ATOM 3013 N N . LEU B 1 43 ? -14.719 32.469 17.812 1 96 43 LEU B N 1
ATOM 3014 C CA . LEU B 1 43 ? -14.711 32.719 19.25 1 96 43 LEU B CA 1
ATOM 3015 C C . LEU B 1 43 ? -13.359 33.25 19.703 1 96 43 LEU B C 1
ATOM 3017 O O . LEU B 1 43 ? -13.219 33.719 20.828 1 96 43 LEU B O 1
ATOM 3021 N N . VAL B 1 44 ? -12.414 33.25 18.844 1 96.19 44 VAL B N 1
ATOM 3022 C CA . VAL B 1 44 ? -11.078 33.75 19.188 1 96.19 44 VAL B CA 1
ATOM 3023 C C . VAL B 1 44 ? -11.102 35.281 19.312 1 96.19 44 VAL B C 1
ATOM 3025 O O . VAL B 1 44 ? -11.734 35.969 18.5 1 96.19 44 VAL B O 1
ATOM 3028 N N . HIS B 1 45 ? -10.383 35.781 20.281 1 96.56 45 HIS B N 1
ATOM 3029 C CA . HIS B 1 45 ? -10.336 37.219 20.531 1 96.56 45 HIS B CA 1
ATOM 3030 C C . HIS B 1 45 ? -9.859 37.969 19.297 1 96.56 45 HIS B C 1
ATOM 3032 O O . HIS B 1 45 ? -8.883 37.562 18.656 1 96.56 45 HIS B O 1
ATOM 3038 N N . PRO B 1 46 ? -10.461 39.062 18.938 1 92.88 46 PRO B N 1
ATOM 3039 C CA . PRO B 1 46 ? -10.141 39.812 17.719 1 92.88 46 PRO B CA 1
ATOM 3040 C C . PRO B 1 46 ? -8.688 40.281 17.688 1 92.88 46 PRO B C 1
ATOM 3042 O O . PRO B 1 46 ? -8.07 40.281 16.609 1 92.88 46 PRO B O 1
ATOM 3045 N N . GLU B 1 47 ? -8.117 40.625 18.781 1 91.56 47 GLU B N 1
ATOM 3046 C CA . GLU B 1 47 ? -6.738 41.094 18.812 1 91.56 47 GLU B CA 1
ATOM 3047 C C . GLU B 1 47 ? -5.766 39.969 18.438 1 91.56 47 GLU B C 1
ATOM 3049 O O . GLU B 1 47 ? -4.711 40.25 17.859 1 91.56 47 GLU B O 1
ATOM 3054 N N . VAL B 1 48 ? -6.145 38.781 18.844 1 92.62 48 VAL B N 1
ATOM 3055 C CA . VAL B 1 48 ? -5.336 37.625 18.5 1 92.62 48 VAL B CA 1
ATOM 3056 C C . VAL B 1 48 ? -5.426 37.344 17 1 92.62 48 VAL B C 1
ATOM 3058 O O . VAL B 1 48 ? -4.414 37.062 16.344 1 92.62 48 VAL B O 1
ATOM 3061 N N . THR B 1 49 ? -6.582 37.438 16.422 1 88 49 THR B N 1
ATOM 3062 C CA . THR B 1 49 ? -6.848 37.156 15.023 1 88 49 THR B CA 1
ATOM 3063 C C . THR B 1 49 ? -6.176 38.188 14.125 1 88 49 THR B C 1
ATOM 3065 O O . THR B 1 49 ? -5.715 37.875 13.031 1 88 49 THR B O 1
ATOM 3068 N N . LYS B 1 50 ? -6.086 39.375 14.57 1 80 50 LYS B N 1
ATOM 3069 C CA . LYS B 1 50 ? -5.539 40.469 13.797 1 80 50 LYS B CA 1
ATOM 3070 C C . LYS B 1 50 ? -4.051 40.281 13.523 1 80 50 LYS B C 1
ATOM 3072 O O . LYS B 1 50 ? -3.523 40.781 12.531 1 80 50 LYS B O 1
ATOM 3077 N N . ARG B 1 51 ? -3.398 39.562 14.289 1 73.56 51 ARG B N 1
ATOM 3078 C CA . ARG B 1 51 ? -1.952 39.406 14.18 1 73.56 51 ARG B CA 1
ATOM 3079 C C . ARG B 1 51 ? -1.599 38.062 13.523 1 73.56 51 ARG B C 1
ATOM 3081 O O . ARG B 1 51 ? -0.454 37.625 13.609 1 73.56 51 ARG B O 1
ATOM 3088 N N . PHE B 1 52 ? -2.596 37.5 12.93 1 72.56 52 PHE B N 1
ATOM 3089 C CA . PHE B 1 52 ? -2.396 36.219 12.281 1 72.56 52 PHE B CA 1
ATOM 3090 C C . PHE B 1 52 ? -1.815 36.406 10.883 1 72.56 52 PHE B C 1
ATOM 3092 O O . PHE B 1 52 ? -2.24 37.281 10.141 1 72.56 52 PHE B O 1
ATOM 3099 N N . PHE B 1 53 ? -0.792 35.562 10.578 1 55.03 53 PHE B N 1
ATOM 3100 C CA . PHE B 1 53 ? -0.098 35.688 9.297 1 55.03 53 PHE B CA 1
ATOM 3101 C C . PHE B 1 53 ? -0.199 34.375 8.508 1 55.03 53 PHE B C 1
ATOM 3103 O O . PHE B 1 53 ? 0.272 34.312 7.371 1 55.03 53 PHE B O 1
ATOM 3110 N N . GLY B 1 54 ? -0.853 33.438 8.914 1 60.03 54 GLY B N 1
ATOM 3111 C CA . GLY B 1 54 ? -0.912 32.188 8.195 1 60.03 54 GLY B CA 1
ATOM 3112 C C . GLY B 1 54 ? -2.031 32.125 7.176 1 60.03 54 GLY B C 1
ATOM 3113 O O . GLY B 1 54 ? -2.59 33.156 6.805 1 60.03 54 GLY B O 1
ATOM 3114 N N . CYS B 1 55 ? -1.998 30.969 6.43 1 63.97 55 CYS B N 1
ATOM 3115 C CA . CYS B 1 55 ? -3.051 30.734 5.445 1 63.97 55 CYS B CA 1
ATOM 3116 C C . CYS B 1 55 ? -4.055 29.703 5.941 1 63.97 55 CYS B C 1
ATOM 3118 O O . CYS B 1 55 ? -3.717 28.531 6.102 1 63.97 55 CYS B O 1
ATOM 3120 N N . GLY B 1 56 ? -5.18 30.125 6.309 1 66.69 56 GLY B N 1
ATOM 3121 C CA . GLY B 1 56 ? -6.223 29.203 6.703 1 66.69 56 GLY B CA 1
ATOM 3122 C C . GLY B 1 56 ? -5.953 28.531 8.039 1 66.69 56 GLY B C 1
ATOM 3123 O O . GLY B 1 56 ? -5.32 29.109 8.914 1 66.69 56 GLY B O 1
ATOM 3124 N N . LEU B 1 57 ? -6.609 27.578 8.422 1 72.38 57 LEU B N 1
ATOM 3125 C CA . LEU B 1 57 ? -6.453 26.766 9.625 1 72.38 57 LEU B CA 1
ATOM 3126 C C . LEU B 1 57 ? -6.379 25.297 9.281 1 72.38 57 LEU B C 1
ATOM 3128 O O . LEU B 1 57 ? -7.359 24.703 8.812 1 72.38 57 LEU B O 1
ATOM 3132 N N . PRO B 1 58 ? -5.168 24.703 9.344 1 85.25 58 PRO B N 1
ATOM 3133 C CA . PRO B 1 58 ? -5.102 23.25 9.203 1 85.25 58 PRO B CA 1
ATOM 3134 C C . PRO B 1 58 ? -5.723 22.516 10.391 1 85.25 58 PRO B C 1
ATOM 3136 O O . PRO B 1 58 ? -5.152 22.5 11.484 1 85.25 58 PRO B O 1
ATOM 3139 N N . VAL B 1 59 ? -6.887 21.984 10.273 1 91.44 59 VAL B N 1
ATOM 3140 C CA . VAL B 1 59 ? -7.586 21.312 11.359 1 91.44 59 VAL B CA 1
ATOM 3141 C C . VAL B 1 59 ? -7.82 19.844 11 1 91.44 59 VAL B C 1
ATOM 3143 O O . VAL B 1 59 ? -8.727 19.531 10.219 1 91.44 59 VAL B O 1
ATOM 3146 N N . PRO B 1 60 ? -7.051 18.984 11.609 1 95 60 PRO B N 1
ATOM 3147 C CA . PRO B 1 60 ? -7.363 17.562 11.414 1 95 60 PRO B CA 1
ATOM 3148 C C . PRO B 1 60 ? -8.648 17.141 12.109 1 95 60 PRO B C 1
ATOM 3150 O O . PRO B 1 60 ? -9.266 17.938 12.82 1 95 60 PRO B O 1
ATOM 3153 N N . GLU B 1 61 ? -9.07 15.961 11.852 1 95.38 61 GLU B N 1
ATOM 3154 C CA . GLU B 1 61 ? -10.305 15.438 12.406 1 95.38 61 GLU B CA 1
ATOM 3155 C C . GLU B 1 61 ? -10.07 14.82 13.781 1 95.38 61 GLU B C 1
ATOM 3157 O O . GLU B 1 61 ? -8.93 14.531 14.156 1 95.38 61 GLU B O 1
ATOM 3162 N N . LYS B 1 62 ? -11.156 14.727 14.562 1 96.81 62 LYS B N 1
ATOM 3163 C CA . LYS B 1 62 ? -11.219 13.961 15.805 1 96.81 62 LYS B CA 1
ATOM 3164 C C . LYS B 1 62 ? -10.211 14.492 16.828 1 96.81 62 LYS B C 1
ATOM 3166 O O . LYS B 1 62 ? -9.305 13.766 17.234 1 96.81 62 LYS B O 1
ATOM 3171 N N . LEU B 1 63 ? -10.539 15.609 17.406 1 97.69 63 LEU B N 1
ATOM 3172 C CA . LEU B 1 63 ? -9.547 16.312 18.219 1 97.69 63 LEU B CA 1
ATOM 3173 C C . LEU B 1 63 ? -9.891 16.219 19.703 1 97.69 63 LEU B C 1
ATOM 3175 O O . LEU B 1 63 ? -9.055 16.516 20.547 1 97.69 63 LEU B O 1
ATOM 3179 N N . GLN B 1 64 ? -11.086 15.766 20.031 1 97.31 64 GLN B N 1
ATOM 3180 C CA . GLN B 1 64 ? -11.523 15.789 21.422 1 97.31 64 GLN B CA 1
ATOM 3181 C C . GLN B 1 64 ? -10.531 15.062 22.328 1 97.31 64 GLN B C 1
ATOM 3183 O O . GLN B 1 64 ? -10.172 13.914 22.047 1 97.31 64 GLN B O 1
ATOM 3188 N N . GLY B 1 65 ? -10.055 15.75 23.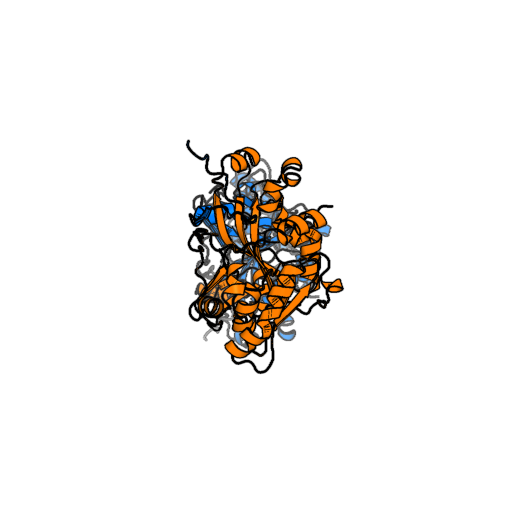312 1 98.38 65 GLY B N 1
ATOM 3189 C CA . GLY B 1 65 ? -9.203 15.156 24.328 1 98.38 65 GLY B CA 1
ATOM 3190 C C . GLY B 1 65 ? -7.742 15.086 23.922 1 98.38 65 GLY B C 1
ATOM 3191 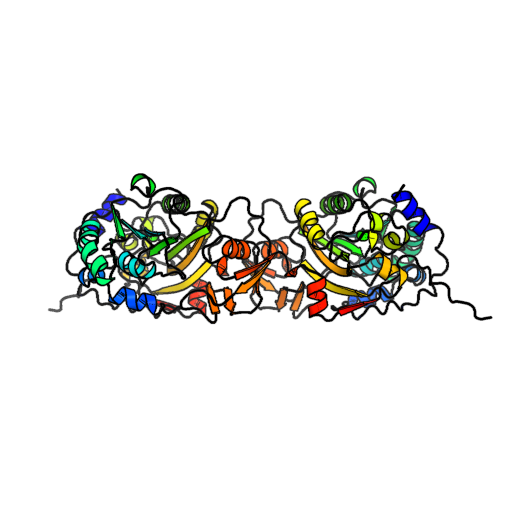O O . GLY B 1 65 ? -6.891 14.672 24.719 1 98.38 65 GLY B O 1
ATOM 3192 N N . CYS B 1 66 ? -7.363 15.57 22.781 1 98.69 66 CYS B N 1
ATOM 3193 C CA . CYS B 1 66 ? -6.012 15.43 22.25 1 98.69 66 CYS B CA 1
ATOM 3194 C C . CYS B 1 66 ? -5.07 16.453 22.875 1 98.69 66 CYS B C 1
ATOM 3196 O O . CYS B 1 66 ? -5.504 17.531 23.281 1 98.69 66 CYS B O 1
ATOM 3198 N N . ARG B 1 67 ? -3.848 16.094 22.984 1 98.88 67 ARG B N 1
ATOM 3199 C CA . ARG B 1 67 ? -2.75 17.031 23.219 1 98.88 67 ARG B CA 1
ATOM 3200 C C . ARG B 1 67 ? -2.119 17.469 21.891 1 98.88 67 ARG B C 1
ATOM 3202 O O . ARG B 1 67 ? -1.6 16.625 21.141 1 98.88 67 ARG B O 1
ATOM 3209 N N . ILE B 1 68 ? -2.156 18.766 21.609 1 98.81 68 ILE B N 1
ATOM 3210 C CA . ILE B 1 68 ? -1.724 19.281 20.312 1 98.81 68 ILE B CA 1
ATOM 3211 C C . ILE B 1 68 ? -0.578 20.266 20.5 1 98.81 68 ILE B C 1
ATOM 3213 O O . ILE B 1 68 ? -0.609 21.094 21.422 1 98.81 68 ILE B O 1
ATOM 3217 N N . LEU B 1 69 ? 0.439 20.141 19.703 1 98.88 69 LEU B N 1
ATOM 3218 C CA . LEU B 1 69 ? 1.504 21.125 19.625 1 98.88 69 LEU B CA 1
ATOM 3219 C C . LEU B 1 69 ? 1.394 21.922 18.328 1 98.88 69 LEU B C 1
ATOM 3221 O O . LEU B 1 69 ? 1.31 21.344 17.234 1 98.88 69 LEU B O 1
ATOM 3225 N N . ASP B 1 70 ? 1.317 23.219 18.422 1 98.19 70 ASP B N 1
ATOM 3226 C CA . ASP B 1 70 ? 1.296 24.125 17.266 1 98.19 70 ASP B CA 1
ATOM 3227 C C . ASP B 1 70 ? 2.668 24.75 17.047 1 98.19 70 ASP B C 1
ATOM 3229 O O . ASP B 1 70 ? 3.127 25.562 17.859 1 98.19 70 ASP B O 1
ATOM 3233 N N . LEU B 1 71 ? 3.324 24.406 15.938 1 97.56 71 LEU B N 1
ATOM 3234 C CA . LEU B 1 71 ? 4.629 24.969 15.594 1 97.56 71 LEU B CA 1
ATOM 3235 C C . LEU B 1 71 ? 4.488 26.344 14.969 1 97.56 71 LEU B C 1
ATOM 3237 O O . LEU B 1 71 ? 3.756 26.516 13.992 1 97.56 71 LEU B O 1
ATOM 3241 N N . GLY B 1 72 ? 5.254 27.312 15.477 1 95.12 72 GLY B N 1
ATOM 3242 C CA . GLY B 1 72 ? 5.082 28.672 15.016 1 95.12 72 GLY B CA 1
ATOM 3243 C C . GLY B 1 72 ? 3.705 29.234 15.32 1 95.12 72 GLY B C 1
ATOM 3244 O O . GLY B 1 72 ? 3.012 29.719 14.422 1 95.12 72 GLY B O 1
ATOM 3245 N N . SER B 1 73 ? 3.363 29.328 16.609 1 95.88 73 SER B N 1
ATOM 3246 C CA . SER B 1 73 ? 1.988 29.578 17.031 1 95.88 73 SER B CA 1
ATOM 3247 C C . SER B 1 73 ? 1.632 31.062 16.875 1 95.88 73 SER B C 1
ATOM 3249 O O . SER B 1 73 ? 0.454 31.422 16.906 1 95.88 73 SER B O 1
ATOM 3251 N N . GLY B 1 74 ? 2.664 31.953 16.781 1 93.31 74 GLY B N 1
ATOM 3252 C CA . GLY B 1 74 ? 2.393 33.375 16.688 1 93.31 74 GLY B CA 1
ATOM 3253 C C . GLY B 1 74 ? 1.574 33.906 17.859 1 93.31 74 GLY B C 1
ATOM 3254 O O . GLY B 1 74 ? 1.888 33.625 19.016 1 93.31 74 GLY B O 1
ATOM 3255 N N . SER B 1 75 ? 0.587 34.688 17.484 1 93.62 75 SER B N 1
ATOM 3256 C CA . SER B 1 75 ? -0.252 35.281 18.516 1 93.62 75 SER B CA 1
ATOM 3257 C C . SER B 1 75 ? -1.238 34.25 19.094 1 93.62 75 SER B C 1
ATOM 3259 O O . SER B 1 75 ? -1.953 34.562 20.047 1 93.62 75 SER B O 1
ATOM 3261 N N . GLY B 1 76 ? -1.327 33.094 18.516 1 96 76 GLY B N 1
ATOM 3262 C CA . GLY B 1 76 ? -2.047 32 19.156 1 96 76 GLY B CA 1
ATOM 3263 C C . GLY B 1 76 ? -3.412 31.75 18.547 1 96 76 GLY B C 1
ATOM 3264 O O . GLY B 1 76 ? -4.219 31.016 19.109 1 96 76 GLY B O 1
ATOM 3265 N N . ARG B 1 77 ? -3.768 32.344 17.391 1 94.5 77 ARG B N 1
ATOM 3266 C CA . ARG B 1 77 ? -5.09 32.156 16.797 1 94.5 77 ARG B CA 1
ATOM 3267 C C . ARG B 1 77 ? -5.426 30.672 16.625 1 94.5 77 ARG B C 1
ATOM 3269 O O . ARG B 1 77 ? -6.465 30.219 17.094 1 94.5 77 ARG B O 1
ATOM 3276 N N . ASP B 1 78 ? -4.547 29.969 15.945 1 95.38 78 ASP B N 1
ATOM 3277 C CA . ASP B 1 78 ? -4.801 28.547 15.695 1 95.38 78 ASP B CA 1
ATOM 3278 C C . ASP B 1 78 ? -4.852 27.766 17 1 95.38 78 ASP B C 1
ATOM 3280 O O . ASP B 1 78 ? -5.68 26.859 17.156 1 95.38 78 ASP B O 1
ATOM 3284 N N . CYS B 1 79 ? -3.998 28.094 17.969 1 97.62 79 CYS B N 1
ATOM 3285 C CA . CYS B 1 79 ? -3.984 27.438 19.266 1 97.62 79 CYS B CA 1
ATOM 3286 C C . CYS B 1 79 ? -5.332 27.578 19.969 1 97.62 79 CYS B C 1
ATOM 3288 O O . CYS B 1 79 ? -5.891 26.594 20.453 1 97.62 79 CYS B O 1
ATOM 3290 N N . TYR B 1 80 ? -5.789 28.797 20.031 1 97.94 80 TYR B N 1
ATOM 3291 C CA . TYR B 1 80 ? -7.047 29.016 20.734 1 97.94 80 TYR B CA 1
ATOM 3292 C C . TYR B 1 80 ? -8.203 28.328 20.016 1 97.94 80 TYR B C 1
ATOM 3294 O O . TYR B 1 80 ? -9.07 27.734 20.656 1 97.94 80 TYR B O 1
ATOM 3302 N N . ALA B 1 81 ? -8.258 28.406 18.703 1 96.38 81 ALA B N 1
ATOM 3303 C CA . ALA B 1 81 ? -9.297 27.688 17.969 1 96.38 81 ALA B CA 1
ATOM 3304 C C . ALA B 1 81 ? -9.242 26.188 18.25 1 96.38 81 ALA B C 1
ATOM 3306 O O . ALA B 1 81 ? -10.266 25.562 18.547 1 96.38 81 ALA B O 1
ATOM 3307 N N . LEU B 1 82 ? -8.078 25.641 18.188 1 98 82 LEU B N 1
ATOM 3308 C CA . LEU B 1 82 ? -7.883 24.203 18.438 1 98 82 LEU B CA 1
ATOM 3309 C C . LEU B 1 82 ? -8.219 23.859 19.891 1 98 82 LEU B C 1
ATOM 3311 O O . LEU B 1 82 ? -8.719 22.766 20.172 1 98 82 LEU B O 1
ATOM 3315 N N . SER B 1 83 ? -7.906 24.781 20.812 1 98.5 83 SER B N 1
ATOM 3316 C CA . SER B 1 83 ? -8.18 24.531 22.234 1 98.5 83 SER B CA 1
ATOM 3317 C C . SER B 1 83 ? -9.68 24.359 22.484 1 98.5 83 SER B C 1
ATOM 3319 O O . SER B 1 83 ? -10.086 23.594 23.344 1 98.5 83 SER B O 1
ATOM 3321 N N . LYS B 1 84 ? -10.469 25.078 21.734 1 98.06 84 LYS B N 1
ATOM 3322 C CA . LYS B 1 84 ? -11.906 24.875 21.797 1 98.06 84 LYS B CA 1
ATOM 3323 C C . LYS B 1 84 ? -12.289 23.484 21.297 1 98.06 84 LYS B C 1
ATOM 3325 O O . LYS B 1 84 ? -13.117 22.812 21.906 1 98.06 84 LYS B O 1
ATOM 3330 N N . LEU B 1 85 ? -11.672 23.062 20.266 1 97.31 85 LEU B N 1
ATOM 3331 C CA . LEU B 1 85 ? -12.039 21.828 19.578 1 97.31 85 LEU B CA 1
ATOM 3332 C C . LEU B 1 85 ? -11.586 20.609 20.375 1 97.31 85 LEU B C 1
ATOM 3334 O O . LEU B 1 85 ? -12.242 19.562 20.359 1 97.31 85 LEU B O 1
ATOM 3338 N N . VAL B 1 86 ? -10.453 20.672 21.094 1 98.38 86 VAL B N 1
ATOM 3339 C CA . VAL B 1 86 ? -9.969 19.531 21.859 1 98.38 86 VAL B CA 1
ATOM 3340 C C . VAL B 1 86 ? -10.773 19.391 23.141 1 98.38 86 VAL B C 1
ATOM 3342 O O . VAL B 1 86 ? -10.742 18.344 23.797 1 98.38 86 VAL B O 1
ATOM 3345 N N . GLY B 1 87 ? -11.391 20.484 23.594 1 97.81 87 GLY B N 1
ATOM 3346 C CA . GLY B 1 87 ? -12.227 20.422 24.781 1 97.81 87 GLY B CA 1
ATOM 3347 C C . GLY B 1 87 ? -11.438 20.531 26.078 1 97.81 87 GLY B C 1
ATOM 3348 O O . GLY B 1 87 ? -10.211 20.672 26.047 1 97.81 87 GLY B O 1
ATOM 3349 N N . GLU B 1 88 ? -12.156 20.391 27.156 1 97.06 88 GLU B N 1
ATOM 3350 C CA . GLU B 1 88 ? -11.602 20.625 28.484 1 97.06 88 GLU B CA 1
ATOM 3351 C C . GLU B 1 88 ? -10.578 19.562 28.844 1 97.06 88 GLU B C 1
ATOM 3353 O O . GLU B 1 88 ? -9.688 19.797 29.672 1 97.06 88 GLU B O 1
ATOM 3358 N N . THR B 1 89 ? -10.789 18.422 28.25 1 97.69 89 THR B N 1
ATOM 3359 C CA . THR B 1 89 ? -9.906 17.328 28.609 1 97.69 89 THR B CA 1
ATOM 3360 C C . THR B 1 89 ? -8.672 17.297 27.719 1 97.69 89 THR B C 1
ATOM 3362 O O . THR B 1 89 ? -7.746 16.516 27.938 1 97.69 89 THR B O 1
ATOM 3365 N N . GLY B 1 90 ? -8.688 18.125 26.688 1 98.69 90 GLY B N 1
ATOM 3366 C CA . GLY B 1 90 ? -7.531 18.266 25.812 1 98.69 90 GLY B CA 1
ATOM 3367 C C . GLY B 1 90 ? -6.633 19.422 26.188 1 98.69 90 GLY B C 1
ATOM 3368 O O . GLY B 1 90 ? -6.895 20.141 27.156 1 98.69 90 GLY B O 1
ATOM 3369 N N . HIS B 1 91 ? -5.523 19.562 25.453 1 98.88 91 HIS B N 1
ATOM 3370 C CA . HIS B 1 91 ? -4.578 20.641 25.734 1 98.88 91 HIS B CA 1
ATOM 3371 C C . HIS B 1 91 ? -3.822 21.047 24.469 1 98.88 91 HIS B C 1
ATOM 3373 O O . HIS B 1 91 ? -3.43 20.188 23.672 1 98.88 91 HIS B O 1
ATOM 3379 N N . VAL B 1 92 ? -3.672 22.359 24.281 1 98.81 92 VAL B N 1
ATOM 3380 C CA . VAL B 1 92 ? -2.938 22.859 23.125 1 98.81 92 VAL B CA 1
ATOM 3381 C C . VAL B 1 92 ? -1.732 23.672 23.594 1 98.81 92 VAL B C 1
ATOM 3383 O O . VAL B 1 92 ? -1.871 24.578 24.406 1 98.81 92 VAL B O 1
ATOM 3386 N N . THR B 1 93 ? -0.591 23.297 23.141 1 98.88 93 THR B N 1
ATOM 3387 C CA . THR B 1 93 ? 0.646 24.031 23.375 1 98.88 93 THR B CA 1
ATOM 3388 C C . THR B 1 93 ? 1.127 24.719 22.109 1 98.88 93 THR B C 1
ATOM 3390 O O . THR B 1 93 ? 1.216 24.094 21.047 1 98.88 93 THR B O 1
ATOM 3393 N N . GLY B 1 94 ? 1.335 26 22.188 1 98.56 94 GLY B N 1
ATOM 3394 C CA . GLY B 1 94 ? 1.967 26.734 21.094 1 98.56 94 GLY B CA 1
ATOM 3395 C C . GLY B 1 94 ? 3.422 27.062 21.375 1 98.56 94 GLY B C 1
ATOM 3396 O O . GLY B 1 94 ? 3.791 27.375 22.5 1 98.56 94 GLY B O 1
ATOM 3397 N N . ILE B 1 95 ? 4.211 27 20.344 1 98.31 95 ILE B N 1
ATOM 3398 C CA . ILE B 1 95 ? 5.605 27.406 20.5 1 98.31 95 ILE B CA 1
ATOM 3399 C C . ILE B 1 95 ? 5.98 28.406 19.422 1 98.31 95 ILE B C 1
ATOM 3401 O O . ILE B 1 95 ? 5.574 28.25 18.266 1 98.31 95 ILE B O 1
ATOM 3405 N N . ASP B 1 96 ? 6.637 29.438 19.781 1 96.44 96 ASP B N 1
ATOM 3406 C CA . ASP B 1 96 ? 7.176 30.453 18.891 1 96.44 96 ASP B CA 1
ATOM 3407 C C . ASP B 1 96 ? 8.453 31.062 19.453 1 96.44 96 ASP B C 1
ATOM 3409 O O . ASP B 1 96 ? 8.617 31.156 20.672 1 96.44 96 ASP B O 1
ATOM 3413 N N . MET B 1 97 ? 9.359 31.453 18.609 1 94.19 97 MET B N 1
ATOM 3414 C CA . MET B 1 97 ? 10.641 31.984 19.062 1 94.19 97 MET B CA 1
ATOM 3415 C C . MET B 1 97 ? 10.516 33.469 19.438 1 94.19 97 MET B C 1
ATOM 3417 O O . MET B 1 97 ? 11.336 34 20.188 1 94.19 97 MET B O 1
ATOM 3421 N N . THR B 1 98 ? 9.5 34.125 18.906 1 92.38 98 THR B N 1
ATOM 3422 C CA . THR B 1 98 ? 9.336 35.562 19.062 1 92.38 98 THR B CA 1
ATOM 3423 C C . THR B 1 98 ? 8.711 35.906 20.406 1 92.38 98 THR B C 1
ATOM 3425 O O . THR B 1 98 ? 7.531 35.625 20.641 1 92.38 98 THR B O 1
ATOM 3428 N N . GLU B 1 99 ? 9.375 36.625 21.219 1 94.06 99 GLU B N 1
ATOM 3429 C CA . GLU B 1 99 ? 8.914 36.969 22.562 1 94.06 99 GLU B CA 1
ATOM 3430 C C . GLU B 1 99 ? 7.652 37.844 22.5 1 94.06 99 GLU B C 1
ATOM 3432 O O . GLU B 1 99 ? 6.715 37.625 23.281 1 94.06 99 GLU B O 1
ATOM 3437 N N . GLU B 1 100 ? 7.641 38.781 21.641 1 91.88 100 GLU B N 1
ATOM 3438 C CA . GLU B 1 100 ? 6.504 39.688 21.516 1 91.88 100 GLU B CA 1
ATOM 3439 C C . GLU B 1 100 ? 5.219 38.938 21.188 1 91.88 100 GLU B C 1
ATOM 3441 O O . GLU B 1 100 ? 4.16 39.25 21.75 1 91.88 100 GLU B O 1
ATOM 3446 N N . LEU B 1 101 ? 5.332 37.969 20.312 1 92.19 101 LEU B N 1
ATOM 3447 C CA . LEU B 1 101 ? 4.156 37.188 19.938 1 92.19 101 LEU B CA 1
ATOM 3448 C C . LEU B 1 101 ? 3.688 36.312 21.094 1 92.19 101 LEU B C 1
ATOM 3450 O O . LEU B 1 101 ? 2.486 36.188 21.344 1 92.19 101 LEU B O 1
ATOM 3454 N N . ILE B 1 102 ? 4.59 35.781 21.844 1 95.81 102 ILE B N 1
ATOM 3455 C CA . ILE B 1 102 ? 4.266 34.938 22.984 1 95.81 102 ILE B CA 1
ATOM 3456 C C . ILE B 1 102 ? 3.588 35.75 24.078 1 95.81 102 ILE B C 1
ATOM 3458 O O . ILE B 1 102 ? 2.641 35.312 24.719 1 95.81 102 ILE B O 1
ATOM 3462 N N . LEU B 1 103 ? 4.066 36.938 24.297 1 95.31 103 LEU B N 1
ATOM 3463 C CA . LEU B 1 103 ? 3.449 37.844 25.266 1 95.31 103 LEU B CA 1
ATOM 3464 C C . LEU B 1 103 ? 1.997 38.125 24.906 1 95.31 103 LEU B C 1
ATOM 3466 O O . LEU B 1 103 ? 1.116 38.094 25.766 1 95.31 103 LEU B O 1
ATOM 3470 N N . VAL B 1 104 ? 1.775 38.375 23.625 1 93.81 104 VAL B N 1
ATOM 3471 C CA . VAL B 1 104 ? 0.422 38.625 23.141 1 93.81 104 VAL B CA 1
ATOM 3472 C C . VAL B 1 104 ? -0.437 37.375 23.328 1 93.81 104 VAL B C 1
ATOM 3474 O O . VAL B 1 104 ? -1.579 37.469 23.781 1 93.81 104 VAL B O 1
ATOM 3477 N N . SER B 1 105 ? 0.084 36.281 22.984 1 96.19 105 SER B N 1
ATOM 3478 C CA . SER B 1 105 ? -0.674 35.031 23.062 1 96.19 105 SER B CA 1
ATOM 3479 C C . SER B 1 105 ? -1.089 34.75 24.5 1 96.19 105 SER B C 1
ATOM 3481 O O . SER B 1 105 ? -2.232 34.344 24.766 1 96.19 105 SER B O 1
ATOM 3483 N N . ARG B 1 106 ? -0.24 34.969 25.438 1 98 106 ARG B N 1
ATOM 3484 C CA . ARG B 1 106 ? -0.488 34.656 26.844 1 98 106 ARG B CA 1
ATOM 3485 C C . ARG B 1 106 ? -1.52 35.625 27.438 1 98 106 ARG B C 1
ATOM 3487 O O . ARG B 1 106 ? -2.236 35.25 28.375 1 98 106 ARG B O 1
ATOM 3494 N N . LYS B 1 107 ? -1.612 36.781 26.891 1 97.56 107 LYS B N 1
ATOM 3495 C CA . LYS B 1 107 ? -2.502 37.812 27.406 1 97.56 107 LYS B CA 1
ATOM 3496 C C . LYS B 1 107 ? -3.959 37.375 27.359 1 97.56 107 LYS B C 1
ATOM 3498 O O . LYS B 1 107 ? -4.777 37.812 28.156 1 97.56 107 LYS B O 1
ATOM 3503 N N . TYR B 1 108 ? -4.301 36.438 26.516 1 97.44 108 TYR B N 1
ATOM 3504 C CA . TYR B 1 108 ? -5.711 36.156 26.266 1 97.44 108 TYR B CA 1
ATOM 3505 C C . TYR B 1 108 ? -6.074 34.719 26.703 1 97.44 108 TYR B C 1
ATOM 3507 O O . TYR B 1 108 ? -7.117 34.219 26.297 1 97.44 108 TYR B O 1
ATOM 3515 N N . ILE B 1 109 ? -5.238 34.125 27.484 1 98.38 109 ILE B N 1
ATOM 3516 C CA . ILE B 1 109 ? -5.5 32.781 27.969 1 98.38 109 ILE B CA 1
ATOM 3517 C C . ILE B 1 109 ? -6.77 32.75 28.812 1 98.38 109 ILE B C 1
ATOM 3519 O O . ILE B 1 109 ? -7.668 31.953 28.594 1 98.38 109 ILE B O 1
ATOM 3523 N N . SER B 1 110 ? -6.902 33.719 29.766 1 98 110 SER B N 1
ATOM 3524 C CA . SER B 1 110 ? -8.062 33.781 30.656 1 98 110 SER B CA 1
ATOM 3525 C C . SER B 1 110 ? -9.336 34.094 29.875 1 98 110 SER B C 1
ATOM 3527 O O . SER B 1 110 ? -10.398 33.531 30.172 1 98 110 SER B O 1
ATOM 3529 N N . TYR B 1 111 ? -9.188 34.969 28.922 1 97.94 111 TYR B N 1
ATOM 3530 C CA . TYR B 1 111 ? -10.344 35.281 28.094 1 97.94 111 TYR B CA 1
ATOM 3531 C C . TYR B 1 111 ? -10.922 34.031 27.438 1 97.94 111 TYR B C 1
ATOM 3533 O O . TYR B 1 111 ? -12.133 33.812 27.484 1 97.94 111 TYR B O 1
ATOM 3541 N N . HIS B 1 112 ? -10.094 33.25 26.844 1 98.38 112 HIS B N 1
ATOM 3542 C CA . HIS B 1 112 ? -10.562 32.094 26.078 1 98.38 112 HIS B CA 1
ATOM 3543 C C . HIS B 1 112 ? -11.031 30.984 27.016 1 98.38 112 HIS B C 1
ATOM 3545 O O . HIS B 1 112 ? -12 30.281 26.719 1 98.38 112 HIS B O 1
ATOM 3551 N N . GLN B 1 113 ? -10.367 30.812 28.141 1 98.19 113 GLN B N 1
ATOM 3552 C CA . GLN B 1 113 ? -10.852 29.891 29.156 1 98.19 113 GLN B CA 1
ATOM 3553 C C . GLN B 1 113 ? -12.305 30.172 29.516 1 98.19 113 GLN B C 1
ATOM 3555 O O . GLN B 1 113 ? -13.141 29.266 29.531 1 98.19 113 GLN B O 1
ATOM 3560 N N . GLU B 1 114 ? -12.57 31.406 29.812 1 98 114 GLU B N 1
ATOM 3561 C CA . GLU B 1 114 ? -13.914 31.828 30.188 1 98 114 GLU B CA 1
ATOM 3562 C C . GLU B 1 114 ? -14.891 31.719 29.031 1 98 114 GLU B C 1
ATOM 3564 O O . GLU B 1 114 ? -16 31.203 29.188 1 98 114 GLU B O 1
ATOM 3569 N N . LYS B 1 115 ? -14.43 32.156 27.875 1 97.94 115 LYS B N 1
ATOM 3570 C CA . LYS B 1 115 ? -15.266 32.156 26.688 1 97.94 115 LYS B CA 1
ATOM 3571 C C . LYS B 1 115 ? -15.711 30.75 26.328 1 97.94 115 LYS B C 1
ATOM 3573 O O . LYS B 1 115 ? -16.828 30.547 25.844 1 97.94 115 LYS B O 1
ATOM 3578 N N . PHE B 1 116 ? -14.844 29.797 26.562 1 97.81 116 PHE B N 1
ATOM 3579 C CA . PHE B 1 116 ? -15.125 28.422 26.188 1 97.81 116 PHE B CA 1
ATOM 3580 C C . PHE B 1 116 ? -15.805 27.672 27.328 1 97.81 116 PHE B C 1
ATOM 3582 O O . PHE B 1 116 ? -16.234 26.531 27.172 1 97.81 116 PHE B O 1
ATOM 3589 N N . GLY B 1 117 ? -15.898 28.297 28.484 1 97.38 117 GLY B N 1
ATOM 3590 C CA . GLY B 1 117 ? -16.578 27.703 29.625 1 97.38 117 GLY B CA 1
ATOM 3591 C C . GLY B 1 117 ? -15.766 26.625 30.312 1 97.38 117 GLY B C 1
ATOM 3592 O O . GLY B 1 117 ? -16.328 25.656 30.828 1 97.38 117 GLY B O 1
ATOM 3593 N N . PHE B 1 118 ? -14.508 26.734 30.281 1 97.88 118 PHE B N 1
ATOM 3594 C CA . PHE B 1 118 ? -13.656 25.719 30.875 1 97.88 118 PHE B CA 1
ATOM 3595 C C . PHE B 1 118 ? -13.273 26.094 32.312 1 97.88 118 PHE B C 1
ATOM 3597 O O . PHE B 1 118 ? -13.109 27.281 32.594 1 97.88 118 PHE B O 1
ATOM 3604 N N . GLU B 1 119 ? -13.094 25.109 33.156 1 97.69 119 GLU B N 1
ATOM 3605 C CA . GLU B 1 119 ? -12.711 25.344 34.531 1 97.69 119 GLU B CA 1
ATOM 3606 C C . GLU B 1 119 ? -11.266 25.797 34.656 1 97.69 119 GLU B C 1
ATOM 3608 O O . GLU B 1 119 ? -10.938 26.656 35.469 1 97.69 119 GLU B O 1
ATOM 3613 N N . LYS B 1 120 ? -10.438 25.297 33.844 1 97.81 120 LYS B N 1
ATOM 3614 C CA . LYS B 1 120 ? -9.023 25.641 33.812 1 97.81 120 LYS B CA 1
ATOM 3615 C C . LYS B 1 120 ? -8.578 25.922 32.375 1 97.81 120 LYS B C 1
ATOM 3617 O O . LYS B 1 120 ? -9.172 25.406 31.422 1 97.81 120 LYS B O 1
ATOM 3622 N N . PRO B 1 121 ? -7.543 26.781 32.281 1 98.12 121 PRO B N 1
ATOM 3623 C CA . PRO B 1 121 ? -7 26.953 30.922 1 98.12 121 PRO B CA 1
ATOM 3624 C C . PRO B 1 121 ? -6.449 25.656 30.344 1 98.12 121 PRO B C 1
ATOM 3626 O O . PRO B 1 121 ? -5.875 24.844 31.078 1 98.12 121 PRO B O 1
ATOM 3629 N N . ASN B 1 122 ? -6.633 25.516 29.078 1 98.62 122 ASN B N 1
ATOM 3630 C CA . ASN B 1 122 ? -6.094 24.328 28.422 1 98.62 122 ASN B CA 1
ATOM 3631 C C . ASN B 1 122 ? -5.117 24.703 27.297 1 98.62 122 ASN B C 1
ATOM 3633 O O . ASN B 1 122 ? -4.988 23.969 26.312 1 98.62 122 ASN B O 1
ATOM 3637 N N . THR B 1 123 ? -4.562 25.875 27.422 1 98.62 123 THR B N 1
ATOM 3638 C CA . THR B 1 123 ? -3.58 26.359 26.453 1 98.62 123 THR B CA 1
ATOM 3639 C C . THR B 1 123 ? -2.295 26.781 27.156 1 98.62 123 THR B C 1
ATOM 3641 O O . THR B 1 123 ? -2.34 27.406 28.219 1 98.62 123 THR B O 1
ATOM 3644 N N . THR B 1 124 ? -1.2 26.406 26.625 1 98.56 124 THR B N 1
ATOM 3645 C CA . THR B 1 124 ? 0.118 26.859 27.062 1 98.56 124 THR B CA 1
ATOM 3646 C C . THR B 1 124 ? 0.927 27.406 25.891 1 98.56 124 THR B C 1
ATOM 3648 O O . THR B 1 124 ? 0.866 26.875 24.781 1 98.56 124 THR B O 1
ATOM 3651 N N . PHE B 1 125 ? 1.633 28.469 26.125 1 98.56 125 PHE B N 1
ATOM 3652 C CA . PHE B 1 125 ? 2.502 29.047 25.109 1 98.56 125 PHE B CA 1
ATOM 3653 C C . PHE B 1 125 ? 3.953 29.062 25.562 1 98.56 125 PHE B C 1
ATOM 3655 O O . PHE B 1 125 ? 4.266 29.594 26.641 1 98.56 125 PHE B O 1
ATOM 3662 N N . LEU B 1 126 ? 4.797 28.5 24.781 1 98.44 126 LEU B N 1
ATOM 3663 C CA . LEU B 1 126 ? 6.223 28.391 25.078 1 98.44 126 LEU B CA 1
ATOM 3664 C C . LEU B 1 126 ? 7.039 29.266 24.125 1 98.44 126 LEU B C 1
ATOM 3666 O O . LEU B 1 126 ? 6.754 29.312 22.922 1 98.44 126 LEU B O 1
ATOM 3670 N N . GLN B 1 127 ? 7.984 30.047 24.672 1 97.62 127 GLN B N 1
ATOM 3671 C CA . GLN B 1 127 ? 8.977 30.703 23.828 1 97.62 127 GLN B CA 1
ATOM 3672 C C . GLN B 1 127 ? 10.148 29.781 23.531 1 97.62 127 GLN B C 1
ATOM 3674 O O . GLN B 1 127 ? 10.789 29.266 24.453 1 97.62 127 GLN B O 1
ATOM 3679 N N . GLY B 1 128 ? 10.375 29.5 22.312 1 96.62 128 GLY B N 1
ATOM 3680 C CA . GLY B 1 128 ? 11.469 28.609 21.953 1 96.62 128 GLY B CA 1
ATOM 3681 C C . GLY B 1 128 ? 11.547 28.344 20.453 1 96.62 128 GLY B C 1
ATOM 3682 O O . GLY B 1 128 ? 10.734 28.859 19.688 1 96.62 128 GLY B O 1
ATOM 3683 N N . TYR B 1 129 ? 12.562 27.562 20.062 1 95.38 129 TYR B N 1
ATOM 3684 C CA . TYR B 1 129 ? 12.805 27.219 18.672 1 95.38 129 TYR B CA 1
ATOM 3685 C C . TYR B 1 129 ? 12.211 25.859 18.328 1 95.38 129 TYR B C 1
ATOM 3687 O O . TYR B 1 129 ? 12.289 24.922 19.141 1 95.38 129 TYR B O 1
ATOM 3695 N N . MET B 1 130 ? 11.656 25.75 17.141 1 96.25 130 MET B N 1
ATOM 3696 C CA . MET B 1 130 ? 11.078 24.5 16.688 1 96.25 130 MET B CA 1
ATOM 3697 C C . MET B 1 130 ? 12.156 23.422 16.531 1 96.25 130 MET B C 1
ATOM 3699 O O . MET B 1 130 ? 11.867 22.234 16.609 1 96.25 130 MET B O 1
ATOM 3703 N N . GLU B 1 131 ? 13.422 23.812 16.375 1 96.69 131 GLU B N 1
ATOM 3704 C CA . GLU B 1 131 ? 14.555 22.906 16.25 1 96.69 131 GLU B CA 1
ATOM 3705 C C . GLU B 1 131 ? 14.969 22.344 17.625 1 96.69 131 GLU B C 1
ATOM 3707 O O . GLU B 1 131 ? 15.797 21.438 17.703 1 96.69 131 GLU B O 1
ATOM 3712 N N . LYS B 1 132 ? 14.375 22.906 18.656 1 97.12 132 LYS B N 1
ATOM 3713 C CA . LYS B 1 132 ? 14.75 22.516 20 1 97.12 132 LYS B CA 1
ATOM 3714 C C . LYS B 1 132 ? 13.516 22.391 20.891 1 97.12 132 LYS B C 1
ATOM 3716 O O . LYS B 1 132 ? 13.445 23.031 21.953 1 97.12 132 LYS B O 1
ATOM 3721 N N . LEU B 1 133 ? 12.672 21.516 20.562 1 98 133 LEU B N 1
ATOM 3722 C CA . LEU B 1 133 ? 11.391 21.406 21.25 1 98 133 LEU B CA 1
ATOM 3723 C C . LEU B 1 133 ? 11.578 20.891 22.672 1 98 133 LEU B C 1
ATOM 3725 O O . LEU B 1 133 ? 10.945 21.406 23.609 1 98 133 LEU B O 1
ATOM 3729 N N . THR B 1 134 ? 12.461 19.953 22.828 1 95.69 134 THR B N 1
ATOM 3730 C CA . THR B 1 134 ? 12.688 19.406 24.172 1 95.69 134 THR B CA 1
ATOM 3731 C C . THR B 1 134 ? 13.289 20.469 25.094 1 95.69 134 THR B C 1
ATOM 3733 O O . THR B 1 134 ? 12.898 20.578 26.25 1 95.69 134 THR B O 1
ATOM 3736 N N . ALA B 1 135 ? 14.18 21.188 24.625 1 96.38 135 ALA B N 1
ATOM 3737 C CA . ALA B 1 135 ? 14.789 22.266 25.391 1 96.38 135 ALA B CA 1
ATOM 3738 C C . ALA B 1 135 ? 13.758 23.312 25.781 1 96.38 135 ALA B C 1
ATOM 3740 O O . ALA B 1 135 ? 13.883 23.953 26.828 1 96.38 135 ALA B O 1
ATOM 3741 N N . ALA B 1 136 ? 12.719 23.484 24.938 1 96.62 136 ALA B N 1
ATOM 3742 C CA . ALA B 1 136 ? 11.672 24.469 25.203 1 96.62 136 ALA B CA 1
ATOM 3743 C C . ALA B 1 136 ? 10.648 23.938 26.188 1 96.62 136 ALA B C 1
ATOM 3745 O O . ALA B 1 136 ? 9.758 24.656 26.625 1 96.62 136 ALA B O 1
ATOM 3746 N N . GLY B 1 137 ? 10.766 22.656 26.484 1 97.19 137 GLY B N 1
ATOM 3747 C CA . GLY B 1 137 ? 9.898 22.109 27.516 1 97.19 137 GLY B CA 1
ATOM 3748 C C . GLY B 1 137 ? 8.867 21.141 26.984 1 97.19 137 GLY B C 1
ATOM 3749 O O . GLY B 1 137 ? 7.984 20.688 27.719 1 97.19 137 GLY B O 1
ATOM 3750 N N . VAL B 1 138 ? 8.914 20.797 25.734 1 98.31 138 VAL B N 1
ATOM 3751 C CA . VAL B 1 138 ? 7.992 19.797 25.188 1 98.31 138 VAL B CA 1
ATOM 3752 C C . VAL B 1 138 ? 8.547 18.406 25.438 1 98.31 138 VAL B C 1
ATOM 3754 O O . VAL B 1 138 ? 9.656 18.078 24.984 1 98.31 138 VAL B O 1
ATOM 3757 N N . GLU B 1 139 ? 7.809 17.547 26.062 1 98.19 139 GLU B N 1
ATOM 3758 C CA . GLU B 1 139 ? 8.273 16.203 26.438 1 98.19 139 GLU B CA 1
ATOM 3759 C C . GLU B 1 139 ? 8.219 15.258 25.234 1 98.19 139 GLU B C 1
ATOM 3761 O O . GLU B 1 139 ? 7.316 15.344 24.406 1 98.19 139 GLU B O 1
ATOM 3766 N N . ASN B 1 140 ? 9.148 14.32 25.219 1 98.19 140 ASN B N 1
ATOM 3767 C CA . ASN B 1 140 ? 9.125 13.266 24.203 1 98.19 140 ASN B CA 1
ATOM 3768 C C . ASN B 1 140 ? 7.852 12.43 24.297 1 98.19 140 ASN B C 1
ATOM 3770 O O . ASN B 1 140 ? 7.359 12.164 25.406 1 98.19 140 ASN B O 1
ATOM 3774 N N . ASP B 1 141 ? 7.359 12.039 23.141 1 98.19 141 ASP B N 1
ATOM 3775 C CA . ASP B 1 141 ? 6.223 11.133 23.047 1 98.19 141 ASP B CA 1
ATOM 3776 C C . ASP B 1 141 ? 5.039 11.641 23.859 1 98.19 141 ASP B C 1
ATOM 3778 O O . ASP B 1 141 ? 4.398 10.875 24.594 1 98.19 141 ASP B O 1
ATOM 3782 N N . SER B 1 142 ? 4.773 12.906 23.766 1 98.56 142 SER B N 1
ATOM 3783 C CA . SER B 1 142 ? 3.744 13.492 24.625 1 98.56 142 SER B CA 1
ATOM 3784 C C . SER B 1 142 ? 2.584 14.039 23.797 1 98.56 142 SER B C 1
ATOM 3786 O O . SER B 1 142 ? 1.487 14.25 24.312 1 98.56 142 SER B O 1
ATOM 3788 N N . MET B 1 143 ? 2.791 14.273 22.578 1 98.81 143 MET B N 1
ATOM 3789 C CA . MET B 1 143 ? 1.791 14.953 21.75 1 98.81 143 MET B CA 1
ATOM 3790 C C . MET B 1 143 ? 1.031 13.953 20.891 1 98.81 143 MET B C 1
ATOM 3792 O O . MET B 1 143 ? 1.629 13.031 20.328 1 98.81 143 MET B O 1
ATOM 3796 N N . ASP B 1 144 ? -0.258 14.109 20.781 1 98.81 144 ASP B N 1
ATOM 3797 C CA . ASP B 1 144 ? -1.079 13.328 19.859 1 98.81 144 ASP B CA 1
ATOM 3798 C C . ASP B 1 144 ? -0.976 13.867 18.438 1 98.81 144 ASP B C 1
ATOM 3800 O O . ASP B 1 144 ? -0.973 13.102 17.469 1 98.81 144 ASP B O 1
ATOM 3804 N N . ILE B 1 145 ? -0.943 15.148 18.359 1 98.81 145 ILE B N 1
ATOM 3805 C CA . ILE B 1 145 ? -0.956 15.828 17.078 1 98.81 145 ILE B CA 1
ATOM 3806 C C . ILE B 1 145 ? 0.002 17.016 17.109 1 98.81 145 ILE B C 1
ATOM 3808 O O . ILE B 1 145 ? 0.094 17.719 18.125 1 98.81 145 ILE B O 1
ATOM 3812 N N . ILE B 1 146 ? 0.696 17.219 16.062 1 98.75 146 ILE B N 1
ATOM 3813 C CA . ILE B 1 146 ? 1.43 18.453 15.805 1 98.75 146 ILE B CA 1
ATOM 3814 C C . ILE B 1 146 ? 0.857 19.141 14.562 1 98.75 146 ILE B C 1
ATOM 3816 O O . ILE B 1 146 ? 0.626 18.5 13.539 1 98.75 146 ILE B O 1
ATOM 3820 N N . VAL B 1 147 ? 0.552 20.391 14.711 1 97.69 147 VAL B N 1
ATOM 3821 C CA . VAL B 1 147 ? 0.101 21.172 13.555 1 97.69 147 VAL B CA 1
ATOM 3822 C C . VAL B 1 147 ? 1.122 22.25 13.234 1 97.69 147 VAL B C 1
ATOM 3824 O O . VAL B 1 147 ? 1.877 22.688 14.109 1 97.69 147 VAL B O 1
ATOM 3827 N N . SER B 1 148 ? 1.226 22.578 12.055 1 95.5 148 SER B N 1
ATOM 3828 C CA . SER B 1 148 ? 2.062 23.672 11.555 1 95.5 148 SER B CA 1
ATOM 3829 C C . SER B 1 148 ? 1.437 24.328 10.328 1 95.5 148 SER B C 1
ATOM 3831 O O . SER B 1 148 ? 0.896 23.641 9.461 1 95.5 148 SER B O 1
ATOM 3833 N N . ASN B 1 149 ? 1.419 25.594 10.367 1 92 149 ASN B N 1
ATOM 3834 C CA . ASN B 1 149 ? 0.8 26.344 9.281 1 92 149 ASN B CA 1
ATOM 3835 C C . ASN B 1 149 ? 1.763 27.375 8.695 1 92 149 ASN B C 1
ATOM 3837 O O . ASN B 1 149 ? 1.866 28.5 9.195 1 92 149 ASN B O 1
ATOM 3841 N N . CYS B 1 150 ? 2.428 26.969 7.594 1 89.56 150 CYS B N 1
ATOM 3842 C CA . CYS B 1 150 ? 3.266 27.828 6.762 1 89.56 150 CYS B CA 1
ATOM 3843 C C . CYS B 1 150 ? 4.438 28.375 7.562 1 89.56 150 CYS B C 1
ATOM 3845 O O . CYS B 1 150 ? 4.77 29.562 7.445 1 89.56 150 CYS B O 1
ATOM 3847 N N . VAL B 1 151 ? 5.074 27.625 8.305 1 91.62 151 VAL B N 1
ATOM 3848 C CA . VAL B 1 151 ? 6.168 28.109 9.141 1 91.62 151 VAL B CA 1
ATOM 3849 C C . VAL B 1 151 ? 7.438 27.312 8.844 1 91.62 151 VAL B C 1
ATOM 3851 O O . VAL B 1 151 ? 8.547 27.844 8.945 1 91.62 151 VAL B O 1
ATOM 3854 N N . ILE B 1 152 ? 7.312 26.062 8.516 1 92.56 152 ILE B N 1
ATOM 3855 C CA . ILE B 1 152 ? 8.477 25.219 8.336 1 92.56 152 ILE B CA 1
ATOM 3856 C C . ILE B 1 152 ? 9.328 25.719 7.172 1 92.56 152 ILE B C 1
ATOM 3858 O O . ILE B 1 152 ? 10.555 25.656 7.215 1 92.56 152 ILE B O 1
ATOM 3862 N N . CYS B 1 153 ? 8.688 26.266 6.145 1 91.25 153 CYS B N 1
ATOM 3863 C CA . CYS B 1 153 ? 9.422 26.844 5.02 1 91.25 153 CYS B CA 1
ATOM 3864 C C . CYS B 1 153 ? 10.32 27.984 5.473 1 91.25 153 CYS B C 1
ATOM 3866 O O . CYS B 1 153 ? 11.258 28.359 4.766 1 91.25 153 CYS B O 1
ATOM 3868 N N . LEU B 1 154 ? 10.102 28.547 6.633 1 90.19 154 LEU B N 1
ATOM 3869 C CA . LEU B 1 154 ? 10.875 29.672 7.152 1 90.19 154 LEU B CA 1
ATOM 3870 C C . LEU B 1 154 ? 12.016 29.188 8.039 1 90.19 154 LEU B C 1
ATOM 3872 O O . LEU B 1 154 ? 12.836 29.984 8.5 1 90.19 154 LEU B O 1
ATOM 3876 N N . CYS B 1 155 ? 12.07 27.922 8.258 1 91.81 155 CYS B N 1
ATOM 3877 C CA . CYS B 1 155 ? 13.125 27.344 9.094 1 91.81 155 CYS B CA 1
ATOM 3878 C C . CYS B 1 155 ? 14.32 26.922 8.25 1 91.81 155 CYS B C 1
ATOM 3880 O O . CYS B 1 155 ? 14.164 26.203 7.254 1 91.81 155 CYS B O 1
ATOM 3882 N N . PRO B 1 156 ? 15.445 27.344 8.664 1 89.44 156 PRO B N 1
ATOM 3883 C CA . PRO B 1 156 ? 16.625 26.953 7.883 1 89.44 156 PRO B CA 1
ATOM 3884 C C . PRO B 1 156 ? 16.938 25.469 7.992 1 89.44 156 PRO B C 1
ATOM 3886 O O . PRO B 1 156 ? 17.328 24.844 7 1 89.44 156 PRO B O 1
ATOM 3889 N N . ASP B 1 157 ? 16.828 24.906 9.141 1 94.19 157 ASP B N 1
ATOM 3890 C CA . ASP B 1 157 ? 17.125 23.5 9.352 1 94.19 157 ASP B CA 1
ATOM 3891 C C . ASP B 1 157 ? 15.844 22.672 9.461 1 94.19 157 ASP B C 1
ATOM 3893 O O . ASP B 1 157 ? 15.469 22.234 10.555 1 94.19 157 ASP B O 1
ATOM 3897 N N . LYS B 1 158 ? 15.328 22.391 8.375 1 95.5 158 LYS B N 1
ATOM 3898 C CA . LYS B 1 158 ? 14.031 21.719 8.312 1 95.5 158 LYS B CA 1
ATOM 3899 C C . LYS B 1 158 ? 14.148 20.281 8.805 1 95.5 158 LYS B C 1
ATOM 3901 O O . LYS B 1 158 ? 13.219 19.75 9.43 1 95.5 158 LYS B O 1
ATOM 3906 N N . LYS B 1 159 ? 15.25 19.641 8.531 1 96.38 159 LYS B N 1
ATOM 3907 C CA . LYS B 1 159 ? 15.461 18.266 8.977 1 96.38 159 LYS B CA 1
ATOM 3908 C C . LYS B 1 159 ? 15.391 18.156 10.5 1 96.38 159 LYS B C 1
ATOM 3910 O O . LYS B 1 159 ? 14.734 17.266 11.039 1 96.38 159 LYS B O 1
ATOM 3915 N N . THR B 1 160 ? 16.016 19.078 11.156 1 97.44 160 THR B N 1
ATOM 3916 C CA . THR B 1 160 ? 16.016 19.078 12.617 1 97.44 160 THR B CA 1
ATOM 3917 C C . THR B 1 160 ? 14.609 19.344 13.156 1 97.44 160 THR B C 1
ATOM 3919 O O . THR B 1 160 ? 14.188 18.734 14.141 1 97.44 160 THR B O 1
ATOM 3922 N N . VAL B 1 161 ? 13.867 20.281 12.539 1 97.81 161 VAL B N 1
ATOM 3923 C CA . VAL B 1 161 ? 12.5 20.578 12.953 1 97.81 161 VAL B CA 1
ATOM 3924 C C . VAL B 1 161 ? 11.648 19.312 12.875 1 97.81 161 VAL B C 1
ATOM 3926 O O . VAL B 1 161 ? 10.914 18.984 13.812 1 97.81 161 VAL B O 1
ATOM 3929 N N . LEU B 1 162 ? 11.789 18.578 11.781 1 97.94 162 LEU B N 1
ATOM 3930 C CA . LEU B 1 162 ? 11 17.375 11.57 1 97.94 162 LEU B CA 1
ATOM 3931 C C . LEU B 1 162 ? 11.43 16.281 12.539 1 97.94 162 LEU B C 1
ATOM 3933 O O . LEU B 1 162 ? 10.594 15.523 13.039 1 97.94 162 LEU B O 1
ATOM 3937 N N . ARG B 1 163 ? 12.688 16.203 12.844 1 98.19 163 ARG B N 1
ATOM 3938 C CA . ARG B 1 163 ? 13.188 15.227 13.805 1 98.19 163 ARG B CA 1
ATOM 3939 C C . ARG B 1 163 ? 12.648 15.516 15.203 1 98.19 163 ARG B C 1
ATOM 3941 O O . ARG B 1 163 ? 12.25 14.594 15.922 1 98.19 163 ARG B O 1
ATOM 3948 N N . GLU B 1 164 ? 12.688 16.797 15.57 1 98.5 164 GLU B N 1
ATOM 3949 C CA . GLU B 1 164 ? 12.148 17.188 16.875 1 98.5 164 GLU B CA 1
ATOM 3950 C C . GLU B 1 164 ? 10.648 16.906 16.953 1 98.5 164 GLU B C 1
ATOM 3952 O O . GLU B 1 164 ? 10.164 16.422 17.969 1 98.5 164 GLU B O 1
ATOM 3957 N N . ALA B 1 165 ? 9.977 17.203 15.867 1 98.5 165 ALA B N 1
ATOM 3958 C CA . ALA B 1 165 ? 8.547 16.906 15.812 1 98.5 165 ALA B CA 1
ATOM 3959 C C . ALA B 1 165 ? 8.289 15.414 16 1 98.5 165 ALA B C 1
ATOM 3961 O O . ALA B 1 165 ? 7.395 15.023 16.75 1 98.5 165 ALA B O 1
ATOM 3962 N N . TYR B 1 166 ? 9.086 14.594 15.297 1 98.5 166 TYR B N 1
ATOM 3963 C CA . TYR B 1 166 ? 8.961 13.141 15.414 1 98.5 166 TYR B CA 1
ATOM 3964 C C . TYR B 1 166 ? 9.172 12.688 16.859 1 98.5 166 TYR B C 1
ATOM 3966 O O . TYR B 1 166 ? 8.438 11.836 17.359 1 98.5 166 TYR B O 1
ATOM 3974 N N . LYS B 1 167 ? 10.109 13.281 17.516 1 98.31 167 LYS B N 1
ATOM 3975 C CA . LYS B 1 167 ? 10.492 12.891 18.859 1 98.31 167 LYS B CA 1
ATOM 3976 C C . LYS B 1 167 ? 9.375 13.18 19.859 1 98.31 167 LYS B C 1
ATOM 3978 O O . LYS B 1 167 ? 9.125 12.383 20.766 1 98.31 167 LYS B O 1
ATOM 3983 N N . VAL B 1 168 ? 8.695 14.211 19.719 1 98.69 168 VAL B N 1
ATOM 3984 C CA . VAL B 1 168 ? 7.738 14.625 20.734 1 98.69 168 VAL B CA 1
ATOM 3985 C C . VAL B 1 168 ? 6.371 14.016 20.438 1 98.69 168 VAL B C 1
ATOM 3987 O O . VAL B 1 168 ? 5.473 14.031 21.281 1 98.69 168 VAL B O 1
ATOM 3990 N N . LEU B 1 169 ? 6.176 13.461 19.266 1 98.62 169 LEU B N 1
ATOM 3991 C CA . LEU B 1 169 ? 4.934 12.781 18.922 1 98.62 169 LEU B CA 1
ATOM 3992 C C . LEU B 1 169 ? 4.852 11.422 19.594 1 98.62 169 LEU B C 1
ATOM 3994 O O . LEU B 1 169 ? 5.844 10.695 19.672 1 98.62 169 LEU B O 1
ATOM 3998 N N . LYS B 1 170 ? 3.695 11.094 20.078 1 98.44 170 LYS B N 1
ATOM 3999 C CA . LYS B 1 170 ? 3.428 9.727 20.516 1 98.44 170 LYS B CA 1
ATOM 4000 C C . LYS B 1 170 ? 3.432 8.758 19.328 1 98.44 170 LYS B C 1
ATOM 4002 O O . LYS B 1 170 ? 3.229 9.172 18.188 1 98.44 170 LYS B O 1
ATOM 4007 N N . GLU B 1 171 ? 3.676 7.453 19.641 1 97.38 171 GLU B N 1
ATOM 4008 C CA . GLU B 1 171 ? 3.365 6.449 18.625 1 97.38 171 GLU B CA 1
ATOM 4009 C C . GLU B 1 171 ? 1.902 6.531 18.203 1 97.38 171 GLU B C 1
ATOM 4011 O O . GLU B 1 171 ? 1.007 6.625 19.047 1 97.38 171 GLU B O 1
ATOM 4016 N N . GLY B 1 172 ? 1.688 6.57 16.922 1 97.75 172 GLY B N 1
ATOM 4017 C CA . GLY B 1 172 ? 0.348 6.766 16.391 1 97.75 172 GLY B CA 1
ATOM 4018 C C . GLY B 1 172 ? -0.015 8.227 16.219 1 97.75 172 GLY B C 1
ATOM 4019 O O . GLY B 1 172 ? -1.065 8.547 15.656 1 97.75 172 GLY B O 1
ATOM 4020 N N . GLY B 1 173 ? 0.896 9.086 16.688 1 98.69 173 GLY B N 1
ATOM 4021 C CA . GLY B 1 173 ? 0.65 10.516 16.578 1 98.69 173 GLY B CA 1
ATOM 4022 C C . GLY B 1 173 ? 0.76 11.031 15.164 1 98.69 173 GLY B C 1
ATOM 4023 O O . GLY B 1 173 ? 1.324 10.359 14.297 1 98.69 173 GLY B O 1
ATOM 4024 N N . GLU B 1 174 ? 0.218 12.219 14.945 1 98.75 174 GLU B N 1
ATOM 4025 C CA . GLU B 1 174 ? 0.077 12.789 13.609 1 98.75 174 GLU B CA 1
ATOM 4026 C C . GLU B 1 174 ? 0.736 14.156 13.516 1 98.75 174 GLU B C 1
ATOM 4028 O O . GLU B 1 174 ? 0.593 14.984 14.422 1 98.75 174 GLU B O 1
ATOM 4033 N N . LEU B 1 175 ? 1.534 14.344 12.5 1 98.44 175 LEU B N 1
ATOM 4034 C CA . LEU B 1 175 ? 1.896 15.68 12.031 1 98.44 175 LEU B CA 1
ATOM 4035 C C . LEU B 1 175 ? 0.988 16.125 10.891 1 98.44 175 LEU B C 1
ATOM 4037 O O . LEU B 1 175 ? 0.957 15.484 9.836 1 98.44 175 LEU B O 1
ATOM 4041 N N . TYR B 1 176 ? 0.19 17.094 11.117 1 97.38 176 TYR B N 1
ATOM 4042 C CA . TYR B 1 176 ? -0.757 17.672 10.156 1 97.38 176 TYR B CA 1
ATOM 4043 C C . TYR B 1 176 ? -0.373 19.094 9.789 1 97.38 176 TYR B C 1
ATOM 4045 O O . TYR B 1 176 ? -0.598 20.031 10.57 1 97.38 176 TYR B O 1
ATOM 4053 N N . TYR B 1 177 ? 0.183 19.281 8.641 1 91.81 177 TYR B N 1
ATOM 4054 C CA . TYR B 1 177 ? 0.668 20.641 8.477 1 91.81 177 TYR B CA 1
ATOM 4055 C C . TYR B 1 177 ? 0.537 21.094 7.023 1 91.81 177 TYR B C 1
ATOM 4057 O O . TYR B 1 177 ? 0.517 20.266 6.109 1 91.81 177 TYR B O 1
ATOM 4065 N N . SER B 1 178 ? 0.399 22.312 6.852 1 92.12 178 SER B N 1
ATOM 4066 C CA . SER B 1 178 ? 0.318 23.047 5.594 1 92.12 178 SER B CA 1
ATOM 4067 C C . SER B 1 178 ? 1.537 23.953 5.395 1 92.12 178 SER B C 1
ATOM 4069 O O . SER B 1 178 ? 1.945 24.656 6.312 1 92.12 178 SER B O 1
ATOM 4071 N N . ASP B 1 179 ? 2.131 23.859 4.203 1 93.62 179 ASP B N 1
ATOM 4072 C CA . ASP B 1 179 ? 3.307 24.688 3.924 1 93.62 179 ASP B CA 1
ATOM 4073 C C . ASP B 1 179 ? 3.438 24.969 2.428 1 93.62 179 ASP B C 1
ATOM 4075 O O . ASP B 1 179 ? 2.58 24.562 1.639 1 93.62 179 ASP B O 1
ATOM 4079 N N . MET B 1 180 ? 4.41 25.812 2.129 1 92.56 180 MET B N 1
ATOM 4080 C CA . MET B 1 180 ? 4.75 26.109 0.74 1 92.56 180 MET B CA 1
ATOM 4081 C C . MET B 1 180 ? 5.805 25.141 0.216 1 92.56 180 MET B C 1
ATOM 4083 O O . MET B 1 180 ? 6.766 24.812 0.919 1 92.56 180 MET B O 1
ATOM 4087 N N . TYR B 1 181 ? 5.555 24.625 -1.008 1 94.94 181 TYR B N 1
ATOM 4088 C CA . TYR B 1 181 ? 6.484 23.719 -1.665 1 94.94 181 TYR B CA 1
ATOM 4089 C C . TYR B 1 181 ? 6.914 24.266 -3.023 1 94.94 181 TYR B C 1
ATOM 4091 O O . TYR B 1 181 ? 6.156 24.984 -3.676 1 94.94 181 TYR B O 1
ATOM 4099 N N . ALA B 1 182 ? 8.141 23.953 -3.389 1 96 182 ALA B N 1
ATOM 4100 C CA . ALA B 1 182 ? 8.688 24.359 -4.68 1 96 182 ALA B CA 1
ATOM 4101 C C . ALA B 1 182 ? 8.688 23.188 -5.668 1 96 182 ALA B C 1
ATOM 4103 O O . ALA B 1 182 ? 8.805 22.031 -5.266 1 96 182 ALA B O 1
ATOM 4104 N N . SER B 1 183 ? 8.555 23.516 -6.93 1 94.19 183 SER B N 1
ATOM 4105 C CA . SER B 1 183 ? 8.531 22.516 -8 1 94.19 183 SER B CA 1
ATOM 4106 C C . SER B 1 183 ? 9.914 21.922 -8.227 1 94.19 183 SER B C 1
ATOM 4108 O O . SER B 1 183 ? 10.039 20.828 -8.797 1 94.19 183 SER B O 1
ATOM 4110 N N . ASN B 1 184 ? 10.914 22.672 -7.836 1 94.81 184 ASN B N 1
ATOM 4111 C CA . ASN B 1 184 ? 12.312 22.281 -7.969 1 94.81 184 ASN B CA 1
ATOM 4112 C C . ASN B 1 184 ? 13.125 22.688 -6.738 1 94.81 184 ASN B C 1
ATOM 4114 O O . ASN B 1 184 ? 12.625 23.391 -5.863 1 94.81 184 ASN B O 1
ATOM 4118 N N . VAL B 1 185 ? 14.359 22.141 -6.727 1 95.12 185 VAL B N 1
ATOM 4119 C CA . VAL B 1 185 ? 15.258 22.562 -5.652 1 95.12 185 VAL B CA 1
ATOM 4120 C C . VAL B 1 185 ? 15.508 24.062 -5.73 1 95.12 185 VAL B C 1
ATOM 4122 O O . VAL B 1 185 ? 15.867 24.578 -6.785 1 95.12 185 VAL B O 1
ATOM 4125 N N . VAL B 1 186 ? 15.25 24.75 -4.641 1 95.19 186 VAL B N 1
ATOM 4126 C CA . VAL B 1 186 ? 15.477 26.188 -4.594 1 95.19 186 VAL B CA 1
ATOM 4127 C C . VAL B 1 186 ? 16.984 26.469 -4.531 1 95.19 186 VAL B C 1
ATOM 4129 O O . VAL B 1 186 ? 17.672 25.984 -3.633 1 95.19 186 VAL B O 1
ATOM 4132 N N . PRO B 1 187 ? 17.469 27.156 -5.473 1 94.44 187 PRO B N 1
ATOM 4133 C CA . PRO B 1 187 ? 18.906 27.438 -5.484 1 94.44 187 PRO B CA 1
ATOM 4134 C C . PRO B 1 187 ? 19.359 28.297 -4.309 1 94.44 187 PRO B C 1
ATOM 4136 O O . PRO B 1 187 ? 18.547 29.062 -3.754 1 94.44 187 PRO B O 1
ATOM 4139 N N . ASP B 1 188 ? 20.625 28.281 -4.031 1 93.19 188 ASP B N 1
ATOM 4140 C CA . ASP B 1 188 ? 21.188 28.938 -2.859 1 93.19 188 ASP B CA 1
ATOM 4141 C C . ASP B 1 188 ? 21 30.453 -2.938 1 93.19 188 ASP B C 1
ATOM 4143 O O . ASP B 1 188 ? 20.75 31.109 -1.923 1 93.19 188 ASP B O 1
ATOM 4147 N N . HIS B 1 189 ? 21.141 30.984 -4.062 1 92.31 189 HIS B N 1
ATOM 4148 C CA . HIS B 1 189 ? 21.031 32.438 -4.172 1 92.31 189 HIS B CA 1
ATOM 4149 C C . HIS B 1 189 ? 19.625 32.906 -3.83 1 92.31 189 HIS B C 1
ATOM 4151 O O . HIS B 1 189 ? 19.453 34.031 -3.338 1 92.31 189 HIS B O 1
ATOM 4157 N N . LEU B 1 190 ? 18.594 32.156 -4.051 1 92 190 LEU B N 1
ATOM 4158 C CA . LEU B 1 190 ? 17.234 32.5 -3.652 1 92 190 LEU B CA 1
ATOM 4159 C C . LEU B 1 190 ? 17.047 32.344 -2.146 1 92 190 LEU B C 1
ATOM 4161 O O . LEU B 1 190 ? 16.312 33.094 -1.519 1 92 190 LEU B O 1
ATOM 4165 N N . LYS B 1 191 ? 17.734 31.375 -1.586 1 92.5 191 LYS B N 1
ATOM 4166 C CA . LYS B 1 191 ? 17.688 31.156 -0.143 1 92.5 191 LYS B CA 1
ATOM 4167 C C . LYS B 1 191 ? 18.297 32.344 0.614 1 92.5 191 LYS B C 1
ATOM 4169 O O . LYS B 1 191 ? 17.891 32.625 1.743 1 92.5 191 LYS B O 1
ATOM 4174 N N . GLU B 1 192 ? 19.203 32.938 -0.04 1 92.5 192 GLU B N 1
ATOM 4175 C CA . GLU B 1 192 ? 19.938 34.031 0.598 1 92.5 192 GLU B CA 1
ATOM 4176 C C . GLU B 1 192 ? 19.219 35.375 0.42 1 92.5 192 GLU B C 1
ATOM 4178 O O . GLU B 1 192 ? 19.547 36.344 1.073 1 92.5 192 GLU B O 1
ATOM 4183 N N . ASP B 1 193 ? 18.25 35.375 -0.462 1 90 193 ASP B N 1
ATOM 4184 C CA . ASP B 1 193 ? 17.453 36.594 -0.651 1 90 193 ASP B CA 1
ATOM 4185 C C . ASP B 1 193 ? 16.453 36.781 0.496 1 90 193 ASP B C 1
ATOM 4187 O O . ASP B 1 193 ? 15.484 36.031 0.615 1 90 193 ASP B O 1
ATOM 4191 N N . SER B 1 194 ? 16.578 37.812 1.241 1 86.88 194 SER B N 1
ATOM 4192 C CA . SER B 1 194 ? 15.805 38 2.461 1 86.88 194 SER B CA 1
ATOM 4193 C C . SER B 1 194 ? 14.32 38.188 2.152 1 86.88 194 SER B C 1
ATOM 4195 O O . SER B 1 194 ? 13.461 37.781 2.936 1 86.88 194 SER B O 1
ATOM 4197 N N . VAL B 1 195 ? 14.016 38.812 1.074 1 84.25 195 VAL B N 1
ATOM 4198 C CA . VAL B 1 195 ? 12.617 39.062 0.703 1 84.25 195 VAL B CA 1
ATOM 4199 C C . VAL B 1 195 ? 11.961 37.719 0.338 1 84.25 195 VAL B C 1
ATOM 4201 O O . VAL B 1 195 ? 10.875 37.406 0.835 1 84.25 195 VAL B O 1
ATOM 4204 N N . LEU B 1 196 ? 12.609 36.969 -0.479 1 87.69 196 LEU B N 1
ATOM 4205 C CA . LEU B 1 196 ? 12.062 35.688 -0.885 1 87.69 196 LEU B CA 1
ATOM 4206 C C . LEU B 1 196 ? 11.953 34.75 0.31 1 87.69 196 LEU B C 1
ATOM 4208 O O . LEU B 1 196 ? 10.992 33.969 0.407 1 87.69 196 LEU B O 1
ATOM 4212 N N . TRP B 1 197 ? 12.93 34.812 1.146 1 87.81 197 TRP B N 1
ATOM 4213 C CA . TRP B 1 197 ? 12.891 34 2.344 1 87.81 197 TRP B CA 1
ATOM 4214 C C . TRP B 1 197 ? 11.711 34.375 3.23 1 87.81 197 TRP B C 1
ATOM 4216 O O . TRP B 1 197 ? 10.977 33.5 3.709 1 87.81 197 TRP B O 1
ATOM 4226 N N . GLY B 1 198 ? 11.516 35.625 3.457 1 82.81 198 GLY B N 1
ATOM 4227 C CA . GLY B 1 198 ? 10.422 36.094 4.289 1 82.81 198 GLY B CA 1
ATOM 4228 C C . GLY B 1 198 ? 9.055 35.719 3.752 1 82.81 198 GLY B C 1
ATOM 4229 O O . GLY B 1 198 ? 8.102 35.562 4.52 1 82.81 198 GLY B O 1
ATOM 4230 N N . GLU B 1 199 ? 9.008 35.5 2.445 1 82.5 199 GLU B N 1
ATOM 4231 C CA . GLU B 1 199 ? 7.758 35.125 1.805 1 82.5 199 GLU B CA 1
ATOM 4232 C C . GLU B 1 199 ? 7.59 33.594 1.795 1 82.5 199 GLU B C 1
ATOM 4234 O O . GLU B 1 199 ? 6.59 33.094 1.291 1 82.5 199 GLU B O 1
ATOM 4239 N N . GLY B 1 200 ? 8.531 32.938 2.312 1 88.56 200 GLY B N 1
ATOM 4240 C CA . GLY B 1 200 ? 8.492 31.5 2.328 1 88.56 200 GLY B CA 1
ATOM 4241 C C . GLY B 1 200 ? 9.039 30.875 1.058 1 88.56 200 GLY B C 1
ATOM 4242 O O . GLY B 1 200 ? 9.398 29.688 1.043 1 88.56 200 GLY B O 1
ATOM 4243 N N . MET B 1 201 ? 9.18 31.656 -0.046 1 89.75 201 MET B N 1
ATOM 4244 C CA . MET B 1 201 ? 9.602 31.172 -1.354 1 89.75 201 MET B CA 1
ATOM 4245 C C . MET B 1 201 ? 11.055 30.688 -1.312 1 89.75 201 MET B C 1
ATOM 4247 O O . MET B 1 201 ? 11.367 29.625 -1.851 1 89.75 201 MET B O 1
ATOM 4251 N N . GLY B 1 202 ? 11.859 31.453 -0.641 1 91.31 202 GLY B N 1
ATOM 4252 C CA . GLY B 1 202 ? 13.273 31.109 -0.567 1 91.31 202 GLY B CA 1
ATOM 4253 C C . GLY B 1 202 ? 13.547 29.859 0.247 1 91.31 202 GLY B C 1
ATOM 4254 O O . GLY B 1 202 ? 14.523 29.156 -0.003 1 91.31 202 GLY B O 1
ATOM 4255 N N . GLY B 1 203 ? 12.695 29.594 1.208 1 92.69 203 GLY B N 1
ATOM 4256 C CA . GLY B 1 203 ? 12.922 28.484 2.115 1 92.69 203 GLY B CA 1
ATOM 4257 C C . GLY B 1 203 ? 12.039 27.281 1.822 1 92.69 203 GLY B C 1
ATOM 4258 O O . GLY B 1 203 ? 12.078 26.281 2.545 1 92.69 203 GLY B O 1
ATOM 4259 N N . SER B 1 204 ? 11.242 27.344 0.759 1 94.31 204 SER B N 1
ATOM 4260 C CA . SER B 1 204 ? 10.352 26.234 0.415 1 94.31 204 SER B CA 1
ATOM 4261 C C . SER B 1 204 ? 11.141 24.984 0.038 1 94.31 204 SER B C 1
ATOM 4263 O O . SER B 1 204 ? 12.172 25.078 -0.632 1 94.31 204 SER B O 1
ATOM 4265 N N . LEU B 1 205 ? 10.633 23.844 0.476 1 94.81 205 LEU B N 1
ATOM 4266 C CA . LEU B 1 205 ? 11.227 22.562 0.089 1 94.81 205 LEU B CA 1
ATOM 4267 C C . LEU B 1 205 ? 10.758 22.156 -1.3 1 94.81 205 LEU B C 1
ATOM 4269 O O . LEU B 1 205 ? 9.586 22.312 -1.635 1 94.81 205 LEU B O 1
ATOM 4273 N N . TYR B 1 206 ? 11.727 21.719 -2.062 1 95.56 206 TYR B N 1
ATOM 4274 C CA . TYR B 1 206 ? 11.297 20.906 -3.191 1 95.56 206 TYR B CA 1
ATOM 4275 C C . TYR B 1 206 ? 10.422 19.75 -2.729 1 95.56 206 TYR B C 1
ATOM 4277 O O . TYR B 1 206 ? 10.82 18.984 -1.854 1 95.56 206 TYR B O 1
ATOM 4285 N N . TRP B 1 207 ? 9.281 19.578 -3.344 1 93.75 207 TRP B N 1
ATOM 4286 C CA . TRP B 1 207 ? 8.273 18.688 -2.789 1 93.75 207 TRP B CA 1
ATOM 4287 C C . TRP B 1 207 ? 8.797 17.25 -2.717 1 93.75 207 TRP B C 1
ATOM 4289 O O . TRP B 1 207 ? 8.492 16.516 -1.773 1 93.75 207 TRP B O 1
ATOM 4299 N N . ARG B 1 208 ? 9.625 16.844 -3.598 1 90.88 208 ARG B N 1
ATOM 4300 C CA . ARG B 1 208 ? 10.172 15.492 -3.564 1 90.88 208 ARG B CA 1
ATOM 4301 C C . ARG B 1 208 ? 11.164 15.336 -2.418 1 90.88 208 ARG B C 1
ATOM 4303 O O . ARG B 1 208 ? 11.266 14.266 -1.819 1 90.88 208 ARG B O 1
ATOM 4310 N N . ASP B 1 209 ? 11.938 16.359 -2.184 1 93.12 209 ASP B N 1
ATOM 4311 C CA . ASP B 1 209 ? 12.875 16.328 -1.062 1 93.12 209 ASP B CA 1
ATOM 4312 C C . ASP B 1 209 ? 12.133 16.234 0.268 1 93.12 209 ASP B C 1
ATOM 4314 O O . ASP B 1 209 ? 12.625 15.602 1.209 1 93.12 209 ASP B O 1
ATOM 4318 N N . PHE B 1 210 ? 10.984 16.828 0.241 1 94.44 210 PHE B N 1
ATOM 4319 C CA . PHE B 1 210 ? 10.164 16.734 1.441 1 94.44 210 PHE B CA 1
ATOM 4320 C C . PHE B 1 210 ? 9.82 15.273 1.737 1 94.44 210 PHE B C 1
ATOM 4322 O O . PHE B 1 210 ? 9.969 14.812 2.869 1 94.44 210 PHE B O 1
ATOM 4329 N N . ILE B 1 211 ? 9.383 14.578 0.758 1 90.69 211 ILE B N 1
ATOM 4330 C CA . ILE B 1 211 ? 8.984 13.18 0.917 1 90.69 211 ILE B CA 1
ATOM 4331 C C . ILE B 1 211 ? 10.164 12.367 1.433 1 90.69 211 ILE B C 1
ATOM 4333 O O . ILE B 1 211 ? 10.031 11.609 2.396 1 90.69 211 ILE B O 1
ATOM 4337 N N . SER B 1 212 ? 11.312 12.531 0.846 1 88.88 212 SER B N 1
ATOM 4338 C CA . SER B 1 212 ? 12.516 11.805 1.244 1 88.88 212 SER B CA 1
ATOM 4339 C C . SER B 1 212 ? 12.922 12.148 2.672 1 88.88 212 SER B C 1
ATOM 4341 O O . SER B 1 212 ? 13.328 11.273 3.438 1 88.88 212 SER B O 1
ATOM 4343 N N . LEU B 1 213 ? 12.773 13.383 2.969 1 93.88 213 LEU B N 1
ATOM 4344 C CA . LEU B 1 213 ? 13.195 13.875 4.277 1 93.88 213 LEU B CA 1
ATOM 4345 C C . LEU B 1 213 ? 12.344 13.266 5.387 1 93.88 213 LEU B C 1
ATOM 4347 O O . LEU B 1 213 ? 12.875 12.812 6.402 1 93.88 213 LEU B O 1
ATOM 4351 N N . VAL B 1 214 ? 11.055 13.289 5.227 1 94.81 214 VAL B N 1
ATOM 4352 C CA . VAL B 1 214 ? 10.188 12.805 6.293 1 94.81 214 VAL B CA 1
ATOM 4353 C C . VAL B 1 214 ? 10.344 11.297 6.449 1 94.81 214 VAL B C 1
ATOM 4355 O O . VAL B 1 214 ? 10.242 10.766 7.555 1 94.81 214 VAL B O 1
ATOM 4358 N N . GLN B 1 215 ? 10.57 10.633 5.352 1 87.5 215 GLN B N 1
ATOM 4359 C CA . GLN B 1 215 ? 10.828 9.203 5.43 1 87.5 215 GLN B CA 1
ATOM 4360 C C . GLN B 1 215 ? 12.133 8.914 6.168 1 87.5 215 GLN B C 1
ATOM 4362 O O . GLN B 1 215 ? 12.203 7.992 6.98 1 87.5 215 GLN B O 1
ATOM 4367 N N . GLU B 1 216 ? 13.148 9.672 5.914 1 91.94 216 GLU B N 1
ATOM 4368 C CA . GLU B 1 216 ? 14.438 9.531 6.594 1 91.94 216 GLU B CA 1
ATOM 4369 C C . GLU B 1 216 ? 14.289 9.734 8.102 1 91.94 216 GLU B C 1
ATOM 4371 O O . GLU B 1 216 ? 14.945 9.055 8.891 1 91.94 216 GLU B O 1
ATOM 4376 N N . VAL B 1 217 ? 13.469 10.656 8.445 1 96.31 217 VAL B N 1
ATOM 4377 C CA . VAL B 1 217 ? 13.25 10.969 9.852 1 96.31 217 VAL B CA 1
ATOM 4378 C C . VAL B 1 217 ? 12.523 9.805 10.531 1 96.31 217 VAL B C 1
ATOM 4380 O O . VAL B 1 217 ? 12.719 9.555 11.719 1 96.31 217 VAL B O 1
ATOM 4383 N N . GLY B 1 218 ? 11.586 9.125 9.789 1 94.69 218 GLY B N 1
ATOM 4384 C CA . GLY B 1 218 ? 10.906 7.965 10.344 1 94.69 218 GLY B CA 1
ATOM 4385 C C . GLY B 1 218 ? 9.391 8.055 10.242 1 94.69 218 GLY B C 1
ATOM 4386 O O . GLY B 1 218 ? 8.68 7.129 10.633 1 94.69 218 GLY B O 1
ATOM 4387 N N . PHE B 1 219 ? 8.93 9.125 9.68 1 96.5 219 PHE B N 1
ATOM 4388 C CA . PHE B 1 219 ? 7.488 9.273 9.508 1 96.5 219 PHE B CA 1
ATOM 4389 C C . PHE B 1 219 ? 6.965 8.289 8.477 1 96.5 219 PHE B C 1
ATOM 4391 O O . PHE B 1 219 ? 7.734 7.758 7.668 1 96.5 219 PHE B O 1
ATOM 4398 N N . SER B 1 220 ? 5.676 8.047 8.492 1 93 220 SER B N 1
ATOM 4399 C CA . SER B 1 220 ? 4.996 7.344 7.406 1 93 220 SER B CA 1
ATOM 4400 C C . SER B 1 220 ? 5.09 8.125 6.098 1 93 220 SER B C 1
ATOM 4402 O O . SER B 1 220 ? 5.461 9.297 6.09 1 93 220 SER B O 1
ATOM 4404 N N . THR B 1 221 ? 4.777 7.453 5.055 1 89.94 221 THR B N 1
ATOM 4405 C CA . THR B 1 221 ? 4.582 8.172 3.801 1 89.94 221 THR B CA 1
ATOM 4406 C C . THR B 1 221 ? 3.531 9.266 3.963 1 89.94 221 THR B C 1
ATOM 4408 O O . THR B 1 221 ? 2.473 9.039 4.551 1 89.94 221 THR B O 1
ATOM 4411 N N . PRO B 1 222 ? 3.861 10.445 3.512 1 93.94 222 PRO B N 1
ATOM 4412 C CA . PRO B 1 222 ? 2.893 11.531 3.66 1 93.94 222 PRO B CA 1
ATOM 4413 C C . PRO B 1 222 ? 1.604 11.289 2.879 1 93.94 222 PRO B C 1
ATOM 4415 O O . PRO B 1 222 ? 1.633 10.664 1.813 1 93.94 222 PRO B O 1
ATOM 4418 N N . HIS B 1 223 ? 0.558 11.742 3.455 1 94.12 223 HIS B N 1
ATOM 4419 C CA . HIS B 1 223 ? -0.731 11.773 2.773 1 94.12 223 HIS B CA 1
ATOM 4420 C C . HIS B 1 223 ? -1.137 13.203 2.43 1 94.12 223 HIS B C 1
ATOM 4422 O O . HIS B 1 223 ? -1.252 14.047 3.316 1 94.12 223 HIS B O 1
ATOM 4428 N N . LEU B 1 224 ? -1.318 13.453 1.171 1 93.56 224 LEU B N 1
ATOM 4429 C CA . LEU B 1 224 ? -1.682 14.781 0.69 1 93.56 224 LEU B CA 1
ATOM 4430 C C . LEU B 1 224 ? -3.18 15.023 0.847 1 93.56 224 LEU B C 1
ATOM 4432 O O . LEU B 1 224 ? -3.994 14.258 0.334 1 93.56 224 LEU B O 1
ATOM 4436 N N . ILE B 1 225 ? -3.467 16.047 1.55 1 93.06 225 ILE B N 1
ATOM 4437 C CA . ILE B 1 225 ? -4.859 16.344 1.864 1 93.06 225 ILE B CA 1
ATOM 4438 C C . ILE B 1 225 ? -5.402 17.375 0.868 1 93.06 225 ILE B C 1
ATOM 4440 O O . ILE B 1 225 ? -6.484 17.188 0.309 1 93.06 225 ILE B O 1
ATOM 4444 N N . SER B 1 226 ? -4.695 18.406 0.669 1 89.5 226 SER B N 1
ATOM 4445 C CA . SER B 1 226 ? -5.086 19.5 -0.221 1 89.5 226 SER B CA 1
ATOM 4446 C C . SER B 1 226 ? -3.861 20.219 -0.786 1 89.5 226 SER B C 1
ATOM 4448 O O . SER B 1 226 ? -2.764 20.109 -0.236 1 89.5 226 SER B O 1
ATOM 4450 N N . ALA B 1 227 ? -4.098 20.812 -1.901 1 91.12 227 ALA B N 1
ATOM 4451 C CA . ALA B 1 227 ? -3.02 21.562 -2.541 1 91.12 227 ALA B CA 1
ATOM 4452 C C . ALA B 1 227 ? -3.578 22.672 -3.426 1 91.12 227 ALA B C 1
ATOM 4454 O O . ALA B 1 227 ? -4.695 22.562 -3.934 1 91.12 227 ALA B O 1
ATOM 4455 N N . SER B 1 228 ? -2.805 23.734 -3.559 1 88.88 228 SER B N 1
ATOM 4456 C CA . SER B 1 228 ? -3.123 24.859 -4.441 1 88.88 228 SER B CA 1
ATOM 4457 C C . SER B 1 228 ? -1.861 25.469 -5.043 1 88.88 228 SER B C 1
ATOM 4459 O O . SER B 1 228 ? -0.844 25.609 -4.359 1 88.88 228 SER B O 1
ATOM 4461 N N . HIS B 1 229 ? -2.023 25.812 -6.324 1 91.75 229 HIS B N 1
ATOM 4462 C CA . HIS B 1 229 ? -0.942 26.609 -6.883 1 91.75 229 HIS B CA 1
ATOM 4463 C C . HIS B 1 229 ? -0.855 27.969 -6.195 1 91.75 229 HIS B C 1
ATOM 4465 O O . HIS B 1 229 ? -1.879 28.547 -5.832 1 91.75 229 HIS B O 1
ATOM 4471 N N . ILE B 1 230 ? 0.354 28.375 -5.969 1 89.06 230 ILE B N 1
ATOM 4472 C CA . ILE B 1 230 ? 0.554 29.734 -5.469 1 89.06 230 ILE B CA 1
ATOM 4473 C C . ILE B 1 230 ? 0.93 30.656 -6.625 1 89.06 230 ILE B C 1
ATOM 4475 O O . ILE B 1 230 ? 1.963 30.453 -7.273 1 89.06 230 ILE B O 1
ATOM 4479 N N . GLU B 1 231 ? 0.107 31.594 -6.879 1 86.94 231 GLU B N 1
ATOM 4480 C CA . GLU B 1 231 ? 0.376 32.594 -7.922 1 86.94 231 GLU B CA 1
ATOM 4481 C C . GLU B 1 231 ? 1.143 33.781 -7.367 1 86.94 231 GLU B C 1
ATOM 4483 O O . GLU B 1 231 ? 0.645 34.5 -6.488 1 86.94 231 GLU B O 1
ATOM 4488 N N . VAL B 1 232 ? 2.326 33.938 -7.914 1 84.25 232 VAL B N 1
ATOM 4489 C CA . VAL B 1 232 ? 3.143 35.062 -7.527 1 84.25 232 VAL B CA 1
ATOM 4490 C C . VAL B 1 232 ? 2.803 36.281 -8.414 1 84.25 232 VAL B C 1
ATOM 4492 O O . VAL B 1 232 ? 3.092 36.25 -9.609 1 84.25 232 VAL B O 1
ATOM 4495 N N . HIS B 1 233 ? 2.184 37.281 -7.832 1 78.94 233 HIS B N 1
ATOM 4496 C CA . HIS B 1 233 ? 1.71 38.406 -8.633 1 78.94 233 HIS B CA 1
ATOM 4497 C C . HIS B 1 233 ? 2.756 39.5 -8.695 1 78.94 233 HIS B C 1
ATOM 4499 O O . HIS B 1 233 ? 2.773 40.312 -9.648 1 78.94 233 HIS B O 1
ATOM 4505 N N . ASN B 1 234 ? 3.543 39.594 -7.668 1 82.12 234 ASN B N 1
ATOM 4506 C CA . ASN B 1 234 ? 4.609 40.594 -7.695 1 82.12 234 ASN B CA 1
ATOM 4507 C C . ASN B 1 234 ? 5.645 40.281 -8.766 1 82.12 234 ASN B C 1
ATOM 4509 O O . ASN B 1 234 ? 6.336 39.25 -8.688 1 82.12 234 ASN B O 1
ATOM 4513 N N . CYS B 1 235 ? 5.773 41.156 -9.727 1 83.38 235 CYS B N 1
ATOM 4514 C CA . CYS B 1 235 ? 6.625 40.906 -10.891 1 83.38 235 CYS B CA 1
ATOM 4515 C C . CYS B 1 235 ? 8.078 40.719 -10.469 1 83.38 235 CYS B C 1
ATOM 4517 O O . CYS B 1 235 ? 8.805 39.938 -11.07 1 83.38 235 CYS B O 1
ATOM 4519 N N . GLU B 1 236 ? 8.508 41.469 -9.484 1 85.69 236 GLU B N 1
ATOM 4520 C CA . GLU B 1 236 ? 9.883 41.344 -9.016 1 85.69 236 GLU B CA 1
ATOM 4521 C C . GLU B 1 236 ? 10.141 39.969 -8.398 1 85.69 236 GLU B C 1
ATOM 4523 O O . GLU B 1 236 ? 11.188 39.375 -8.633 1 85.69 236 GLU B O 1
ATOM 4528 N N . LEU B 1 237 ? 9.195 39.594 -7.609 1 86.62 237 LEU B N 1
ATOM 4529 C CA . LEU B 1 237 ? 9.32 38.281 -6.992 1 86.62 237 LEU B CA 1
ATOM 4530 C C . LEU B 1 237 ? 9.297 37.156 -8.047 1 86.62 237 LEU B C 1
ATOM 4532 O O . LEU B 1 237 ? 10.039 36.188 -7.945 1 86.62 237 LEU B O 1
ATOM 4536 N N . LYS B 1 238 ? 8.461 37.312 -9.047 1 88 238 LYS B N 1
ATOM 4537 C CA . LYS B 1 238 ? 8.359 36.344 -10.133 1 88 238 LYS B CA 1
ATOM 4538 C C . LYS B 1 238 ? 9.672 36.25 -10.906 1 88 238 LYS B C 1
ATOM 4540 O O . LYS B 1 238 ? 10.094 35.156 -11.281 1 88 238 LYS B O 1
ATOM 4545 N N . LYS B 1 239 ? 10.219 37.375 -11.156 1 89.81 239 LYS B N 1
ATOM 4546 C CA . LYS B 1 239 ? 11.492 37.375 -11.875 1 89.81 239 LYS B CA 1
ATOM 4547 C C . LYS B 1 239 ? 12.586 36.688 -11.07 1 89.81 239 LYS B C 1
ATOM 4549 O O . LYS B 1 239 ? 13.398 35.938 -11.641 1 89.81 239 LYS B O 1
ATOM 4554 N N . LYS B 1 240 ? 12.594 36.938 -9.789 1 88.56 240 LYS B N 1
ATOM 4555 C CA . LYS B 1 240 ? 13.594 36.312 -8.93 1 88.56 240 LYS B CA 1
ATOM 4556 C C . LYS B 1 240 ? 13.414 34.812 -8.875 1 88.56 240 LYS B C 1
ATOM 4558 O O . LYS B 1 240 ? 14.391 34.062 -8.883 1 88.56 240 LYS B O 1
ATOM 4563 N N . ALA B 1 241 ? 12.203 34.375 -8.82 1 88.81 241 ALA B N 1
ATOM 4564 C CA . ALA B 1 241 ? 11.898 32.969 -8.703 1 88.81 241 ALA B CA 1
ATOM 4565 C C . ALA B 1 241 ? 12.273 32.219 -9.977 1 88.81 241 ALA B C 1
ATOM 4567 O O . ALA B 1 241 ? 12.609 31.016 -9.93 1 88.81 241 ALA B O 1
ATOM 4568 N N . GLY B 1 242 ? 12.156 32.875 -11.109 1 89.12 242 GLY B N 1
ATOM 4569 C CA . GLY B 1 242 ? 12.5 32.25 -12.375 1 89.12 242 GLY B CA 1
ATOM 4570 C C . GLY B 1 242 ? 11.547 31.141 -12.766 1 89.12 242 GLY B C 1
ATOM 4571 O O . GLY B 1 242 ? 10.328 31.344 -12.781 1 89.12 242 GLY B O 1
ATOM 4572 N N . ASP B 1 243 ? 12.047 29.969 -12.906 1 91.38 243 ASP B N 1
ATOM 4573 C CA . ASP B 1 243 ? 11.266 28.844 -13.414 1 91.38 243 ASP B CA 1
ATOM 4574 C C . ASP B 1 243 ? 10.68 28.016 -12.273 1 91.38 243 ASP B C 1
ATOM 4576 O O . ASP B 1 243 ? 9.984 27.031 -12.508 1 91.38 243 ASP B O 1
ATOM 4580 N N . ILE B 1 244 ? 10.906 28.484 -11.109 1 94.19 244 ILE B N 1
ATOM 4581 C CA . ILE B 1 244 ? 10.398 27.734 -9.969 1 94.19 244 ILE B CA 1
ATOM 4582 C C . ILE B 1 244 ? 8.938 28.109 -9.719 1 94.19 244 ILE B C 1
ATOM 4584 O O . ILE B 1 244 ? 8.602 29.297 -9.633 1 94.19 244 ILE B O 1
ATOM 4588 N N . SER B 1 245 ? 8.094 27.141 -9.695 1 94.44 245 SER B N 1
ATOM 4589 C CA . SER B 1 245 ? 6.703 27.328 -9.281 1 94.44 245 SER B CA 1
ATOM 4590 C C . SER B 1 245 ? 6.492 26.906 -7.832 1 94.44 245 SER B C 1
ATOM 4592 O O . SER B 1 245 ? 7.266 26.109 -7.293 1 94.44 245 SER B O 1
ATOM 4594 N N . TYR B 1 246 ? 5.477 27.484 -7.254 1 93.88 246 TYR B N 1
ATOM 4595 C CA . TYR B 1 246 ? 5.195 27.203 -5.852 1 93.88 246 TYR B CA 1
ATOM 4596 C C . TYR B 1 246 ? 3.762 26.719 -5.668 1 93.88 246 TYR B C 1
ATOM 4598 O O . TYR B 1 246 ? 2.871 27.094 -6.438 1 93.88 246 TYR B O 1
ATOM 4606 N N . ALA B 1 247 ? 3.586 25.859 -4.695 1 93.06 247 ALA B N 1
ATOM 4607 C CA . ALA B 1 247 ? 2.26 25.375 -4.312 1 93.06 247 ALA B CA 1
ATOM 4608 C C . ALA B 1 247 ? 2.143 25.234 -2.797 1 93.06 247 ALA B C 1
ATOM 4610 O O . ALA B 1 247 ? 3.137 24.984 -2.113 1 93.06 247 ALA B O 1
ATOM 4611 N N . SER B 1 248 ? 0.992 25.547 -2.307 1 91.81 248 SER B N 1
ATOM 4612 C CA . SER B 1 248 ? 0.672 25.172 -0.936 1 91.81 248 SER B CA 1
ATOM 4613 C C . SER B 1 248 ? 0.2 23.719 -0.865 1 91.81 248 SER B C 1
ATOM 4615 O O . SER B 1 248 ? -0.52 23.25 -1.75 1 91.81 248 SER B O 1
ATOM 4617 N N . GLY B 1 249 ? 0.627 23.031 0.087 1 92.44 249 GLY B N 1
ATOM 4618 C CA . GLY B 1 249 ? 0.212 21.656 0.312 1 92.44 249 GLY B CA 1
ATOM 4619 C C . GLY B 1 249 ? -0.028 21.328 1.775 1 92.44 249 GLY B C 1
ATOM 4620 O O . GLY B 1 249 ? 0.735 21.766 2.643 1 92.44 249 GLY B O 1
ATOM 4621 N N . THR B 1 250 ? -1.147 20.703 2.027 1 93.5 250 THR B N 1
ATOM 4622 C CA . THR B 1 250 ? -1.423 20.172 3.355 1 93.5 250 THR B CA 1
ATOM 4623 C C . THR B 1 250 ? -1.209 18.656 3.379 1 93.5 250 THR B C 1
ATOM 4625 O O . THR B 1 250 ? -1.781 17.922 2.564 1 93.5 250 THR B O 1
ATOM 4628 N N . TYR B 1 251 ? -0.347 18.234 4.273 1 95.5 251 TYR B N 1
ATOM 4629 C CA . TYR B 1 251 ? -0.029 16.828 4.402 1 95.5 251 TYR B CA 1
ATOM 4630 C C . TYR B 1 251 ? -0.328 16.328 5.812 1 95.5 251 TYR B C 1
ATOM 4632 O O . TYR B 1 251 ? -0.319 17.109 6.77 1 95.5 251 TYR B O 1
ATOM 4640 N N . ARG B 1 252 ? -0.651 15.102 5.957 1 97.12 252 ARG B N 1
ATOM 4641 C CA . ARG B 1 252 ? -0.601 14.43 7.25 1 97.12 252 ARG B CA 1
ATOM 4642 C C . ARG B 1 252 ? 0.372 13.25 7.219 1 97.12 252 ARG B C 1
ATOM 4644 O O . ARG B 1 252 ? 0.463 12.539 6.215 1 97.12 252 ARG B O 1
ATOM 4651 N N . LEU B 1 253 ? 1.152 13.125 8.234 1 97.25 253 LEU B N 1
ATOM 4652 C CA . LEU B 1 253 ? 2.119 12.062 8.469 1 97.25 253 LEU B CA 1
ATOM 4653 C C . LEU B 1 253 ? 1.939 11.469 9.867 1 97.25 253 LEU B C 1
ATOM 4655 O O . LEU B 1 253 ? 1.481 12.156 10.781 1 97.25 253 LEU B O 1
ATOM 4659 N N . PHE B 1 254 ? 2.395 10.188 9.984 1 98.19 254 PHE B N 1
ATOM 4660 C CA . PHE B 1 254 ? 2.193 9.508 11.266 1 98.19 254 PHE B CA 1
ATOM 4661 C C . PHE B 1 254 ? 3.5 8.914 11.766 1 98.19 254 PHE B C 1
ATOM 4663 O O . PHE B 1 254 ? 4.355 8.516 10.977 1 98.19 254 PHE B O 1
ATOM 4670 N N . LYS B 1 255 ? 3.668 9 13.039 1 98.19 255 LYS B N 1
ATOM 4671 C CA . LYS B 1 255 ? 4.688 8.195 13.703 1 98.19 255 LYS B CA 1
ATOM 4672 C C . LYS B 1 255 ? 4.164 6.797 14.016 1 98.19 255 LYS B C 1
ATOM 4674 O O . LYS B 1 255 ? 3.387 6.617 14.961 1 98.19 255 LYS B O 1
ATOM 4679 N N . LEU B 1 256 ? 4.602 5.836 13.25 1 95.81 256 LEU B N 1
ATOM 4680 C CA . LEU B 1 256 ? 4.129 4.465 13.43 1 95.81 256 LEU B CA 1
ATOM 4681 C C . LEU B 1 256 ? 5.125 3.65 14.25 1 95.81 256 LEU B C 1
ATOM 4683 O O . LEU B 1 256 ? 6.316 3.961 14.281 1 95.81 256 LEU B O 1
ATOM 4687 N N . PRO B 1 257 ? 4.598 2.627 14.93 1 92.12 257 PRO B N 1
ATOM 4688 C CA . PRO B 1 257 ? 5.535 1.753 15.641 1 92.12 257 PRO B CA 1
ATOM 4689 C C . PRO B 1 257 ? 6.559 1.108 14.711 1 92.12 257 PRO B C 1
ATOM 4691 O O . PRO B 1 257 ? 6.227 0.732 13.578 1 92.12 257 PRO B O 1
ATOM 4694 N N . LYS B 1 258 ? 7.785 0.958 15.062 1 83.5 258 LYS B N 1
ATOM 4695 C CA . LYS B 1 258 ? 8.883 0.435 14.258 1 83.5 258 LYS B CA 1
ATOM 4696 C C . LYS B 1 258 ? 8.68 -1.045 13.945 1 83.5 258 LYS B C 1
ATOM 4698 O O . LYS B 1 258 ? 9.031 -1.508 12.852 1 83.5 258 LYS B O 1
ATOM 4703 N N . LYS B 1 259 ? 8.094 -1.842 14.75 1 75.56 259 LYS B N 1
ATOM 4704 C CA . LYS B 1 259 ? 7.98 -3.287 14.578 1 75.56 259 LYS B CA 1
ATOM 4705 C C . LYS B 1 259 ? 6.574 -3.68 14.133 1 75.56 259 LYS B C 1
ATOM 4707 O O . LYS B 1 259 ? 6.129 -4.801 14.391 1 75.56 259 LYS B O 1
ATOM 4712 N N . LEU B 1 260 ? 6.047 -2.896 13.359 1 73.75 260 LEU B N 1
ATOM 4713 C CA . LEU B 1 260 ? 4.691 -3.244 12.945 1 73.75 260 LEU B CA 1
ATOM 4714 C C . LEU B 1 260 ? 4.699 -4.012 11.633 1 73.75 260 LEU B C 1
ATOM 4716 O O . LEU B 1 260 ? 5.355 -3.6 10.672 1 73.75 260 LEU B O 1
ATOM 4720 N N . GLU B 1 261 ? 4.164 -5.199 11.711 1 67.12 261 GLU B N 1
ATOM 4721 C CA . GLU B 1 261 ? 3.951 -5.934 10.469 1 67.12 261 GLU B CA 1
ATOM 4722 C C . GLU B 1 261 ? 2.938 -5.227 9.578 1 67.12 261 GLU B C 1
ATOM 4724 O O . GLU B 1 261 ? 1.791 -5.012 9.977 1 67.12 261 GLU B O 1
ATOM 4729 N N . MET B 1 262 ? 3.506 -4.664 8.508 1 67.31 262 MET B N 1
ATOM 4730 C CA . MET B 1 262 ? 2.594 -3.984 7.594 1 67.31 262 MET B CA 1
ATOM 4731 C C . MET B 1 262 ? 1.943 -4.977 6.637 1 67.31 262 MET B C 1
ATOM 4733 O O . MET B 1 262 ? 2.629 -5.621 5.84 1 67.31 262 MET B O 1
ATOM 4737 N N . SER B 1 263 ? 0.624 -5.203 6.941 1 72.56 263 SER B N 1
ATOM 4738 C CA . SER B 1 263 ? -0.161 -6.074 6.07 1 72.56 263 SER B CA 1
ATOM 4739 C C . SER B 1 263 ? -1.39 -5.352 5.527 1 72.56 263 SER B C 1
ATOM 4741 O O . SER B 1 263 ? -2.029 -4.578 6.246 1 72.56 263 SER B O 1
ATOM 4743 N N . SER B 1 264 ? -1.498 -5.523 4.289 1 79.06 264 SER B N 1
ATOM 4744 C CA . SER B 1 264 ? -2.721 -4.977 3.707 1 79.06 264 SER B CA 1
ATOM 4745 C C . SER B 1 264 ? -3.959 -5.531 4.406 1 79.06 264 SER B C 1
ATOM 4747 O O . SER B 1 264 ? -3.881 -6.535 5.113 1 79.06 264 SER B O 1
ATOM 4749 N N . GLY B 1 265 ? -5 -4.762 4.27 1 82.94 265 GLY B N 1
ATOM 4750 C CA . GLY B 1 265 ? -6.211 -5.18 4.957 1 82.94 265 GLY B CA 1
ATOM 4751 C C . GLY B 1 265 ? -7.473 -4.566 4.379 1 82.94 265 GLY B C 1
ATOM 4752 O O . GLY B 1 265 ? -7.402 -3.752 3.455 1 82.94 265 GLY B O 1
ATOM 4753 N N . ILE B 1 266 ? -8.57 -5.145 4.859 1 86.31 266 ILE B N 1
ATOM 4754 C CA . ILE B 1 266 ? -9.883 -4.574 4.574 1 86.31 266 ILE B CA 1
ATOM 4755 C C . ILE B 1 266 ? -10.352 -3.736 5.758 1 86.31 266 ILE B C 1
ATOM 4757 O O . ILE B 1 266 ? -10.32 -4.199 6.902 1 86.31 266 ILE B O 1
ATOM 4761 N N . VAL B 1 267 ? -10.711 -2.527 5.445 1 93.56 267 VAL B N 1
ATOM 4762 C CA . VAL B 1 267 ? -11.133 -1.636 6.52 1 93.56 267 VAL B CA 1
ATOM 4763 C C . VAL B 1 267 ? -12.562 -1.168 6.27 1 93.56 267 VAL B C 1
ATOM 4765 O O . VAL B 1 267 ? -12.984 -1.015 5.121 1 93.56 267 VAL B O 1
ATOM 4768 N N . THR B 1 268 ? -13.328 -1.066 7.312 1 94.81 268 THR B N 1
ATOM 4769 C CA . THR B 1 268 ? -14.688 -0.544 7.258 1 94.81 268 THR B CA 1
ATOM 4770 C C . THR B 1 268 ? -14.859 0.622 8.227 1 94.81 268 THR B C 1
ATOM 4772 O O . THR B 1 268 ? -14.633 0.474 9.43 1 94.81 268 THR B O 1
ATOM 4775 N N . TYR B 1 269 ? -15.203 1.745 7.68 1 97.94 269 TYR B N 1
ATOM 4776 C CA . TYR B 1 269 ? -15.438 2.945 8.477 1 97.94 269 TYR B CA 1
ATOM 4777 C C . TYR B 1 269 ? -16.781 2.869 9.188 1 97.94 269 TYR B C 1
ATOM 4779 O O . TYR B 1 269 ? -17.797 2.527 8.578 1 97.94 269 TYR B O 1
ATOM 4787 N N . LYS B 1 270 ? -16.797 3.232 10.469 1 97.88 270 LYS B N 1
ATOM 4788 C CA . LYS B 1 270 ? -17.984 3.084 11.297 1 97.88 270 LYS B CA 1
ATOM 4789 C C . LYS B 1 270 ? -18.844 4.344 11.258 1 97.88 270 LYS B C 1
ATOM 4791 O O . LYS B 1 270 ? -19.984 4.336 11.734 1 97.88 270 LYS B O 1
ATOM 4796 N N . GLY B 1 271 ? -18.359 5.473 10.727 1 97.12 271 GLY B N 1
ATOM 4797 C CA . GLY B 1 271 ? -19.094 6.727 10.719 1 97.12 271 GLY B CA 1
ATOM 4798 C C . GLY B 1 271 ? -19.062 7.441 12.055 1 97.12 271 GLY B C 1
ATOM 4799 O O . GLY B 1 271 ? -20 8.172 12.391 1 97.12 271 GLY B O 1
ATOM 4800 N N . THR B 1 272 ? -17.953 7.203 12.812 1 97.06 272 THR B N 1
ATOM 4801 C CA . THR B 1 272 ? -17.984 7.652 14.203 1 97.06 272 THR B CA 1
ATOM 4802 C C . THR B 1 272 ? -17.094 8.867 14.398 1 97.06 272 THR B C 1
ATOM 4804 O O . THR B 1 272 ? -17.031 9.438 15.5 1 97.06 272 THR B O 1
ATOM 4807 N N . VAL B 1 273 ? -16.359 9.297 13.398 1 95.81 273 VAL B N 1
ATOM 4808 C CA . VAL B 1 273 ? -15.578 10.523 13.516 1 95.81 273 VAL B CA 1
ATOM 4809 C C . VAL B 1 273 ? -16.516 11.734 13.539 1 95.81 273 VAL B C 1
ATOM 4811 O O . VAL B 1 273 ? -17.344 11.898 12.641 1 95.81 273 VAL B O 1
ATOM 4814 N N . PRO B 1 274 ? -16.359 12.602 14.539 1 92.56 274 PRO B N 1
ATOM 4815 C CA . PRO B 1 274 ? -17.219 13.781 14.602 1 92.56 274 PRO B CA 1
ATOM 4816 C C . PRO B 1 274 ? -17.188 14.602 13.32 1 92.56 274 PRO B C 1
ATOM 4818 O O . PRO B 1 274 ? -16.125 14.781 12.711 1 92.56 274 PRO B O 1
ATOM 4821 N N . ASP B 1 275 ? -18.359 15.156 12.828 1 89.94 275 ASP B N 1
ATOM 4822 C CA . ASP B 1 275 ? -18.562 16 11.656 1 89.94 275 ASP B CA 1
ATOM 4823 C C . ASP B 1 275 ? -18.531 15.18 10.375 1 89.94 275 ASP B C 1
ATOM 4825 O O . ASP B 1 275 ? -18.797 15.695 9.289 1 89.94 275 ASP B O 1
ATOM 4829 N N . TYR B 1 276 ? -18.188 13.812 10.516 1 92.75 276 TYR B N 1
ATOM 4830 C CA . TYR B 1 276 ? -18.047 12.984 9.328 1 92.75 276 TYR B CA 1
ATOM 4831 C C . TYR B 1 276 ? -18.797 11.664 9.492 1 92.75 276 TYR B C 1
ATOM 4833 O O . TYR B 1 276 ? -18.203 10.594 9.43 1 92.75 276 TYR B O 1
ATOM 4841 N N . PRO B 1 277 ? -20.141 11.711 9.609 1 93.81 277 PRO B N 1
ATOM 4842 C CA . PRO B 1 277 ? -20.906 10.5 9.875 1 93.81 277 PRO B CA 1
ATOM 4843 C C . PRO B 1 277 ? -21.062 9.609 8.641 1 93.81 277 PRO B C 1
ATOM 4845 O O . PRO B 1 277 ? -21.266 8.398 8.766 1 93.81 277 PRO B O 1
ATOM 4848 N N . CYS B 1 278 ? -20.938 10.188 7.395 1 94.5 278 CYS B N 1
ATOM 4849 C CA . CYS B 1 278 ? -21.219 9.414 6.188 1 94.5 278 CYS B CA 1
ATOM 4850 C C . CYS B 1 278 ? -19.938 8.93 5.535 1 94.5 278 CYS B C 1
ATOM 4852 O O . CYS B 1 278 ? -19.875 7.805 5.027 1 94.5 278 CYS B O 1
ATOM 4854 N N . GLN B 1 279 ? -18.984 9.766 5.512 1 95.25 279 GLN B N 1
ATOM 4855 C CA . GLN B 1 279 ? -17.719 9.406 4.895 1 95.25 279 GLN B CA 1
ATOM 4856 C C . GLN B 1 279 ? -16.578 10.242 5.469 1 95.25 279 GLN B C 1
ATOM 4858 O O . GLN B 1 279 ? -16.781 11.367 5.918 1 95.25 279 GLN B O 1
ATOM 4863 N N . LEU B 1 280 ? -15.453 9.719 5.473 1 95.38 280 LEU B N 1
ATOM 4864 C CA . LEU B 1 280 ? -14.234 10.375 5.918 1 95.38 280 LEU B CA 1
ATOM 4865 C C . LEU B 1 280 ? -13.234 10.5 4.773 1 95.38 280 LEU B C 1
ATOM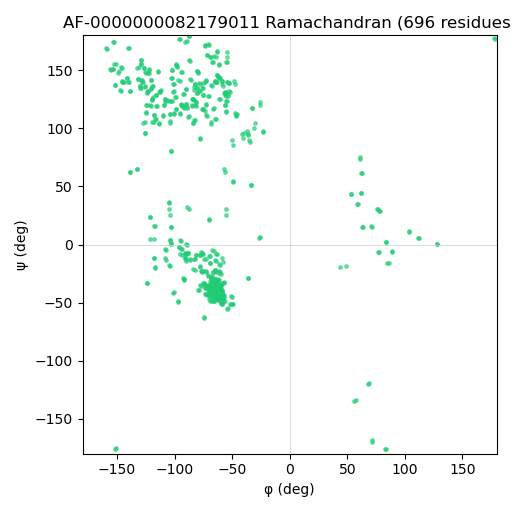 4867 O O . LEU B 1 280 ? -12.672 9.5 4.32 1 95.38 280 LEU B O 1
ATOM 4871 N N . GLU B 1 281 ? -13.062 11.664 4.297 1 92.62 281 GLU B N 1
ATOM 4872 C CA . GLU B 1 281 ? -12.008 11.93 3.314 1 92.62 281 GLU B CA 1
ATOM 4873 C C . GLU B 1 281 ? -10.648 12.039 3.984 1 92.62 281 GLU B C 1
ATOM 4875 O O . GLU B 1 281 ? -10.211 13.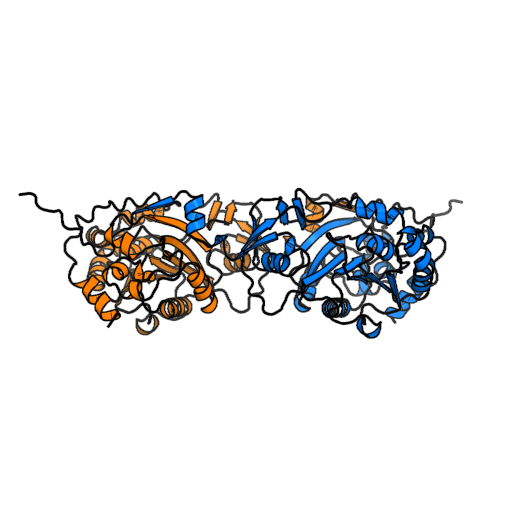133 4.352 1 92.62 281 GLU B O 1
ATOM 4880 N N . PHE B 1 282 ? -9.938 10.938 4.07 1 95.56 282 PHE B N 1
ATOM 4881 C CA . PHE B 1 282 ? -8.719 10.828 4.859 1 95.56 282 PHE B CA 1
ATOM 4882 C C . PHE B 1 282 ? -7.57 11.57 4.188 1 95.56 282 PHE B C 1
ATOM 4884 O O . PHE B 1 282 ? -6.734 12.172 4.863 1 95.56 282 PHE B O 1
ATOM 4891 N N . ASP B 1 283 ? -7.418 11.461 2.924 1 92.31 283 ASP B N 1
ATOM 4892 C CA . ASP B 1 283 ? -6.52 12.211 2.059 1 92.31 283 ASP B CA 1
ATOM 4893 C C . ASP B 1 283 ? -7.078 12.32 0.641 1 92.31 283 ASP B C 1
ATOM 4895 O O . ASP B 1 283 ? -8.25 12.031 0.409 1 92.31 283 ASP B O 1
ATOM 4899 N N . SER B 1 284 ? -6.312 12.898 -0.227 1 87.25 284 SER B N 1
ATOM 4900 C CA . SER B 1 284 ? -6.793 13.164 -1.578 1 87.25 284 SER B CA 1
ATOM 4901 C C . SER B 1 284 ? -7.082 11.867 -2.324 1 87.25 284 SER B C 1
ATOM 4903 O O . SER B 1 284 ? -7.801 11.867 -3.326 1 87.25 284 SER B O 1
ATOM 4905 N N . SER B 1 285 ? -6.625 10.734 -1.832 1 83.69 285 SER B N 1
ATOM 4906 C CA . SER B 1 285 ? -6.758 9.477 -2.551 1 83.69 285 SER B CA 1
ATOM 4907 C C . SER B 1 285 ? -7.602 8.477 -1.766 1 83.69 285 SER B C 1
ATOM 4909 O O . SER B 1 285 ? -7.996 7.434 -2.297 1 83.69 285 SER B O 1
ATOM 4911 N N . HIS B 1 286 ? -7.891 8.75 -0.527 1 90.69 286 HIS B N 1
ATOM 4912 C CA . HIS B 1 286 ? -8.594 7.797 0.327 1 90.69 286 HIS B CA 1
ATOM 4913 C C . HIS B 1 286 ? -9.852 8.422 0.92 1 90.69 286 HIS B C 1
ATOM 4915 O O . HIS B 1 286 ? -9.773 9.383 1.69 1 90.69 286 HIS B O 1
ATOM 4921 N N . CYS B 1 287 ? -10.93 7.941 0.541 1 92.31 287 CYS B N 1
ATOM 4922 C CA . CYS B 1 287 ? -12.234 8.289 1.094 1 92.31 287 CYS B CA 1
ATOM 4923 C C . CYS B 1 287 ? -12.938 7.055 1.646 1 92.31 287 CYS B C 1
ATOM 4925 O O . CYS B 1 287 ? -13.172 6.09 0.917 1 92.31 287 CYS B O 1
ATOM 4927 N N . PHE B 1 288 ? -13.242 7.047 2.885 1 95.81 288 PHE B N 1
ATOM 4928 C CA . PHE B 1 288 ? -13.875 5.906 3.531 1 95.81 288 PHE B CA 1
ATOM 4929 C C . PHE B 1 288 ? -15.359 6.176 3.775 1 95.81 288 PHE B C 1
ATOM 4931 O O . PHE B 1 288 ? -15.711 7.031 4.586 1 95.81 288 PHE B O 1
ATOM 4938 N N . LYS B 1 289 ? -16.188 5.477 3.109 1 94.75 289 LYS B N 1
ATOM 4939 C CA . LYS B 1 289 ? -17.625 5.59 3.291 1 94.75 289 LYS B CA 1
ATOM 4940 C C . LYS B 1 289 ? -18.109 4.688 4.426 1 94.75 289 LYS B C 1
ATOM 4942 O O . LYS B 1 289 ? -17.625 3.568 4.586 1 94.75 289 LYS B O 1
ATOM 4947 N N . LYS B 1 290 ? -19.047 5.18 5.156 1 96.62 290 LYS B N 1
ATOM 4948 C CA . LYS B 1 290 ? -19.594 4.422 6.277 1 96.62 290 LYS B CA 1
ATOM 4949 C C . LYS B 1 290 ? -20.109 3.061 5.82 1 96.62 290 LYS B C 1
ATOM 4951 O O . LYS B 1 290 ? -20.797 2.963 4.805 1 96.62 290 LYS B O 1
ATOM 4956 N N . ASP B 1 291 ? -19.703 2.043 6.453 1 95.06 291 ASP B N 1
ATOM 4957 C CA . ASP B 1 291 ? -20.188 0.673 6.332 1 95.06 291 ASP B CA 1
ATOM 4958 C C . ASP B 1 291 ? -19.781 0.059 4.996 1 95.06 291 ASP B C 1
ATOM 4960 O O . ASP B 1 291 ? -20.391 -0.913 4.543 1 95.06 291 ASP B O 1
ATOM 4964 N N . VAL B 1 292 ? -18.875 0.654 4.355 1 91.81 292 VAL B N 1
ATOM 4965 C CA . VAL B 1 292 ? -18.359 0.1 3.107 1 91.81 292 VAL B CA 1
ATOM 4966 C C . VAL B 1 292 ? -16.953 -0.439 3.326 1 91.81 292 VAL B C 1
ATOM 4968 O O . VAL B 1 292 ? -16.062 0.289 3.779 1 91.81 292 VAL B O 1
ATOM 4971 N N . ALA B 1 293 ? -16.797 -1.723 3.002 1 88.12 293 ALA B N 1
ATOM 4972 C CA . ALA B 1 293 ? -15.477 -2.346 3.121 1 88.12 293 ALA B CA 1
ATOM 4973 C C . ALA B 1 293 ? -14.555 -1.913 1.98 1 88.12 293 ALA B C 1
ATOM 4975 O O . ALA B 1 293 ? -14.961 -1.907 0.816 1 88.12 293 ALA B O 1
ATOM 4976 N N . LEU B 1 294 ? -13.367 -1.453 2.348 1 87.44 294 LEU B N 1
ATOM 4977 C CA . LEU B 1 294 ? -12.383 -1.024 1.359 1 87.44 294 LEU B CA 1
ATOM 4978 C C . LEU B 1 294 ? -11.023 -1.671 1.625 1 87.44 294 LEU B C 1
ATOM 4980 O O . LEU B 1 294 ? -10.586 -1.746 2.773 1 87.44 294 LEU B O 1
ATOM 4984 N N . GLN B 1 295 ? -10.375 -2.127 0.612 1 83.94 295 GLN B N 1
ATOM 4985 C CA . GLN B 1 295 ? -9.008 -2.635 0.731 1 83.94 295 GLN B CA 1
ATOM 4986 C C . GLN B 1 295 ? -8 -1.492 0.79 1 83.94 295 GLN B C 1
ATOM 4988 O O . GLN B 1 295 ? -8.109 -0.519 0.042 1 83.94 295 GLN B O 1
ATOM 4993 N N . VAL B 1 296 ? -7.098 -1.586 1.761 1 88.19 296 VAL B N 1
ATOM 4994 C CA . VAL B 1 296 ? -6.039 -0.587 1.879 1 88.19 296 VAL B CA 1
ATOM 4995 C C . VAL B 1 296 ? -4.684 -1.281 1.973 1 88.19 296 VAL B C 1
ATOM 4997 O O . VAL B 1 296 ? -4.609 -2.477 2.266 1 88.19 296 VAL B O 1
ATOM 5000 N N . ASP B 1 297 ? -3.625 -0.514 1.639 1 84.06 297 ASP B N 1
ATOM 5001 C CA . ASP B 1 297 ? -2.285 -1.087 1.739 1 84.06 297 ASP B CA 1
ATOM 5002 C C . ASP B 1 297 ? -1.848 -1.207 3.197 1 84.06 297 ASP B C 1
ATOM 5004 O O . ASP B 1 297 ? -2.561 -0.769 4.102 1 84.06 297 ASP B O 1
ATOM 5008 N N . GLY B 1 298 ? -0.729 -1.867 3.416 1 84.81 298 GLY B N 1
ATOM 5009 C CA . GLY B 1 298 ? -0.256 -2.17 4.758 1 84.81 298 GLY B CA 1
ATOM 5010 C C . GLY B 1 298 ? -0.014 -0.931 5.598 1 84.81 298 GLY B C 1
ATOM 5011 O O . GLY B 1 298 ? -0.283 -0.928 6.801 1 84.81 298 GLY B O 1
ATOM 5012 N N . GLU B 1 299 ? 0.512 0.059 5.016 1 88.56 299 GLU B N 1
ATOM 5013 C CA . GLU B 1 299 ? 0.808 1.267 5.777 1 88.56 299 GLU B CA 1
ATOM 5014 C C . GLU B 1 299 ? -0.474 1.97 6.219 1 88.56 299 GLU B C 1
ATOM 5016 O O . GLU B 1 299 ? -0.58 2.426 7.355 1 88.56 299 GLU B O 1
ATOM 5021 N N . MET B 1 300 ? -1.407 2.066 5.277 1 91.75 300 MET B N 1
ATOM 5022 C CA . MET B 1 300 ? -2.686 2.67 5.645 1 91.75 300 MET B CA 1
ATOM 5023 C C . MET B 1 300 ? -3.379 1.859 6.734 1 91.75 300 MET B C 1
ATOM 5025 O O . MET B 1 300 ? -3.922 2.426 7.684 1 91.75 300 MET B O 1
ATOM 5029 N N . ALA B 1 301 ? -3.346 0.585 6.586 1 91.06 301 ALA B N 1
ATOM 5030 C CA . ALA B 1 301 ? -3.922 -0.259 7.629 1 91.06 301 ALA B CA 1
ATOM 5031 C C . ALA B 1 301 ? -3.256 0.002 8.977 1 91.06 301 ALA B C 1
ATOM 5033 O O . ALA B 1 301 ? -3.932 0.094 10 1 91.06 301 ALA B O 1
ATOM 5034 N N . ALA B 1 302 ? -1.973 0.113 8.953 1 92.38 302 ALA B N 1
ATOM 5035 C CA . ALA B 1 302 ? -1.217 0.388 10.172 1 92.38 302 ALA B CA 1
ATOM 5036 C C . ALA B 1 302 ? -1.593 1.746 10.758 1 92.38 302 ALA B C 1
ATOM 5038 O O . ALA B 1 302 ? -1.747 1.885 11.977 1 92.38 302 ALA B O 1
ATOM 5039 N N . ILE B 1 303 ? -1.727 2.725 9.922 1 96 303 ILE B N 1
ATOM 5040 C CA . ILE B 1 303 ? -2.105 4.066 10.352 1 96 303 ILE B CA 1
ATOM 5041 C C . ILE B 1 303 ? -3.461 4.016 11.055 1 96 303 ILE B C 1
ATOM 5043 O O . ILE B 1 303 ? -3.605 4.512 12.18 1 96 303 ILE B O 1
ATOM 5047 N N . LEU B 1 304 ? -4.41 3.406 10.414 1 96.56 304 LEU B N 1
ATOM 5048 C CA . LEU B 1 304 ? -5.754 3.344 10.969 1 96.56 304 LEU B CA 1
ATOM 5049 C C . LEU B 1 304 ? -5.77 2.533 12.266 1 96.56 304 LEU B C 1
ATOM 5051 O O . LEU B 1 304 ? -6.547 2.824 13.172 1 96.56 304 LEU B O 1
ATOM 5055 N N . GLN B 1 305 ? -4.91 1.596 12.375 1 94.19 305 GLN B N 1
ATOM 5056 C CA . GLN B 1 305 ? -4.859 0.713 13.531 1 94.19 305 GLN B CA 1
ATOM 5057 C C . GLN B 1 305 ? -4.191 1.404 14.719 1 94.19 305 GLN B C 1
ATOM 5059 O O . GLN B 1 305 ? -4.566 1.17 15.875 1 94.19 305 GLN B O 1
ATOM 5064 N N . CYS B 1 306 ? -3.213 2.223 14.445 1 96.12 306 CYS B N 1
ATOM 5065 C CA . CYS B 1 306 ? -2.355 2.707 15.523 1 96.12 306 CYS B CA 1
ATOM 5066 C C . CYS B 1 306 ? -2.691 4.148 15.875 1 96.12 306 CYS B C 1
ATOM 5068 O O . CYS B 1 306 ? -2.289 4.645 16.938 1 96.12 306 CYS B O 1
ATOM 5070 N N . SER B 1 307 ? -3.365 4.859 15.039 1 97.81 307 SER B N 1
ATOM 5071 C CA . SER B 1 307 ? -3.654 6.27 15.273 1 97.81 307 SER B CA 1
ATOM 5072 C C . SER B 1 307 ? -4.934 6.445 16.078 1 97.81 307 SER B C 1
ATOM 5074 O O . SER B 1 307 ? -5.559 5.461 16.484 1 97.81 307 SER B O 1
ATOM 5076 N N . ARG B 1 308 ? -5.285 7.68 16.359 1 98 308 ARG B N 1
ATOM 5077 C CA . ARG B 1 308 ? -6.48 8.016 17.125 1 98 308 ARG B CA 1
ATOM 5078 C C . ARG B 1 308 ? -7.742 7.578 16.391 1 98 308 ARG B C 1
ATOM 5080 O O . ARG B 1 308 ? -8.828 7.551 16.969 1 98 308 ARG B O 1
ATOM 5087 N N . PHE B 1 309 ? -7.629 7.133 15.141 1 98.12 309 PHE B N 1
ATOM 5088 C CA . PHE B 1 309 ? -8.781 6.734 14.336 1 98.12 309 PHE B CA 1
ATOM 5089 C C . PHE B 1 309 ? -9.109 5.262 14.562 1 98.12 309 PHE B C 1
ATOM 5091 O O . PHE B 1 309 ? -10.125 4.766 14.062 1 98.12 309 PHE B O 1
ATOM 5098 N N . SER B 1 310 ? -8.289 4.508 15.281 1 97.31 310 SER B N 1
ATOM 5099 C CA . SER B 1 310 ? -8.391 3.061 15.438 1 97.31 310 SER B CA 1
ATOM 5100 C C . SER B 1 310 ? -9.805 2.645 15.836 1 97.31 310 SER B C 1
ATOM 5102 O O . SER B 1 310 ? -10.375 1.725 15.242 1 97.31 310 SER B O 1
ATOM 5104 N N . PRO B 1 311 ? -10.453 3.35 16.812 1 97.56 311 PRO B N 1
ATOM 5105 C CA . PRO B 1 311 ? -11.789 2.92 17.219 1 97.56 311 PRO B CA 1
ATOM 5106 C C . PRO B 1 311 ? -12.844 3.166 16.141 1 97.56 311 PRO B C 1
ATOM 5108 O O . PRO B 1 311 ? -13.961 2.664 16.234 1 97.56 311 PRO B O 1
ATOM 5111 N N . ASP B 1 312 ? -12.531 3.857 15.148 1 98.31 312 ASP B N 1
ATOM 5112 C CA . ASP B 1 312 ? -13.516 4.285 14.156 1 98.31 312 ASP B CA 1
ATOM 5113 C C . ASP B 1 312 ? -13.531 3.336 12.961 1 98.31 312 ASP B C 1
ATOM 5115 O O . ASP B 1 312 ? -14.328 3.514 12.031 1 98.31 312 ASP B O 1
ATOM 5119 N N . PHE B 1 313 ? -12.656 2.34 12.984 1 97.56 313 PHE B N 1
ATOM 5120 C CA . PHE B 1 313 ? -12.555 1.412 11.859 1 97.56 313 PHE B CA 1
ATOM 5121 C C . PHE B 1 313 ? -12.562 -0.031 12.352 1 97.56 313 PHE B C 1
ATOM 5123 O O . PHE B 1 313 ? -12.023 -0.334 13.414 1 97.56 313 PHE B O 1
ATOM 5130 N N . CYS B 1 314 ? -13.242 -0.902 11.562 1 95.44 314 CYS B N 1
ATOM 5131 C CA . CYS B 1 314 ? -12.992 -2.338 11.633 1 95.44 314 CYS B CA 1
ATOM 5132 C C . CYS B 1 314 ? -11.898 -2.744 10.648 1 95.44 314 CYS B C 1
ATOM 5134 O O . CYS B 1 314 ? -12 -2.479 9.453 1 95.44 314 CYS B O 1
ATOM 5136 N N . ILE B 1 315 ? -10.898 -3.293 11.18 1 90.69 315 ILE B N 1
ATOM 5137 C CA . ILE B 1 315 ? -9.758 -3.641 10.344 1 90.69 315 ILE B CA 1
ATOM 5138 C C . ILE B 1 315 ? -9.578 -5.156 10.32 1 90.69 315 ILE B C 1
ATOM 5140 O O . ILE B 1 315 ? -9.422 -5.789 11.367 1 90.69 315 ILE B O 1
ATOM 5144 N N . GLN B 1 316 ? -9.672 -5.727 9.156 1 84 316 GLN B N 1
ATOM 5145 C CA . GLN B 1 316 ? -9.406 -7.145 8.945 1 84 316 GLN B CA 1
ATOM 5146 C C . GLN B 1 316 ? -8.125 -7.352 8.148 1 84 316 GLN B C 1
ATOM 5148 O O . GLN B 1 316 ? -8.062 -7.051 6.957 1 84 316 GLN B O 1
ATOM 5153 N N . LYS B 1 317 ? -7.227 -7.859 8.836 1 80.56 317 LYS B N 1
ATOM 5154 C CA . LYS B 1 317 ? -5.941 -8.102 8.18 1 80.56 317 LYS B CA 1
ATOM 5155 C C . LYS B 1 317 ? -6.059 -9.203 7.129 1 80.56 317 LYS B C 1
ATOM 5157 O O . LYS B 1 317 ? -6.734 -10.203 7.348 1 80.56 317 LYS B O 1
ATOM 5162 N N . TYR B 1 318 ? -5.5 -9.023 6.07 1 72.81 318 TYR B N 1
ATOM 5163 C CA . TYR B 1 318 ? -5.305 -9.984 4.992 1 72.81 318 TYR B CA 1
ATOM 5164 C C . TYR B 1 318 ? -6.645 -10.43 4.414 1 72.81 318 TYR B C 1
ATOM 5166 O O . TYR B 1 318 ? -6.719 -11.461 3.736 1 72.81 318 TYR B O 1
ATOM 5174 N N . GLY B 1 319 ? -7.695 -9.711 4.715 1 71.62 319 GLY B N 1
ATOM 5175 C CA . GLY B 1 319 ? -8.992 -10.164 4.238 1 71.62 319 GLY B CA 1
ATOM 5176 C C . GLY B 1 319 ? -9.055 -10.336 2.732 1 71.62 319 GLY B C 1
ATOM 5177 O O . GLY B 1 319 ? -9.664 -11.281 2.232 1 71.62 319 GLY B O 1
ATOM 5178 N N . HIS B 1 320 ? -8.375 -9.547 2.07 1 76.56 320 HIS B N 1
ATOM 5179 C CA . HIS B 1 320 ? -8.406 -9.562 0.612 1 76.56 320 HIS B CA 1
ATOM 5180 C C . HIS B 1 320 ? -7.598 -10.727 0.051 1 76.56 320 HIS B C 1
ATOM 5182 O O . HIS B 1 320 ? -7.699 -11.047 -1.136 1 76.56 320 HIS B O 1
ATOM 5188 N N . LEU B 1 321 ? -6.918 -11.398 0.919 1 85.88 321 LEU B N 1
ATOM 5189 C CA . LEU B 1 321 ? -6.082 -12.516 0.489 1 85.88 321 LEU B CA 1
ATOM 5190 C C . LEU B 1 321 ? -6.75 -13.852 0.799 1 85.88 321 LEU B C 1
ATOM 5192 O O . LEU B 1 321 ? -6.215 -14.906 0.466 1 85.88 321 LEU B O 1
ATOM 5196 N N . SER B 1 322 ? -7.957 -13.781 1.378 1 87.56 322 SER B N 1
ATOM 5197 C CA . SER B 1 322 ? -8.68 -15.016 1.692 1 87.56 322 SER B CA 1
ATOM 5198 C C . SER B 1 322 ? -9.266 -15.648 0.435 1 87.56 322 SER B C 1
ATOM 5200 O O . SER B 1 322 ? -10.125 -15.055 -0.218 1 87.56 322 SER B O 1
ATOM 5202 N N . PRO B 1 323 ? -8.812 -16.797 0.142 1 92.75 323 PRO B N 1
ATOM 5203 C CA . PRO B 1 323 ? -9.438 -17.453 -1.014 1 92.75 323 PRO B CA 1
ATOM 5204 C C . PRO B 1 323 ? -10.914 -17.766 -0.791 1 92.75 323 PRO B C 1
ATOM 5206 O O . PRO B 1 323 ? -11.68 -17.844 -1.751 1 92.75 323 PRO B O 1
ATOM 5209 N N . PHE B 1 324 ? -11.359 -17.891 0.456 1 92.25 324 PHE B N 1
ATOM 5210 C CA . PHE B 1 324 ? -12.758 -18.172 0.77 1 92.25 324 PHE B CA 1
ATOM 5211 C C . PHE B 1 324 ? -13.633 -16.953 0.516 1 92.25 324 PHE B C 1
ATOM 5213 O O . PHE B 1 324 ? -14.719 -17.078 -0.058 1 92.25 324 PHE B O 1
ATOM 5220 N N . LEU B 1 325 ? -13.078 -15.852 0.934 1 86.12 325 LEU B N 1
ATOM 5221 C CA . LEU B 1 325 ? -13.828 -14.617 0.699 1 86.12 325 LEU B CA 1
ATOM 5222 C C . LEU B 1 325 ? -13.961 -14.336 -0.794 1 86.12 325 LEU B C 1
ATOM 5224 O O . LEU B 1 325 ? -15.031 -13.945 -1.267 1 86.12 325 LEU B O 1
ATOM 5228 N N . LEU B 1 326 ? -12.906 -14.492 -1.495 1 87.38 326 LEU B N 1
ATOM 5229 C CA . LEU B 1 326 ? -12.977 -14.273 -2.936 1 87.38 326 LEU B CA 1
ATOM 5230 C C . LEU B 1 326 ? -13.93 -15.273 -3.586 1 87.38 326 LEU B C 1
ATOM 5232 O O . LEU B 1 326 ? -14.719 -14.898 -4.457 1 87.38 326 LEU B O 1
ATOM 5236 N N . ALA B 1 327 ? -13.852 -16.484 -3.18 1 90.12 327 ALA B N 1
ATOM 5237 C CA . ALA B 1 327 ? -14.75 -17.516 -3.717 1 90.12 327 ALA B CA 1
ATOM 5238 C C . ALA B 1 327 ? -16.219 -17.141 -3.461 1 90.12 327 ALA B C 1
ATOM 5240 O O . ALA B 1 327 ? -17.062 -17.328 -4.332 1 90.12 327 ALA B O 1
ATOM 5241 N N . ASP B 1 328 ? -16.5 -16.672 -2.27 1 87.81 328 ASP B N 1
ATOM 5242 C CA . ASP B 1 328 ? -17.844 -16.203 -1.928 1 87.81 328 ASP B CA 1
ATOM 5243 C C . ASP B 1 328 ? -18.281 -15.078 -2.869 1 87.81 328 ASP B C 1
ATOM 5245 O O . ASP B 1 328 ? -19.391 -15.125 -3.416 1 87.81 328 ASP B O 1
ATOM 5249 N N . ASN B 1 329 ? -17.422 -14.133 -3.051 1 78.94 329 ASN B N 1
ATOM 5250 C CA . ASN B 1 329 ? -17.734 -12.977 -3.879 1 78.94 329 ASN B CA 1
ATOM 5251 C C . ASN B 1 329 ? -17.984 -13.375 -5.328 1 78.94 329 ASN B C 1
ATOM 5253 O O . ASN B 1 329 ? -18.844 -12.781 -6 1 78.94 329 ASN B O 1
ATOM 5257 N N . LEU B 1 330 ? -17.188 -14.328 -5.719 1 80.94 330 LEU B N 1
ATOM 5258 C CA . LEU B 1 330 ? -17.297 -14.781 -7.102 1 80.94 330 LEU B CA 1
ATOM 5259 C C . LEU B 1 330 ? -18.422 -15.797 -7.262 1 80.94 330 LEU B C 1
ATOM 5261 O O . LEU B 1 330 ? -18.844 -16.094 -8.383 1 80.94 330 LEU B O 1
ATOM 5265 N N . GLY B 1 331 ? -18.938 -16.297 -6.188 1 81.88 331 GLY B N 1
ATOM 5266 C CA . GLY B 1 331 ? -19.875 -17.406 -6.258 1 81.88 331 GLY B CA 1
ATOM 5267 C C . GLY B 1 331 ? -19.312 -18.641 -6.941 1 81.88 331 GLY B C 1
ATOM 5268 O O . GLY B 1 331 ? -20.031 -19.328 -7.668 1 81.88 331 GLY B O 1
ATOM 5269 N N . SER B 1 332 ? -18.062 -18.812 -6.719 1 83.38 332 SER B N 1
ATOM 5270 C CA . SER B 1 332 ? -17.375 -19.891 -7.426 1 83.38 332 SER B CA 1
ATOM 5271 C C . SER B 1 332 ? -17.188 -21.109 -6.531 1 83.38 332 SER B C 1
ATOM 5273 O O . SER B 1 332 ? -16.75 -20.984 -5.383 1 83.38 332 SER B O 1
ATOM 5275 N N . SER B 1 333 ? -17.531 -22.25 -7.047 1 83.44 333 SER B N 1
ATOM 5276 C CA . SER B 1 333 ? -17.344 -23.516 -6.363 1 83.44 333 SER B CA 1
ATOM 5277 C C . SER B 1 333 ? -16.984 -24.625 -7.348 1 83.44 333 SER B C 1
ATOM 5279 O O . SER B 1 333 ? -17.422 -24.625 -8.492 1 83.44 333 SER B O 1
ATOM 5281 N N . VAL B 1 334 ? -16.031 -25.484 -6.906 1 78.44 334 VAL B N 1
ATOM 5282 C CA . VAL B 1 334 ? -15.633 -26.625 -7.723 1 78.44 334 VAL B CA 1
ATOM 5283 C C . VAL B 1 334 ? -15.75 -27.906 -6.906 1 78.44 334 VAL B C 1
ATOM 5285 O O . VAL B 1 334 ? -15.703 -27.875 -5.672 1 78.44 334 VAL B O 1
ATOM 5288 N N . LYS B 1 335 ? -15.984 -28.984 -7.598 1 75.56 335 LYS B N 1
ATOM 5289 C CA . LYS B 1 335 ? -16.031 -30.281 -6.926 1 75.56 335 LYS B CA 1
ATOM 5290 C C . LYS B 1 335 ? -14.633 -30.812 -6.629 1 75.56 335 LYS B C 1
ATOM 5292 O O . LYS B 1 335 ? -13.711 -30.609 -7.422 1 75.56 335 LYS B O 1
ATOM 5297 N N . GLN B 1 336 ? -14.539 -31.359 -5.445 1 74.19 336 GLN B N 1
ATOM 5298 C CA . GLN B 1 336 ? -13.266 -31.953 -5.074 1 74.19 336 GLN B CA 1
ATOM 5299 C C . GLN B 1 336 ? -12.836 -33 -6.086 1 74.19 336 GLN B C 1
ATOM 5301 O O . GLN B 1 336 ? -13.625 -33.906 -6.422 1 74.19 336 GLN B O 1
ATOM 5306 N N . CYS B 1 337 ? -11.648 -32.75 -6.707 1 59.34 337 CYS B N 1
ATOM 5307 C CA . CYS B 1 337 ? -11.125 -33.75 -7.633 1 59.34 337 CYS B CA 1
ATOM 5308 C C . CYS B 1 337 ? -10.203 -34.719 -6.918 1 59.34 337 CYS B C 1
ATOM 5310 O O . CYS B 1 337 ? -9.375 -34.312 -6.102 1 59.34 337 CYS B O 1
ATOM 5312 N N . SER B 1 338 ? -10.664 -36.031 -6.949 1 55.16 338 SER B N 1
ATOM 5313 C CA . SER B 1 338 ? -9.781 -37.031 -6.344 1 55.16 338 SER B CA 1
ATOM 5314 C C . SER B 1 338 ? -8.391 -37 -6.965 1 55.16 338 SER B C 1
ATOM 5316 O O . SER B 1 338 ? -8.25 -36.969 -8.188 1 55.16 338 SER B O 1
ATOM 5318 N N . LYS B 1 339 ? -7.484 -36.656 -6.184 1 57.5 339 LYS B N 1
ATOM 5319 C CA . LYS B 1 339 ? -6.102 -36.656 -6.652 1 57.5 339 LYS B CA 1
ATOM 5320 C C . LYS B 1 339 ? -5.551 -38.094 -6.758 1 57.5 339 LYS B C 1
ATOM 5322 O O . LYS B 1 339 ? -4.441 -38.281 -7.246 1 57.5 339 LYS B O 1
ATOM 5327 N N . THR B 1 340 ? -6.359 -39.156 -6.117 1 50.56 340 THR B N 1
ATOM 5328 C CA . THR B 1 340 ? -5.891 -40.531 -6.098 1 50.56 340 THR B CA 1
ATOM 5329 C C . THR B 1 340 ? -6.648 -41.375 -7.117 1 50.56 340 THR B C 1
ATOM 5331 O O . THR B 1 340 ? -6.32 -42.531 -7.328 1 50.56 340 THR B O 1
ATOM 5334 N N . GLY B 1 341 ? -7.16 -40.969 -8.078 1 43.59 341 GLY B N 1
ATOM 5335 C CA . GLY B 1 341 ? -7.844 -41.75 -9.102 1 43.59 341 GLY B CA 1
ATOM 5336 C C . GLY B 1 341 ? -8.852 -42.75 -8.523 1 43.59 341 GLY B C 1
ATOM 5337 O O . GLY B 1 341 ? -9.461 -43.5 -9.266 1 43.59 341 GLY B O 1
ATOM 5338 N N . LYS B 1 342 ? -9.07 -43.344 -7.254 1 42.88 342 LYS B N 1
ATOM 5339 C CA . LYS B 1 342 ? -10.016 -44.375 -6.82 1 42.88 342 LYS B CA 1
ATOM 5340 C C . LYS B 1 342 ? -11.445 -43.812 -6.793 1 42.88 342 LYS B C 1
ATOM 5342 O O . LYS B 1 342 ? -11.719 -42.812 -6.129 1 42.88 342 LYS B O 1
ATOM 5347 N N . ALA B 1 343 ? -12.375 -44.281 -7.762 1 37.75 343 ALA B N 1
ATOM 5348 C CA . ALA B 1 343 ? -13.828 -44.219 -7.652 1 37.75 343 ALA B CA 1
ATOM 5349 C C . ALA B 1 343 ? -14.312 -44.812 -6.332 1 37.75 343 ALA B C 1
ATOM 5351 O O . ALA B 1 343 ? -13.805 -45.844 -5.895 1 37.75 343 ALA B O 1
ATOM 5352 N N . PRO B 1 344 ? -15.203 -44.281 -5.414 1 33.75 344 PRO B N 1
ATOM 5353 C CA . PRO B 1 344 ? -15.938 -45.125 -4.469 1 33.75 344 PRO B CA 1
ATOM 5354 C C . PRO B 1 344 ? -16.594 -46.344 -5.137 1 33.75 344 PRO B C 1
ATOM 5356 O O . PRO B 1 344 ? -16.828 -46.312 -6.348 1 33.75 344 PRO B O 1
ATOM 5359 N N . GLY B 1 345 ? -16.547 -47.562 -4.504 1 30.28 345 GLY B N 1
ATOM 5360 C CA . GLY B 1 345 ? -17.297 -48.812 -4.699 1 30.28 345 GLY B CA 1
ATOM 5361 C C . GLY B 1 345 ? -18.75 -48.594 -5.047 1 30.28 345 GLY B C 1
ATOM 5362 O O . GLY B 1 345 ? -19.469 -47.875 -4.328 1 30.28 345 GLY B O 1
ATOM 5363 N N . GLY B 1 346 ? -19.172 -48.625 -6.273 1 27.62 346 GLY B N 1
ATOM 5364 C CA . GLY B 1 346 ? -20.547 -49.031 -6.559 1 27.62 346 GLY B CA 1
ATOM 5365 C C . GLY B 1 346 ? -20.953 -50.281 -5.828 1 27.62 346 GLY B C 1
ATOM 5366 O O . GLY B 1 346 ? -20.203 -51.281 -5.812 1 27.62 346 GLY B O 1
ATOM 5367 N N . CYS B 1 347 ? -21.891 -50.375 -4.773 1 27.84 347 CYS B N 1
ATOM 5368 C CA . CYS B 1 347 ? -22.75 -51.5 -4.379 1 27.84 347 CYS B CA 1
ATOM 5369 C C . CYS B 1 347 ? -23.328 -52.188 -5.602 1 27.84 347 CYS B C 1
ATOM 5371 O O . CYS B 1 347 ? -23.984 -51.562 -6.43 1 27.84 347 CYS B O 1
ATOM 5373 N N . GLY B 1 348 ? -22.719 -53.188 -6.152 1 23.17 348 GLY B N 1
ATOM 5374 C CA . GLY B 1 348 ? -23.359 -54.281 -6.836 1 23.17 348 GLY B CA 1
ATOM 5375 C C . GLY B 1 348 ? -24.672 -54.688 -6.191 1 23.17 348 GLY B C 1
ATOM 5376 O O . GLY B 1 348 ? -24.719 -55 -5 1 23.17 348 GLY B O 1
ATOM 5377 N N . GLU B 1 349 ? -25.906 -54.25 -6.551 1 21.55 349 GLU B N 1
ATOM 5378 C CA . GLU B 1 349 ? -27.062 -55.156 -6.504 1 21.55 349 GLU B CA 1
ATOM 5379 C C . GLU B 1 349 ? -26.734 -56.5 -7.125 1 21.55 349 GLU B C 1
ATOM 5381 O O . GLU B 1 349 ? -26.219 -56.562 -8.242 1 21.55 349 GLU B O 1
ATOM 5386 N N . THR B 1 350 ? -26.719 -57.5 -6.203 1 19.28 350 THR B N 1
ATOM 5387 C CA . THR B 1 350 ? -27.594 -58.625 -6.434 1 19.28 350 THR B CA 1
ATOM 5388 C C . THR B 1 350 ? -29.062 -58.188 -6.512 1 19.28 350 THR B C 1
ATOM 5390 O O . THR B 1 350 ? -29.5 -57.344 -5.738 1 19.28 350 THR B O 1
#

Foldseek 3Di:
DLVVLVQVVLPPPPDQLPPVPPVCVVPCFPDHDFPLLVVLLVLDDPVLVRSDDFDDAQDDFDQALFEEEEEQCFLNSNVSSSQLVNPQNYAYEYEEQHPVRLVNNVVCQVVSCVSSVHPDGRYHYWHDHLLCCVVRPQDFQAGQEYEYTACLLLDPCNLSSLLSVLGNHHALHKYKYKHKAKCDAQDPVLLPDSVCSVVSNNSHYHPVVVQVSNVVSQKDRKFWAGKDWDDDPPPVSPVSSDPMTMMMTIIMIGRHDPPDDQFKWKKAFQLPTPSRNAWDCPGPVDIHGHGDIDIDGRRVLRSCCTHPNNVRMDIGGCVVVDPVVVCVVVVDDDDDDPPPPDDPDDPDDD/DLVVLVQVVLPDPPDQLPVVPPVCVVPCFPDHDFPLLVVLLVLDDPVLVRSDDFRDAQDDFDQALFEEEEEQCFLNSNVSSSQLVNPQNYAYEYEEQHPVRQVNNVVCQVVSCVSSVHPDGRYHYWHDHLLCCVVRPQDFQAGQEYEYTACLLLDPCNLSSLLSVLGSHHALHKYKYKHKAKCDAQDPVLLPDSVCSVVSNNSHYHPVVVQVSNVVSQKDRKFWAGKDWDDDPPPVSPVVSDPMTMMMTIIMIGRHDPPDDQFKWKKAFQLPTPSRNAWDCPGPVDIHGHGDIDIDGRRVLRSCCTHPNNVRMDIGGCVVVDPVVVCVVVVDDDDDDPPPPDDPDDPDDD

pLDDT: mean 85.04, std 19.72, range [19.25, 98.88]

Nearest PDB structures (foldseek):
  5evj-assembly2_B  TM=9.538E-01  e=1.852E-37  Chlamydomonas reinhardtii
  5eg5-assembly1_A  TM=8.859E-01  e=3.763E-33  Cyanidioschyzon sp. 5508
  5jx7-assembly1_A  TM=8.856E-01  e=3.996E-33  Cyanidioschyzon sp. 5508
  4pwy-assembly1_A-2  TM=5.344E-01  e=2.209E-07  Homo sapiens
  8d59-assembly1_A  TM=5.898E-01  e=2.169E-06  Homo sapiens

Radius of gyration: 31.92 Å; Cα contacts (8 Å, |Δi|>4): 1487; chains: 2; bounding box: 50×123×70 Å

Sequence (700 aa):
MMSLLLLQYYGSRLESTCDLQTSAACSLPCRPMPKSAIEALNLVHPEVTKRFFGCGLPVPEKLQGCRILDLGSGSGRDCYALSKLVGETGHVTGIDMTEELILVSRKYISYHQEKFGFEKPNTTFLQGYMEKLTAAGVENDSMDIIVSNCVICLCPDKKTVLREAYKVLKEGGELYYSDMYASNVVPDHLKEDSVLWGEGMGGSLYWRDFISLVQEVGFSTPHLISASHIEVHNCELKKKAGDISYASGTYRLFKLPKKLEMSSGIVTYKGTVPDYPCQLEFDSSHCFKKDVALQVDGEMAAILQCSRFSPDFCIQKYGHLSPFLLADNLGSSVKQCSKTGKAPGGCGETMMSLLLLQYYGSRLESTCDLQTSAACSLPCRPMPKSAIEALNLVHPEVTKRFFGCGLPVPEKLQGCRILDLGSGSGRDCYALSKLVGETGHVTGIDMTEELILVSRKYISYHQEKFGFEKPNTTFLQGYMEKLTAAGVENDSMDIIVSNCVICLCPDKKTVLREAYKVLKEGGELYYSDMYASNVVPDHLKEDSVLWGEGMGGSLYWRDFISLVQEVGFSTPHLISASHIEVHNCELKKKAGDISYASGTYRLFKLPKKLEMSSGIVTYKGTVPDYPCQLEFDSSHCFKKDVALQVDGEMAAILQCSRFSPDFCIQKYGHLSPFLLADNLGSSVKQCSKTGKAPGGCGET

Organism: Oncorhynchus tshawytscha (NCBI:txid74940)